Protein 9IAC (pdb70)

Structure (mmCIF, N/CA/C/O backbone):
data_9IAC
#
_entry.id   9IAC
#
_cell.length_a   77.858
_cell.length_b   77.872
_cell.length_c   110.453
_cell.angle_alpha   90.000
_cell.angle_beta   90.000
_cell.angle_gamma   90.000
#
_symmetry.space_group_name_H-M   'P 21 21 21'
#
loop_
_entity.id
_entity.type
_entity.pdbx_description
1 polymer 'Similar to tr|Q3MCC8|Q3MCC8_ANAVT Hypothetical protein'
2 non-polymer 'IRON/SULFUR CLUSTER'
3 non-polymer 'MAGNESIUM ION'
4 non-polymer 1,2-ETHANEDIOL
5 water water
#
loop_
_atom_site.group_PDB
_atom_site.id
_atom_site.type_symbol
_atom_site.label_atom_id
_atom_site.label_alt_id
_atom_site.label_comp_id
_atom_site.label_asym_id
_atom_site.label_entity_id
_atom_site.label_seq_id
_atom_site.pdbx_PDB_ins_code
_atom_site.Cartn_x
_atom_site.Cartn_y
_atom_site.Cartn_z
_atom_site.occupancy
_atom_site.B_iso_or_equiv
_atom_site.auth_seq_id
_atom_site.auth_comp_id
_atom_site.auth_asym_id
_atom_site.auth_atom_id
_atom_site.pdbx_PDB_model_num
ATOM 1 N N . LYS A 1 9 ? 2.10605 16.07049 -7.92518 1.000 87.32901 8 LYS A N 1
ATOM 2 C CA . LYS A 1 9 ? 2.29861 14.84401 -7.15925 1.000 98.22914 8 LYS A CA 1
ATOM 3 C C . LYS A 1 9 ? 2.96633 13.74419 -7.99398 1.000 101.39855 8 LYS A C 1
ATOM 4 O O . LYS A 1 9 ? 2.32649 12.74509 -8.32932 1.000 94.76148 8 LYS A O 1
ATOM 6 N N . PRO A 1 10 ? 4.24378 13.92893 -8.34017 1.000 104.79580 9 PRO A N 1
ATOM 7 C CA . PRO A 1 10 ? 4.96964 12.88642 -9.08766 1.000 91.35943 9 PRO A CA 1
ATOM 8 C C . PRO A 1 10 ? 5.35604 11.72797 -8.17614 1.000 82.79935 9 PRO A C 1
ATOM 9 O O . PRO A 1 10 ? 6.04551 11.91559 -7.17356 1.000 79.24862 9 PRO A O 1
ATOM 13 N N . TRP A 1 11 ? 4.90745 10.52773 -8.53294 1.000 79.44052 10 TRP A N 1
ATOM 14 C CA . TRP A 1 11 ? 5.12993 9.35075 -7.70293 1.000 76.11902 10 TRP A CA 1
ATOM 15 C C . TRP A 1 11 ? 6.48504 8.73007 -8.01384 1.000 70.25895 10 TRP A C 1
ATOM 16 O O . TRP A 1 11 ? 6.83293 8.52976 -9.18140 1.000 65.00655 10 TRP A O 1
ATOM 27 N N . TYR A 1 12 ? 7.24762 8.42929 -6.96696 1.000 60.00908 11 TYR A N 1
ATOM 28 C CA . TYR A 1 12 ? 8.53105 7.75662 -7.07730 1.000 68.10809 11 TYR A CA 1
ATOM 29 C C . TYR A 1 12 ? 8.60372 6.63233 -6.05334 1.000 64.03378 11 TYR A C 1
ATOM 30 O O . TYR A 1 12 ? 7.95090 6.70368 -5.00787 1.000 57.17965 11 TYR A O 1
ATOM 39 N N . PRO A 1 13 ? 9.36455 5.57524 -6.33798 1.000 66.82270 12 PRO A N 1
ATOM 40 C CA . PRO A 1 13 ? 9.43944 4.42775 -5.41436 1.000 58.78034 12 PRO A CA 1
ATOM 41 C C . PRO A 1 13 ? 9.95211 4.84471 -4.04888 1.000 51.52248 12 PRO A C 1
ATOM 42 O O . PRO A 1 13 ? 10.89945 5.63671 -3.94922 1.000 57.35543 12 PRO A O 1
ATOM 46 N N . PRO A 1 14 ? 9.37568 4.31311 -2.97454 1.000 54.60356 13 PRO A N 1
ATOM 47 C CA . PRO A 1 14 ? 9.74825 4.75373 -1.62634 1.000 55.01818 13 PRO A CA 1
ATOM 48 C C . PRO A 1 14 ? 10.99515 4.05210 -1.10955 1.000 48.93002 13 PRO A C 1
ATOM 49 O O . PRO A 1 14 ? 11.34314 2.94951 -1.52846 1.000 49.20170 13 PRO A O 1
ATOM 53 N N . MET A 1 15 ? 11.66361 4.71999 -0.17053 1.000 49.44112 14 MET A N 1
ATOM 54 C CA . MET A 1 15 ? 12.75832 4.10445 0.56743 1.000 47.08684 14 MET A CA 1
ATOM 55 C C . MET A 1 15 ? 12.88294 4.77928 1.92540 1.000 54.10901 14 MET A C 1
ATOM 56 O O . MET A 1 15 ? 12.60731 5.97298 2.07066 1.000 49.09946 14 MET A O 1
ATOM 61 N N . SER A 1 16 ? 13.29670 3.99430 2.91712 1.000 53.26234 15 SER A N 1
ATOM 62 C CA . SER A 1 16 ? 13.46579 4.46106 4.28601 1.000 51.25604 15 SER A CA 1
ATOM 63 C C . SER A 1 16 ? 14.41344 3.50434 4.98879 1.000 49.27398 15 SER A C 1
ATOM 64 O O . SER A 1 16 ? 14.68349 2.40736 4.49231 1.000 47.16560 15 SER A O 1
ATOM 67 N N . TYR A 1 17 ? 14.93348 3.93345 6.14441 1.000 46.20868 16 TYR A N 1
ATOM 68 C CA . TYR A 1 17 ? 15.70092 2.99987 6.96282 1.000 53.58958 16 TYR A CA 1
ATOM 69 C C . TYR A 1 17 ? 14.83245 1.82424 7.38660 1.000 45.39499 16 TYR A C 1
ATOM 70 O O . TYR A 1 17 ? 15.30733 0.68714 7.47500 1.000 50.00483 16 TYR A O 1
ATOM 79 N N . SER A 1 18 ? 13.55341 2.08756 7.66264 1.000 46.39460 17 SER A N 1
ATOM 80 C CA . SER A 1 18 ? 12.62407 1.01571 7.99380 1.000 53.44187 17 SER A CA 1
ATOM 81 C C . SER A 1 18 ? 12.49037 0.03317 6.83959 1.000 52.33801 17 SER A C 1
ATOM 82 O O . SER A 1 18 ? 12.50144 -1.18397 7.04868 1.000 46.80992 17 SER A O 1
ATOM 85 N N . LEU A 1 19 ? 12.39412 0.54135 5.60836 1.000 49.34725 18 LEU A N 1
ATOM 86 C CA . LEU A 1 19 ? 12.27718 -0.34465 4.45300 1.000 51.11419 18 LE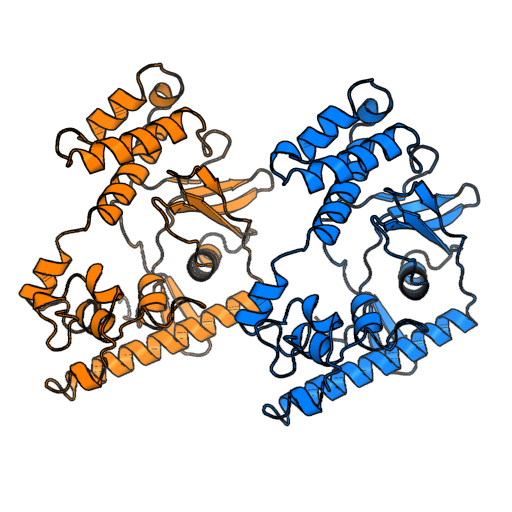U A CA 1
ATOM 87 C C . LEU A 1 19 ? 13.57388 -1.11146 4.21815 1.000 49.50818 18 LEU A C 1
ATOM 88 O O . LEU A 1 19 ? 13.55822 -2.32434 3.97335 1.000 50.13974 18 LEU A O 1
ATOM 93 N N . TRP A 1 20 ? 14.70768 -0.40929 4.28110 1.000 45.17340 19 TRP A N 1
ATOM 94 C CA . TRP A 1 20 ? 16.01539 -1.04676 4.15132 1.000 47.00180 19 TRP A CA 1
ATOM 95 C C . TRP A 1 20 ? 16.16720 -2.18538 5.15533 1.000 50.43054 19 TRP A C 1
ATOM 96 O O . TRP A 1 20 ? 16.58041 -3.29593 4.80143 1.000 45.92503 19 TRP A O 1
ATOM 107 N N . ARG A 1 21 ? 15.81738 -1.92216 6.41792 1.000 50.45014 20 ARG A N 1
ATOM 108 C CA . ARG A 1 21 ? 15.85220 -2.95669 7.44789 1.000 54.75633 20 ARG A CA 1
ATOM 109 C C . ARG A 1 21 ? 14.88673 -4.09458 7.12374 1.000 45.90728 20 ARG A C 1
ATOM 110 O O . ARG A 1 21 ? 15.20995 -5.26983 7.32231 1.000 48.12353 20 ARG A O 1
ATOM 118 N N . SER A 1 22 ? 13.69150 -3.76543 6.63103 1.000 45.71703 21 SER A N 1
ATOM 119 C CA . SER A 1 22 ? 12.72297 -4.78771 6.25305 1.000 50.92458 21 SER A CA 1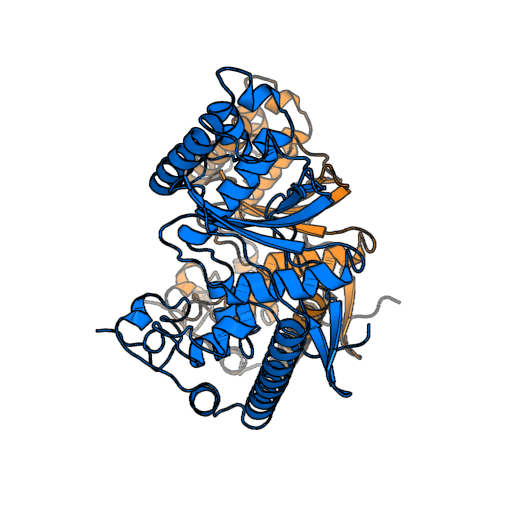
ATOM 120 C C . SER A 1 22 ? 13.21516 -5.65428 5.09707 1.000 50.10097 21 SER A C 1
ATOM 121 O O . SER A 1 22 ? 12.79780 -6.81112 4.98469 1.000 54.40357 21 SER A O 1
ATOM 124 N N . LEU A 1 23 ? 14.12753 -5.14614 4.26936 1.000 52.92106 22 LEU A N 1
ATOM 125 C CA . LEU A 1 23 ? 14.57868 -5.84695 3.07063 1.000 56.61245 22 LEU A CA 1
ATOM 126 C C . LEU A 1 23 ? 15.88778 -6.59543 3.25173 1.000 49.96011 22 LEU A C 1
ATOM 127 O O . LEU A 1 23 ? 16.03793 -7.69736 2.71753 1.000 51.98203 22 LEU A O 1
ATOM 132 N N . LYS A 1 24 ? 16.84929 -6.02191 3.96868 1.000 41.29489 23 LYS A N 1
ATOM 133 C CA . LYS A 1 24 ? 18.09916 -6.69702 4.24955 1.000 46.84622 23 LYS A CA 1
ATOM 134 C C . LYS A 1 24 ? 18.28435 -6.81068 5.75492 1.000 53.16831 23 LYS A C 1
ATOM 135 O O . LYS A 1 24 ? 18.19553 -5.79747 6.46417 1.000 51.76734 23 LYS A O 1
ATOM 141 N N . PRO A 1 25 ? 18.51618 -8.00795 6.28537 1.000 59.03291 24 PRO A N 1
ATOM 142 C CA . PRO A 1 25 ? 18.89215 -8.11201 7.69529 1.000 51.14770 24 PRO A CA 1
ATOM 143 C C . PRO A 1 25 ? 20.25714 -7.48663 7.91060 1.000 56.92774 24 PRO A C 1
ATOM 144 O O . PRO A 1 25 ? 21.13893 -7.56296 7.04942 1.000 58.98925 24 PRO A O 1
ATOM 148 N N . ALA A 1 26 ? 20.42230 -6.85077 9.06332 1.000 58.94895 25 ALA A N 1
ATOM 149 C CA . ALA A 1 26 ? 21.73977 -6.37093 9.44200 1.000 59.10157 25 ALA A CA 1
ATOM 150 C C . ALA A 1 26 ? 22.65830 -7.56448 9.66495 1.000 65.89697 25 ALA A C 1
ATOM 151 O O . ALA A 1 26 ? 22.22361 -8.61109 10.15277 1.000 71.42058 25 ALA A O 1
ATOM 153 N N . ILE A 1 27 ? 23.92431 -7.42377 9.26980 1.000 65.32964 26 ILE A N 1
ATOM 154 C CA . ILE A 1 27 ? 24.89811 -8.49521 9.46091 1.000 72.48132 26 ILE A CA 1
ATOM 155 C C . ILE A 1 27 ? 24.93272 -8.86529 10.93877 1.000 74.96010 26 ILE A C 1
ATOM 156 O O . ILE A 1 27 ? 25.13167 -8.00222 11.80076 1.000 71.24826 26 ILE A O 1
ATOM 161 N N . GLY A 1 28 ? 24.72311 -10.14476 11.24366 1.000 76.24034 27 GLY A N 1
ATOM 162 C CA . GLY A 1 28 ? 24.67375 -10.61635 12.61067 1.000 68.95167 27 GLY A CA 1
ATOM 163 C C . GLY A 1 28 ? 23.27889 -10.84541 13.15426 1.000 67.55617 27 GLY A C 1
ATOM 164 O O . GLY A 1 28 ? 23.14336 -11.36965 14.26658 1.000 70.79382 27 GLY A O 1
ATOM 165 N N . TYR A 1 29 ? 22.24185 -10.44777 12.41711 1.000 65.12169 28 TYR A N 1
ATOM 166 C CA . TYR A 1 29 ? 20.85669 -10.64817 12.82793 1.000 60.93509 28 TYR A CA 1
ATOM 167 C C . TYR A 1 29 ? 20.06359 -11.39418 11.75878 1.000 60.81701 28 TYR A C 1
ATOM 168 O O . TYR A 1 29 ? 18.83335 -11.28496 11.71104 1.000 65.04918 28 TYR A O 1
ATOM 177 N N . GLU A 1 30 ? 20.75195 -12.15894 10.90391 1.000 59.56549 29 GLU A N 1
ATOM 178 C CA . GLU A 1 30 ? 20.10855 -12.76710 9.74284 1.000 64.92223 29 GLU A CA 1
ATOM 179 C C . GLU A 1 30 ? 19.00494 -13.74040 10.13706 1.000 66.92476 29 GLU A C 1
ATOM 180 O O . GLU A 1 30 ? 18.00865 -13.87094 9.41522 1.000 63.42504 29 GLU A O 1
ATOM 186 N N . ASN A 1 31 ? 19.15558 -14.42651 11.26906 1.000 62.75068 30 ASN A N 1
ATOM 187 C CA . ASN A 1 31 ? 18.17925 -15.43210 11.66149 1.000 63.02337 30 ASN A CA 1
ATOM 188 C C . ASN A 1 31 ? 16.93999 -14.82258 12.30373 1.000 62.05759 30 ASN A C 1
ATOM 189 O O . ASN A 1 31 ? 15.96559 -15.54382 12.54641 1.000 65.52789 30 ASN A O 1
ATOM 194 N N . TRP A 1 32 ? 16.94409 -13.51245 12.54724 1.000 67.30144 31 TRP A N 1
ATOM 195 C CA . TRP A 1 32 ? 15.79767 -12.81324 13.11226 1.000 66.42530 31 TRP A CA 1
ATOM 196 C C . TRP A 1 32 ? 15.19706 -11.86876 12.08190 1.000 67.55539 31 TRP A C 1
ATOM 197 O O . TRP A 1 32 ? 14.85327 -10.72823 12.40833 1.000 66.59741 31 TRP A O 1
ATOM 208 N N . HIS A 1 33 ? 15.07603 -12.32853 10.83736 1.000 62.59021 32 HIS A N 1
ATOM 209 C CA . HIS A 1 33 ? 14.59280 -11.49950 9.73527 1.000 58.48257 32 HIS A CA 1
ATOM 210 C C . HIS A 1 33 ? 13.61599 -12.33175 8.91818 1.000 55.77870 32 HIS A C 1
ATOM 211 O O . HIS A 1 33 ? 14.01143 -13.32909 8.30784 1.000 56.78510 32 HIS A O 1
ATOM 218 N N . CYS A 1 34 ? 12.34509 -11.93415 8.90921 1.000 49.14652 33 CYS A N 1
ATOM 219 C CA . CYS A 1 34 ? 11.30036 -12.66995 8.20082 1.000 55.47466 33 CYS A CA 1
ATOM 220 C C . CYS A 1 34 ? 10.70245 -11.78035 7.11603 1.000 55.78993 33 CYS A C 1
ATOM 221 O O . CYS A 1 34 ? 10.06212 -10.76712 7.41920 1.000 49.53294 33 CYS A O 1
ATOM 224 N N . GLN A 1 35 ? 10.90239 -12.17350 5.85297 1.000 52.22068 34 GLN A N 1
ATOM 225 C CA . GLN A 1 35 ? 10.38557 -11.39853 4.72817 1.000 48.87022 34 GLN A CA 1
ATOM 226 C C . GLN A 1 35 ? 8.86492 -11.28777 4.75769 1.000 45.52080 34 GLN A C 1
ATOM 227 O O . GLN A 1 35 ? 8.30428 -10.29503 4.27421 1.000 45.79226 34 GLN A O 1
ATOM 233 N N . THR A 1 36 ? 8.18229 -12.29198 5.31329 1.000 46.84578 35 THR A N 1
ATOM 234 C CA . THR A 1 36 ? 6.72890 -12.23170 5.41833 1.000 49.83326 35 THR A CA 1
ATOM 235 C C . THR A 1 36 ? 6.28752 -11.08870 6.32046 1.000 55.18821 35 THR A C 1
ATOM 236 O O . THR A 1 36 ? 5.19534 -10.53482 6.14394 1.000 52.66671 35 THR A O 1
ATOM 240 N N . LYS A 1 37 ? 7.11579 -10.72169 7.29695 1.000 52.12266 36 LYS A N 1
ATOM 241 C CA . LYS A 1 37 ? 6.79483 -9.55577 8.10807 1.000 57.72013 36 LYS A CA 1
ATOM 242 C C . LYS A 1 37 ? 6.76550 -8.29424 7.25359 1.000 52.96483 36 LYS A C 1
ATOM 243 O O . LYS A 1 37 ? 5.87666 -7.44779 7.41075 1.000 55.56977 36 LYS A O 1
ATOM 249 N N . ARG A 1 38 ? 7.72878 -8.15503 6.33792 1.000 52.52747 37 ARG A N 1
ATOM 250 C CA . ARG A 1 38 ? 7.68701 -7.05343 5.38165 1.000 53.64742 37 ARG A CA 1
ATOM 251 C C . ARG A 1 38 ? 6.48074 -7.17058 4.45545 1.000 51.51299 37 ARG A C 1
ATOM 252 O O . ARG A 1 38 ? 5.89530 -6.16199 4.05384 1.000 48.11611 37 ARG A O 1
ATOM 260 N N . GLY A 1 39 ? 6.09303 -8.39439 4.10357 1.000 45.04779 38 GLY A N 1
ATOM 261 C CA . GLY A 1 39 ? 4.91281 -8.59133 3.27639 1.000 51.37869 38 GLY A CA 1
ATOM 262 C C . GLY A 1 39 ? 3.61141 -8.27942 3.98735 1.000 54.21971 38 GLY A C 1
ATOM 263 O O . GLY A 1 39 ? 2.56522 -8.15965 3.33965 1.000 61.78516 38 GLY A O 1
ATOM 264 N N . PHE A 1 40 ? 3.64250 -8.21868 5.31385 1.000 54.85796 39 PHE A N 1
ATOM 265 C CA . PHE A 1 40 ? 2.49468 -7.71322 6.06219 1.000 56.19099 39 PHE A CA 1
ATOM 266 C C . PHE A 1 40 ? 2.56410 -6.20343 6.25922 1.000 54.03786 39 PHE A C 1
ATOM 267 O O . PHE A 1 40 ? 1.53547 -5.51945 6.18051 1.000 60.10409 39 PHE A O 1
ATOM 275 N N . GLU A 1 41 ? 3.75924 -5.67354 6.54071 1.000 53.23161 40 GLU A N 1
ATOM 276 C CA . GLU A 1 41 ? 3.89317 -4.24235 6.80265 1.000 55.57149 40 GLU A CA 1
ATOM 277 C C . GLU A 1 41 ? 3.65016 -3.42948 5.53769 1.000 61.38888 40 GLU A C 1
ATOM 278 O O . GLU A 1 41 ? 2.94388 -2.41529 5.56032 1.000 58.69754 40 GLU A O 1
ATOM 284 N N . LYS A 1 42 ? 4.24681 -3.84580 4.43165 1.000 52.97518 41 LYS A N 1
ATOM 285 C CA . LYS A 1 42 ? 3.83346 -3.42204 3.10548 1.000 56.57621 41 LYS A CA 1
ATOM 286 C C . LYS A 1 42 ? 2.97942 -4.52824 2.49199 1.000 65.02251 41 LYS A C 1
ATOM 287 O O . LYS A 1 42 ? 2.92060 -5.64622 3.00611 1.000 76.69953 41 LYS A O 1
ATOM 293 N N . ALA A 1 43 ? 2.26116 -4.17750 1.42310 1.000 54.76339 42 ALA A N 1
ATOM 294 C CA . ALA A 1 43 ? 1.61009 -5.12159 0.50979 1.000 60.21503 42 ALA A CA 1
ATOM 295 C C . ALA A 1 43 ? 0.37937 -5.83446 1.05641 1.000 56.94351 42 ALA A C 1
ATOM 296 O O . ALA A 1 43 ? -0.36863 -6.44547 0.29118 1.000 77.23231 42 ALA A O 1
ATOM 298 N N . ARG A 1 44 ? 0.14681 -5.76017 2.35941 1.000 65.61129 43 ARG A N 1
ATOM 299 C CA . ARG A 1 44 ? -1.06519 -6.29417 2.96839 1.000 62.35703 43 ARG A CA 1
ATOM 300 C C . ARG A 1 44 ? -1.53023 -5.40743 4.10905 1.000 58.94368 43 ARG A C 1
ATOM 301 O O . ARG A 1 44 ? -2.53505 -5.72263 4.75824 1.000 61.66562 43 ARG A O 1
ATOM 309 N N . ASN A 1 45 ? -0.83613 -4.29152 4.33822 1.000 58.52105 44 ASN A N 1
ATOM 310 C CA . ASN A 1 45 ? -1.16121 -3.36479 5.41438 1.000 64.15309 44 ASN A CA 1
ATOM 311 C C . ASN A 1 45 ? -2.58796 -2.83841 5.32410 1.000 65.75488 44 ASN A C 1
ATOM 312 O O . ASN A 1 45 ? -3.20715 -2.55309 6.35614 1.000 66.10359 44 ASN A O 1
ATOM 317 N N . LYS A 1 46 ? -3.12731 -2.70294 4.11576 1.000 67.58272 45 LYS A N 1
ATOM 318 C CA . LYS A 1 46 ? -4.45135 -2.12382 3.94066 1.000 68.71872 45 LYS A CA 1
ATOM 319 C C . LYS A 1 46 ? -5.57411 -3.13718 4.13433 1.000 68.70147 45 LYS A C 1
ATOM 320 O O . LYS A 1 46 ? -6.73909 -2.80321 3.89405 1.000 69.43935 45 LYS A O 1
ATOM 326 N N . GLU A 1 47 ? -5.25239 -4.36407 4.54718 1.000 69.63322 46 GLU A N 1
ATOM 327 C CA . GLU A 1 47 ? -6.28409 -5.26341 5.04158 1.000 65.37489 46 GLU A CA 1
ATOM 328 C C . GLU A 1 47 ? -6.59158 -4.92219 6.49990 1.000 69.06371 46 GLU A C 1
ATOM 329 O O . GLU A 1 47 ? -5.68108 -4.57172 7.25706 1.000 74.27277 46 GLU A O 1
ATOM 335 N N . PRO A 1 48 ? -7.86208 -4.99499 6.91229 1.000 68.71506 47 PRO A N 1
ATOM 336 C CA . PRO A 1 48 ? -8.22909 -4.48571 8.24941 1.000 73.87332 47 PRO A CA 1
ATOM 337 C C . PRO A 1 48 ? -7.47611 -5.13207 9.39803 1.000 79.97846 47 PRO A C 1
ATOM 338 O O . PRO A 1 48 ? -7.08990 -4.42872 10.34445 1.000 81.96796 47 PRO A O 1
ATOM 342 N N . GLU A 1 49 ? -7.24931 -6.44799 9.34203 1.000 76.11585 48 GLU A N 1
ATOM 343 C CA . GLU A 1 49 ? -6.52593 -7.11695 10.42028 1.000 76.72684 48 GLU A CA 1
ATOM 344 C C . GLU A 1 49 ? -5.10350 -6.57837 10.54645 1.000 77.20184 48 GLU A C 1
ATOM 345 O O . GLU A 1 49 ? -4.64050 -6.25519 11.65122 1.000 76.67021 48 GLU A O 1
ATOM 351 N N . VAL A 1 50 ? -4.39710 -6.46654 9.41738 1.000 63.55642 49 VAL A N 1
ATOM 352 C CA . VAL A 1 50 ? -3.01190 -6.00964 9.44961 1.000 64.26300 49 VAL A CA 1
ATOM 353 C C . VAL A 1 50 ? -2.93916 -4.56754 9.93595 1.000 80.52154 49 VAL A C 1
ATOM 354 O O . VAL A 1 50 ? -2.05578 -4.20938 10.72568 1.000 81.25074 49 VAL A O 1
ATOM 358 N N . GLN A 1 51 ? -3.87543 -3.72250 9.49045 1.000 75.22036 50 GLN A N 1
ATOM 359 C CA . GLN A 1 51 ? -3.87413 -2.32847 9.92256 1.000 78.57758 50 GLN A CA 1
ATOM 360 C C . GLN A 1 51 ? -4.14790 -2.20899 11.41640 1.000 80.61322 50 GLN A C 1
ATOM 361 O O . GLN A 1 51 ? -3.57311 -1.34715 12.09372 1.000 84.81907 50 GLN A O 1
ATOM 367 N N . ARG A 1 52 ? -5.03062 -3.05642 11.94919 1.000 74.45917 51 ARG A N 1
ATOM 368 C CA . ARG A 1 52 ? -5.28562 -3.02969 13.38570 1.000 83.80231 51 ARG A CA 1
ATOM 369 C C . ARG A 1 52 ? -4.04976 -3.45888 14.17186 1.000 81.90545 51 ARG A C 1
ATOM 370 O O . ARG A 1 52 ? -3.63806 -2.78379 15.12380 1.000 87.89170 51 ARG A O 1
ATOM 378 N N . LEU A 1 53 ? -3.43747 -4.58047 13.78100 1.000 81.27873 52 LEU A N 1
ATOM 379 C CA . LEU A 1 53 ? -2.23635 -5.04438 14.47009 1.000 81.86533 52 LEU A CA 1
ATOM 380 C C . LEU A 1 53 ? -1.07160 -4.06818 14.32933 1.000 79.51914 52 LEU A C 1
ATOM 381 O O . LEU A 1 53 ? -0.16458 -4.07917 15.16944 1.000 79.51329 52 LEU A O 1
ATOM 386 N N . LEU A 1 54 ? -1.08182 -3.22217 13.29904 1.000 82.62080 53 LEU A N 1
ATOM 387 C CA . LEU A 1 54 ? -0.04237 -2.22329 13.08224 1.000 82.61533 53 LEU A CA 1
ATOM 388 C C . LEU A 1 54 ? -0.35715 -0.88520 13.73761 1.000 87.77235 53 LEU A C 1
ATOM 389 O O . LEU A 1 54 ? 0.48795 0.01592 13.70983 1.000 90.97451 53 LEU A O 1
ATOM 394 N N . SER A 1 55 ? -1.54665 -0.73266 14.32233 1.000 90.35882 54 SER A N 1
ATOM 395 C CA . SER A 1 55 ? -1.89042 0.50794 15.00869 1.000 94.11898 54 SER A CA 1
ATOM 396 C C . SER A 1 55 ? -1.34023 0.53108 16.42822 1.000 99.71413 54 SER A C 1
ATOM 397 O O . SER A 1 55 ? -0.98883 1.59762 16.94646 1.000 97.43615 54 SER A O 1
ATOM 400 N N . GLU A 1 56 ? -1.26482 -0.63267 17.06591 1.000 95.18569 55 GLU A N 1
ATOM 401 C CA . GLU A 1 56 ? -0.85521 -0.72894 18.45922 1.000 95.37501 55 GLU A CA 1
ATOM 402 C C . GLU A 1 56 ? 0.66598 -0.69226 18.55472 1.000 94.64986 55 GLU A C 1
ATOM 403 O O . GLU A 1 56 ? 1.34769 -1.59170 18.05312 1.000 93.84803 55 GLU A O 1
ATOM 409 N N . ASP A 1 57 ? 1.19856 0.34285 19.19546 1.000 93.35097 56 ASP A N 1
ATOM 410 C CA . ASP A 1 57 ? 2.62895 0.41032 19.45578 1.000 89.61696 56 ASP A CA 1
ATOM 411 C C . ASP A 1 57 ? 2.96502 -0.41048 20.69485 1.000 91.04353 56 ASP A C 1
ATOM 412 O O . ASP A 1 57 ? 2.21302 -0.42139 21.67333 1.000 85.23019 56 ASP A O 1
ATOM 417 N N . ASN A 1 58 ? 4.08930 -1.11848 20.64201 1.000 90.87347 57 ASN A N 1
ATOM 418 C CA . ASN A 1 58 ? 4.54412 -1.85639 21.80784 1.000 86.96177 57 ASN A CA 1
ATOM 419 C C . ASN A 1 58 ? 5.09519 -0.88953 22.85482 1.000 83.71317 57 ASN A C 1
ATOM 420 O O . ASN A 1 58 ? 5.26651 0.30769 22.60768 1.000 88.38836 57 ASN A O 1
ATOM 425 N N . GLN A 1 59 ? 5.35554 -1.42610 24.04770 1.000 90.04566 58 GLN A N 1
ATOM 426 C CA . GLN A 1 59 ? 5.98520 -0.63331 25.10338 1.000 83.46253 58 GLN A CA 1
ATOM 427 C C . GLN A 1 59 ? 7.33204 -0.06006 24.67853 1.000 83.39676 58 GLN A C 1
ATOM 428 O O . GLN A 1 59 ? 7.59361 1.12064 24.97229 1.000 81.97831 58 GLN A O 1
ATOM 434 N N . PRO A 1 60 ? 8.22545 -0.80607 24.01531 1.000 86.40025 59 PRO A N 1
ATOM 435 C CA . PRO A 1 60 ? 9.47721 -0.18795 23.54594 1.000 84.51053 59 PRO A CA 1
ATOM 436 C C . PRO A 1 60 ? 9.27733 1.01764 22.64452 1.000 81.96644 59 PRO A C 1
ATOM 437 O O . PRO A 1 60 ? 10.14078 1.90235 22.61984 1.000 73.23130 59 PRO A O 1
ATOM 441 N N . GLN A 1 61 ? 8.17372 1.08233 21.89774 1.000 84.86351 60 GLN A N 1
ATOM 442 C CA . GLN A 1 61 ? 7.91789 2.24361 21.05109 1.000 82.39758 60 GLN A CA 1
ATOM 443 C C . GLN A 1 61 ? 7.42574 3.43354 21.86367 1.000 83.14809 60 GLN A C 1
ATOM 444 O O . GLN A 1 61 ? 7.91859 4.55884 21.69268 1.000 79.61703 60 GLN A O 1
ATOM 450 N N . LYS A 1 62 ? 6.44241 3.20304 22.73720 1.000 81.39481 61 LYS A N 1
ATOM 451 C CA . LYS A 1 62 ? 5.87566 4.30010 23.50701 1.000 78.04319 61 LYS A CA 1
ATOM 452 C C . LYS A 1 62 ? 6.90455 4.88239 24.46458 1.000 72.69875 61 LYS A C 1
ATOM 453 O O . LYS A 1 62 ? 6.90251 6.09252 24.70793 1.000 72.88667 61 LYS A O 1
ATOM 459 N N . ILE A 1 63 ? 7.81082 4.04704 24.98147 1.000 73.78911 62 ILE A N 1
ATOM 460 C CA . ILE A 1 63 ? 8.89313 4.54236 25.82872 1.000 68.99278 62 ILE A CA 1
ATOM 461 C C . ILE A 1 63 ? 9.72868 5.56612 25.06849 1.000 72.17916 62 ILE A C 1
ATOM 462 O O . ILE A 1 63 ? 9.97011 6.68130 25.54913 1.000 69.37525 62 ILE A O 1
ATOM 467 N N . GLY A 1 64 ? 10.15806 5.20776 23.85439 1.000 74.39983 63 GLY A N 1
ATOM 468 C CA . GLY A 1 64 ? 10.99595 6.10514 23.07387 1.000 69.46255 63 GLY A CA 1
ATOM 469 C C . GLY A 1 64 ? 10.27643 7.37318 22.65873 1.000 67.27892 63 GLY A C 1
ATOM 470 O O . GLY A 1 64 ? 10.85700 8.46328 22.67567 1.000 82.63345 63 GLY A O 1
ATOM 471 N N . LYS A 1 65 ? 9.00400 7.25028 22.27085 1.000 68.46290 64 LYS A N 1
ATOM 472 C CA . LYS A 1 65 ? 8.25988 8.43406 21.84524 1.000 71.34820 64 LYS A CA 1
ATOM 473 C C . LYS A 1 65 ? 8.02943 9.38775 23.01531 1.000 68.04782 64 LYS A C 1
ATOM 474 O O . LYS A 1 65 ? 8.16315 10.61637 22.87129 1.000 74.43045 64 LYS A O 1
ATOM 480 N N . LEU A 1 66 ? 7.71677 8.83551 24.19161 1.000 69.41947 65 LEU A N 1
ATOM 481 C CA . LEU A 1 66 ? 7.59226 9.65617 25.38862 1.000 68.33786 65 LEU A CA 1
ATOM 482 C C . LEU A 1 66 ? 8.90961 10.33622 25.72592 1.000 64.27066 65 LEU A C 1
ATOM 483 O O . LEU A 1 66 ? 8.92465 11.49394 26.15018 1.000 65.55188 65 LEU A O 1
ATOM 488 N N . ALA A 1 67 ? 10.03085 9.63365 25.54220 1.000 61.73778 66 ALA A N 1
ATOM 489 C CA . ALA A 1 67 ? 11.32759 10.24553 25.82268 1.000 61.25989 66 ALA A CA 1
ATOM 490 C C . ALA A 1 67 ? 11.65407 11.37539 24.84976 1.000 65.04517 66 ALA A C 1
ATOM 491 O O . ALA A 1 67 ? 12.26506 12.38121 25.24563 1.000 66.08783 66 ALA A O 1
ATOM 493 N N . GLN A 1 68 ? 11.28817 11.21828 23.57446 1.000 68.85765 67 GLN A N 1
ATOM 494 C CA . GLN A 1 68 ? 11.50066 12.29960 22.61656 1.000 66.54618 67 GLN A CA 1
ATOM 495 C C . GLN A 1 68 ? 10.69711 13.52978 23.01122 1.000 60.82242 67 GLN A C 1
ATOM 496 O O . GLN A 1 68 ? 11.22808 14.65355 23.04959 1.000 66.15862 67 GLN A O 1
ATOM 502 N N . ARG A 1 69 ? 9.41743 13.32916 23.34737 1.000 59.47575 68 ARG A N 1
ATOM 503 C CA . ARG A 1 69 ? 8.63645 14.45072 23.85329 1.000 68.37470 68 ARG A CA 1
ATOM 504 C C . ARG A 1 69 ? 9.23845 14.99817 25.14353 1.000 65.62299 68 ARG A C 1
ATOM 505 O O . ARG A 1 69 ? 9.13584 16.19604 25.41485 1.000 66.23705 68 ARG A O 1
ATOM 513 N N . GLY A 1 70 ? 9.87306 14.14486 25.94079 1.000 66.96818 69 GLY A N 1
ATOM 514 C CA . GLY A 1 70 ? 10.52361 14.56724 27.16313 1.000 62.91585 69 GLY A CA 1
ATOM 515 C C . GLY A 1 70 ? 11.64144 15.56258 26.94955 1.000 67.05209 69 GLY A C 1
ATOM 516 O O . GLY A 1 70 ? 11.67541 16.61215 27.59848 1.000 70.19878 69 GLY A O 1
ATOM 517 N N . VAL A 1 71 ? 12.57406 15.23778 26.05102 1.000 61.15520 70 VAL A N 1
ATOM 518 C CA . VAL A 1 71 ? 13.65167 16.18736 25.76233 1.000 69.02811 70 VAL A CA 1
ATOM 519 C C . VAL A 1 71 ? 13.07621 17.45069 25.12844 1.000 67.97035 70 VAL A C 1
ATOM 520 O O . VAL A 1 71 ? 13.49475 18.57790 25.44821 1.000 67.09377 70 VAL A O 1
ATOM 524 N N . PHE A 1 72 ? 12.06533 17.28714 24.26575 1.000 67.94256 71 PHE A N 1
ATOM 525 C CA . PHE A 1 72 ? 11.43631 18.44290 23.63419 1.000 68.03932 71 PHE A CA 1
ATOM 526 C C . PHE A 1 72 ? 10.85816 19.38955 24.68102 1.000 66.15379 71 PHE A C 1
ATOM 527 O O . PHE A 1 72 ? 11.06674 20.60693 24.61888 1.000 71.31532 71 PHE A O 1
ATOM 535 N N . GLU A 1 73 ? 10.15555 18.83701 25.67323 1.000 66.49139 72 GLU A N 1
ATOM 536 C CA . GLU A 1 73 ? 9.56096 19.65105 26.72901 1.000 72.59619 72 GLU A CA 1
ATOM 537 C C . GLU A 1 73 ? 10.62897 20.28643 27.60516 1.000 69.22617 72 GLU A C 1
ATOM 538 O O . GLU A 1 73 ? 10.54794 21.47519 27.93333 1.000 71.13838 72 GLU A O 1
ATOM 544 N N . PHE A 1 74 ? 11.63753 19.50277 28.00008 1.000 67.66268 73 PHE A N 1
ATOM 545 C CA . PHE A 1 74 ? 12.73250 20.03710 28.80148 1.000 62.00681 73 PHE A CA 1
ATOM 546 C C . PHE A 1 74 ? 13.36104 21.24418 28.13099 1.000 64.37153 73 PHE A C 1
ATOM 547 O O . PHE A 1 74 ? 13.88529 22.13543 28.81062 1.000 77.23644 73 PHE A O 1
ATOM 555 N N . HIS A 1 75 ? 13.32014 21.29158 26.80020 1.000 66.97184 74 HIS A N 1
ATOM 556 C CA . HIS A 1 75 ? 13.88625 22.42970 26.09174 1.000 66.31966 74 HIS A CA 1
ATOM 557 C C . HIS A 1 75 ? 12.86135 23.48062 25.66866 1.000 64.46112 74 HIS A C 1
ATOM 558 O O . HIS A 1 75 ? 13.26516 24.55063 25.20022 1.000 61.30044 74 HIS A O 1
ATOM 565 N N . GLN A 1 76 ? 11.55817 23.22192 25.82225 1.000 65.03865 75 GLN A N 1
ATOM 566 C CA . GLN A 1 76 ? 10.58240 24.27675 25.54768 1.000 68.51174 75 GLN A CA 1
ATOM 567 C C . GLN A 1 76 ? 10.56133 25.32279 26.65809 1.000 71.50021 75 GLN A C 1
ATOM 568 O O . GLN A 1 76 ? 10.54935 26.52819 26.38218 1.000 81.62724 75 GLN A O 1
ATOM 574 N N . GLU A 1 77 ? 10.56515 24.88426 27.91443 1.000 80.95141 76 GLU A N 1
ATOM 575 C CA . GLU A 1 77 ? 10.67304 25.77173 29.07121 1.000 77.30077 76 GLU A CA 1
ATOM 576 C C . GLU A 1 77 ? 11.95056 25.37656 29.80341 1.000 66.56473 76 GLU A C 1
ATOM 577 O O . GLU A 1 77 ? 11.95277 24.44466 30.61030 1.000 65.17200 76 GLU A O 1
ATOM 583 N N . LEU A 1 78 ? 13.03900 26.09718 29.52108 1.000 61.52317 77 LEU A N 1
ATOM 584 C CA . LEU A 1 78 ? 14.34912 25.70229 30.02495 1.000 59.83954 77 LEU A CA 1
ATOM 585 C C . LEU A 1 78 ? 14.39942 25.69245 31.54429 1.000 69.67621 77 LEU A C 1
ATOM 586 O O . LEU A 1 78 ? 15.27743 25.04110 32.12097 1.000 67.91544 77 LEU A O 1
ATOM 591 N N . VAL A 1 79 ? 13.45447 26.36762 32.20399 1.000 68.86516 78 VAL A N 1
ATOM 592 C CA . VAL A 1 79 ? 13.39782 26.33852 33.66170 1.000 67.66246 78 VAL A CA 1
ATOM 593 C C . VAL A 1 79 ? 13.33597 24.90382 34.16324 1.000 67.46972 78 VAL A C 1
ATOM 594 O O . VAL A 1 79 ? 13.82802 24.59445 35.25739 1.000 70.03158 78 VAL A O 1
ATOM 598 N N . ARG A 1 80 ? 12.77906 23.99618 33.35706 1.000 60.80575 79 ARG A N 1
ATOM 599 C CA . ARG A 1 80 ? 12.59182 22.61484 33.77164 1.000 61.94802 79 ARG A CA 1
ATOM 600 C C . ARG A 1 80 ? 13.90476 21.85213 33.87284 1.000 58.58870 79 ARG A C 1
ATOM 601 O O . ARG A 1 80 ? 13.89881 20.70217 34.32312 1.000 62.72465 79 ARG A O 1
ATOM 609 N N . LEU A 1 81 ? 15.02194 22.45716 33.46381 1.000 63.22373 80 LEU A N 1
ATOM 610 C CA . LEU A 1 81 ? 16.33985 21.93571 33.78791 1.000 66.30703 80 LEU A CA 1
ATOM 611 C C . LEU A 1 81 ? 17.05526 22.75841 34.85014 1.000 71.65721 80 LEU A C 1
ATOM 612 O O . LEU A 1 81 ? 17.90341 22.21099 35.56288 1.000 71.31779 80 LEU A O 1
ATOM 617 N N . SER A 1 82 ? 16.71750 24.04669 34.98982 1.000 67.24308 81 SER A N 1
ATOM 618 C CA . SER A 1 82 ? 17.35517 24.90571 35.98161 1.000 71.14325 81 SER A CA 1
ATOM 619 C C . SER A 1 82 ? 16.64980 24.86693 37.32714 1.000 66.99641 81 SER A C 1
ATOM 620 O O . SER A 1 82 ? 17.29353 25.07637 38.35912 1.000 63.62172 81 SER A O 1
ATOM 623 N N . GLY A 1 83 ? 15.34057 24.60833 37.34076 1.000 71.04946 82 GLY A N 1
ATOM 624 C CA . GLY A 1 83 ? 14.60161 24.47164 38.57634 1.000 66.14743 82 GLY A CA 1
ATOM 625 C C . GLY A 1 83 ? 14.72380 23.07627 39.15795 1.000 71.39777 82 GLY A C 1
ATOM 626 O O . GLY A 1 83 ? 15.34672 22.18152 38.58770 1.000 75.61248 82 GLY A O 1
ATOM 627 N N . SER A 1 84 ? 14.09290 22.89491 40.31644 1.000 72.48753 83 SER A N 1
ATOM 628 C CA . SER A 1 84 ? 14.20928 21.66400 41.08628 1.000 72.86467 83 SER A CA 1
ATOM 629 C C . SER A 1 84 ? 13.04872 20.70058 40.87382 1.000 70.69033 83 SER A C 1
ATOM 630 O O . SER A 1 84 ? 13.05607 19.61039 41.45455 1.000 73.98886 83 SER A O 1
ATOM 633 N N . HIS A 1 85 ? 12.05586 21.06471 40.06259 1.000 67.85726 84 HIS A N 1
ATOM 634 C CA . HIS A 1 85 ? 10.86758 20.24089 39.88346 1.000 77.21073 84 HIS A CA 1
ATOM 635 C C . HIS A 1 85 ? 10.63116 19.83269 38.43670 1.000 79.22162 84 HIS A C 1
ATOM 636 O O . HIS A 1 85 ? 9.60966 19.19747 38.14759 1.000 79.25910 84 HIS A O 1
ATOM 643 N N . GLY A 1 86 ? 11.54388 20.18069 37.52950 1.000 83.00579 85 GLY A N 1
ATOM 644 C CA . GLY A 1 86 ? 11.44465 19.92022 36.10455 1.000 76.59113 85 GLY A CA 1
ATOM 645 C C . GLY A 1 86 ? 11.00762 18.53281 35.68622 1.000 76.30278 85 GLY A C 1
ATOM 646 O O . GLY A 1 86 ? 10.07770 18.39565 34.88879 1.000 79.50513 85 GLY A O 1
ATOM 647 N N . VAL A 1 87 ? 11.70393 17.50133 36.17397 1.000 74.20139 86 VAL A N 1
ATOM 648 C CA . VAL A 1 87 ? 11.35894 16.12417 35.82069 1.000 75.29295 86 VAL A CA 1
ATOM 649 C C . VAL A 1 87 ? 9.89913 15.84339 36.13759 1.000 80.99181 86 VAL A C 1
ATOM 650 O O . VAL A 1 87 ? 9.17732 15.23509 35.33627 1.000 86.98719 86 VAL A O 1
ATOM 654 N N . GLU A 1 88 ? 9.43413 16.31001 37.29840 1.000 82.43475 87 GLU A N 1
ATOM 655 C CA . GLU A 1 88 ? 8.06193 16.03876 37.71144 1.000 84.32722 87 GLU A CA 1
ATOM 656 C C . GLU A 1 88 ? 7.05048 16.70846 36.78034 1.000 86.27287 87 GLU A C 1
ATOM 657 O O . GLU A 1 88 ? 6.10238 16.06288 36.30630 1.000 94.33924 87 GLU A O 1
ATOM 663 N N . GLN A 1 89 ? 7.24562 17.99409 36.47822 1.000 82.44209 88 GLN A N 1
ATOM 664 C CA . GLN A 1 89 ? 6.27749 18.68688 35.63311 1.000 83.20552 88 GLN A CA 1
ATOM 665 C C . GLN A 1 89 ? 6.33377 18.18783 34.19377 1.000 85.76049 88 GLN A C 1
ATOM 666 O O . GLN A 1 89 ? 5.30590 18.15396 33.51065 1.000 88.28530 88 GLN A O 1
ATOM 672 N N . VAL A 1 90 ? 7.51977 17.80002 33.71273 1.000 83.92935 89 VAL A N 1
ATOM 673 C CA . VAL A 1 90 ? 7.61868 17.18724 32.38883 1.000 86.26991 89 VAL A CA 1
ATOM 674 C C . VAL A 1 90 ? 6.86344 15.86850 32.36387 1.000 86.55405 89 VAL A C 1
ATOM 675 O O . VAL A 1 90 ? 6.14204 15.56721 31.40659 1.000 86.28693 89 VAL A O 1
ATOM 679 N N . ALA A 1 91 ? 7.01512 15.06116 33.41563 1.000 87.00991 90 ALA A N 1
ATOM 680 C CA . ALA A 1 91 ? 6.20548 13.85670 33.54196 1.000 88.27386 90 ALA A CA 1
ATOM 681 C C . ALA A 1 91 ? 4.72015 14.18442 33.49976 1.000 90.58390 90 ALA A C 1
ATOM 682 O O . ALA A 1 91 ? 3.91935 13.37756 33.01182 1.000 89.10305 90 ALA A O 1
ATOM 684 N N . GLU A 1 92 ? 4.33558 15.35765 34.01182 1.000 93.13352 91 GLU A N 1
ATOM 685 C CA . GLU A 1 92 ? 2.93563 15.76995 33.91820 1.000 93.12549 91 GLU A CA 1
ATOM 686 C C . GLU A 1 92 ? 2.55419 16.14655 32.48810 1.000 87.68151 91 GLU A C 1
ATOM 687 O O . GLU A 1 92 ? 1.45608 15.80923 32.02466 1.000 87.96948 91 GLU A O 1
ATOM 693 N N . ILE A 1 93 ? 3.44051 16.84960 31.77409 1.000 84.94501 92 ILE A N 1
ATOM 694 C CA . ILE A 1 93 ? 3.16636 17.15996 30.37231 1.000 85.64639 92 ILE A CA 1
ATOM 695 C C . ILE A 1 93 ? 3.08577 15.87637 29.55961 1.000 87.47431 92 ILE A C 1
ATOM 696 O O . ILE A 1 93 ? 2.25598 15.75505 28.64945 1.000 88.63195 92 ILE A O 1
ATOM 701 N N . LEU A 1 94 ? 3.92449 14.89252 29.88524 1.000 85.93541 93 LEU A N 1
ATOM 702 C CA . LEU A 1 94 ? 3.88590 13.59117 29.23259 1.000 91.01451 93 LEU A CA 1
ATOM 703 C C . LEU A 1 94 ? 2.67826 12.77049 29.64983 1.000 91.88856 93 LEU A C 1
ATOM 704 O O . LEU A 1 94 ? 2.50203 11.65664 29.14170 1.000 93.49732 93 LEU A O 1
ATOM 709 N N . GLN A 1 95 ? 1.85163 13.29843 30.55619 1.000 92.12531 94 GLN A N 1
ATOM 710 C CA . GLN A 1 95 ? 0.70651 12.58452 31.10535 1.000 92.37788 94 GLN A CA 1
ATOM 711 C C . GLN A 1 95 ? 1.11582 11.18161 31.52977 1.000 93.49749 94 GLN A C 1
ATOM 712 O O . GLN A 1 95 ? 0.33694 10.23458 31.39167 1.000 96.27089 94 GLN A O 1
ATOM 718 N N . LEU A 1 96 ? 2.33955 11.04580 32.05105 1.000 91.19070 95 LEU A N 1
ATOM 719 C CA . LEU A 1 96 ? 2.87167 9.73590 32.40612 1.000 88.72034 95 LEU A CA 1
ATOM 720 C C . LEU A 1 96 ? 2.03231 9.04707 33.47253 1.000 91.52307 95 LEU A C 1
ATOM 721 O O . LEU A 1 96 ? 2.10928 7.82122 33.61229 1.000 90.22081 95 LEU A O 1
ATOM 726 N N . ASN A 1 97 ? 1.20947 9.80151 34.20517 1.000 96.09481 96 ASN A N 1
ATOM 727 C CA . ASN A 1 97 ? 0.29175 9.18890 35.15555 1.000 100.11673 96 ASN A CA 1
ATOM 728 C C . ASN A 1 97 ? -0.76851 8.34013 34.46562 1.000 102.41066 96 ASN A C 1
ATOM 729 O O . ASN A 1 97 ? -1.45406 7.56368 35.13758 1.000 102.67387 96 ASN A O 1
ATOM 734 N N . GLN A 1 98 ? -0.93024 8.47352 33.14974 1.000 102.21025 97 GLN A N 1
ATOM 735 C CA . GLN A 1 98 ? -1.90979 7.67536 32.42513 1.000 101.48742 97 GLN A CA 1
ATOM 736 C C . GLN A 1 98 ? -1.33144 6.40026 31.82850 1.000 98.22412 97 GLN A C 1
ATOM 737 O O . GLN A 1 98 ? -2.09846 5.57471 31.32103 1.000 100.33061 97 GLN A O 1
ATOM 743 N N . GLU A 1 99 ? -0.01310 6.21933 31.86885 1.000 94.41840 98 GLU A N 1
ATOM 744 C CA . GLU A 1 99 ? 0.61493 5.03716 31.30152 1.000 89.19855 98 GLU A CA 1
ATOM 745 C C . GLU A 1 99 ? 0.66768 3.91946 32.34285 1.000 93.47692 98 GLU A C 1
ATOM 746 O O . GLU A 1 99 ? 0.29146 4.09638 33.50332 1.000 97.55958 98 GLU A O 1
ATOM 752 N N . SER A 1 100 ? 1.14365 2.74761 31.91860 1.000 96.21400 99 SER A N 1
ATOM 753 C CA . SER A 1 100 ? 1.27535 1.59646 32.79887 1.000 92.84450 99 SER A CA 1
ATOM 754 C C . SER A 1 100 ? 2.45924 1.80426 33.74542 1.000 96.71219 99 SER A C 1
ATOM 755 O O . SER A 1 100 ? 3.29290 2.68575 33.52527 1.000 98.66576 99 SER A O 1
ATOM 758 N N . PRO A 1 101 ? 2.54197 1.02786 34.83540 1.000 102.07587 100 PRO A N 1
ATOM 759 C CA . PRO A 1 101 ? 3.63740 1.25657 35.80125 1.000 100.47150 100 PRO A CA 1
ATOM 760 C C . PRO A 1 101 ? 5.03214 1.11300 35.21224 1.000 98.35788 100 PRO A C 1
ATOM 761 O O . PRO A 1 101 ? 5.88887 1.97533 35.45294 1.000 98.70492 100 PRO A O 1
ATOM 765 N N . GLU A 1 102 ? 5.29556 0.03870 34.46155 1.000 97.22766 101 GLU A N 1
ATOM 766 C CA . GLU A 1 102 ? 6.64335 -0.17383 33.93866 1.000 96.44454 101 GLU A CA 1
ATOM 767 C C . GLU A 1 102 ? 7.04885 0.94346 32.98526 1.000 91.26559 101 GLU A C 1
ATOM 768 O O . GLU A 1 102 ? 8.20651 1.39005 32.99248 1.000 89.38998 101 GLU A O 1
ATOM 774 N N . ILE A 1 103 ? 6.10617 1.41296 32.16355 1.000 92.71396 102 ILE A N 1
ATOM 775 C CA . ILE A 1 103 ? 6.36447 2.58152 31.32842 1.000 89.96915 102 ILE A CA 1
ATOM 776 C C . ILE A 1 103 ? 6.78929 3.75488 32.19645 1.000 88.55585 102 ILE A C 1
ATOM 777 O O . ILE A 1 103 ? 7.77697 4.43821 31.90643 1.000 85.05898 102 ILE A O 1
ATOM 782 N N . GLN A 1 104 ? 6.04759 3.99995 33.27930 1.000 92.48857 103 GLN A N 1
ATOM 783 C CA . GLN A 1 104 ? 6.36850 5.11324 34.16476 1.000 88.31479 103 GLN A CA 1
ATOM 784 C C . GLN A 1 104 ? 7.77730 4.98375 34.72601 1.000 83.80213 103 GLN A C 1
ATOM 785 O O . GLN A 1 104 ? 8.53915 5.95487 34.74234 1.000 87.28263 103 GLN A O 1
ATOM 791 N N . ALA A 1 105 ? 8.14318 3.78718 35.19003 1.000 80.72726 104 ALA A N 1
ATOM 792 C CA . ALA A 1 105 ? 9.45612 3.61119 35.80466 1.000 82.57432 104 ALA A CA 1
ATOM 793 C C . ALA A 1 105 ? 10.57181 3.85665 34.79464 1.000 83.47896 104 ALA A C 1
ATOM 794 O O . ALA A 1 105 ? 11.51849 4.61369 35.06146 1.000 82.35194 104 ALA A O 1
ATOM 796 N N . ARG A 1 106 ? 10.47175 3.22564 33.61939 1.000 90.23754 105 ARG A N 1
ATOM 797 C CA . ARG A 1 106 ? 11.49198 3.41708 32.59131 1.000 81.54576 105 ARG A CA 1
ATOM 798 C C . ARG A 1 106 ? 11.58987 4.88222 32.18371 1.000 74.48284 105 ARG A C 1
ATOM 799 O O . ARG A 1 106 ? 12.69338 5.44628 32.07845 1.000 73.36155 105 ARG A O 1
ATOM 807 N N . VAL A 1 107 ? 10.43913 5.52359 31.97401 1.000 71.54766 106 VAL A N 1
ATOM 808 C CA . VAL A 1 107 ? 10.43599 6.91643 31.55283 1.000 73.86031 106 VAL A CA 1
ATOM 809 C C . VAL A 1 107 ? 11.08227 7.78769 32.61364 1.000 74.31655 106 VAL A C 1
ATOM 810 O O . VAL A 1 107 ? 11.91605 8.63427 32.29864 1.000 70.22513 106 VAL A O 1
ATOM 814 N N . LEU A 1 108 ? 10.69634 7.60582 33.87981 1.000 77.33567 107 LEU A N 1
ATOM 815 C CA . LEU A 1 108 ? 11.25781 8.42284 34.94995 1.000 73.33293 107 LEU A CA 1
ATOM 816 C C . LEU A 1 108 ? 12.76828 8.25258 35.03051 1.000 71.52448 107 LEU A C 1
ATOM 817 O O . LEU A 1 108 ? 13.49689 9.23011 35.24177 1.000 68.50570 107 LEU A O 1
ATOM 822 N N . VAL A 1 109 ? 13.25994 7.02243 34.83711 1.000 68.76034 108 VAL A N 1
ATOM 823 C CA . VAL A 1 109 ? 14.70616 6.81088 34.75799 1.000 67.58391 108 VAL A CA 1
ATOM 824 C C . VAL A 1 109 ? 15.30416 7.70288 33.67809 1.000 70.18012 108 VAL A C 1
ATOM 825 O O . VAL A 1 109 ? 16.29770 8.40182 33.90020 1.000 68.21034 108 VAL A O 1
ATOM 829 N N . ILE A 1 110 ? 14.67980 7.71531 32.49959 1.000 69.85540 109 ILE A N 1
ATOM 830 C CA . ILE A 1 110 ? 15.23058 8.46696 31.36918 1.000 69.57084 109 ILE A CA 1
ATOM 831 C C . ILE A 1 110 ? 15.12235 9.97782 31.59342 1.000 65.89105 109 ILE A C 1
ATOM 832 O O . ILE A 1 110 ? 16.04056 10.74189 31.25944 1.000 67.98948 109 ILE A O 1
ATOM 837 N N . LEU A 1 111 ? 13.98913 10.43325 32.12787 1.000 65.81496 110 LEU A N 1
ATOM 838 C CA . LEU A 1 111 ? 13.78699 11.85569 32.37768 1.000 62.68726 110 LEU A CA 1
ATOM 839 C C . LEU A 1 111 ? 14.78611 12.37097 33.40035 1.000 64.90641 110 LEU A C 1
ATOM 840 O O . LEU A 1 111 ? 15.38334 13.43996 33.21767 1.000 67.19989 110 LEU A O 1
ATOM 845 N N . ASN A 1 112 ? 14.99591 11.61054 34.47754 1.000 66.80024 111 ASN A N 1
ATOM 846 C CA . ASN A 1 112 ? 16.02628 11.96607 35.44299 1.000 70.33462 111 ASN A CA 1
ATOM 847 C C . ASN A 1 112 ? 17.40513 11.91216 34.81006 1.000 67.65363 111 ASN A C 1
ATOM 848 O O . ASN A 1 112 ? 18.27679 12.71870 35.14154 1.000 67.84178 111 ASN A O 1
ATOM 853 N N . ASN A 1 113 ? 17.62834 10.95882 33.90528 1.000 68.55349 112 ASN A N 1
ATOM 854 C CA . ASN A 1 113 ? 18.91581 10.89019 33.23176 1.000 65.03796 112 ASN A CA 1
ATOM 855 C C . ASN A 1 113 ? 19.18491 12.14733 32.41686 1.000 66.50771 112 ASN A C 1
ATOM 856 O O . ASN A 1 113 ? 20.32474 12.62349 32.37393 1.000 64.17337 112 ASN A O 1
ATOM 861 N N . TYR A 1 114 ? 18.15830 12.70343 31.77024 1.000 60.73560 113 TYR A N 1
ATOM 862 C CA . TYR A 1 114 ? 18.39148 13.92517 31.00681 1.000 66.08874 113 TYR A CA 1
ATOM 863 C C . TYR A 1 114 ? 18.48032 15.14920 31.91103 1.000 66.27712 113 TYR A C 1
ATOM 864 O O . TYR A 1 114 ? 19.20633 16.09732 31.59245 1.000 63.18248 113 TYR A O 1
ATOM 873 N N . TYR A 1 115 ? 17.76424 15.14571 33.03810 1.000 66.07257 114 TYR A N 1
ATOM 874 C CA . TYR A 1 115 ? 17.89423 16.24154 33.99312 1.000 61.23105 114 TYR A CA 1
ATOM 875 C C . TYR A 1 115 ? 19.28212 16.27098 34.61735 1.000 60.87178 114 TYR A C 1
ATOM 876 O O . TYR A 1 115 ? 19.83273 17.35261 34.86119 1.000 68.96901 114 TYR A O 1
ATOM 885 N N . GLN A 1 116 ? 19.85689 15.09435 34.87984 1.000 62.73315 115 GLN A N 1
ATOM 886 C CA . GLN A 1 116 ? 21.20567 15.02328 35.42318 1.000 67.56623 115 GLN A CA 1
ATOM 887 C C . GLN A 1 116 ? 22.23557 15.49050 34.40796 1.000 66.92721 115 GLN A C 1
ATOM 888 O O . GLN A 1 116 ? 23.24712 16.08836 34.78587 1.000 69.87661 115 GLN A O 1
ATOM 894 N N . GLN A 1 117 ? 21.99842 15.23390 33.12786 1.000 68.81904 116 GLN A N 1
ATOM 895 C CA . GLN A 1 117 ? 22.92073 15.64266 32.06767 1.000 72.01198 116 GLN A CA 1
ATOM 896 C C . GLN A 1 117 ? 22.10689 15.92776 30.81465 1.000 58.21819 116 GLN A C 1
ATOM 897 O O . GLN A 1 117 ? 21.84701 15.02036 30.00502 1.000 61.99675 116 GLN A O 1
ATOM 903 N N . PRO A 1 118 ? 21.67321 17.17786 30.61035 1.000 63.98707 117 PRO A N 1
ATOM 904 C CA . PRO A 1 118 ? 21.01687 17.52647 29.34351 1.000 58.77436 117 PRO A CA 1
ATOM 905 C C . PRO A 1 118 ? 22.03861 17.69117 28.23054 1.000 56.54767 117 PRO A C 1
ATOM 906 O O . PRO A 1 118 ? 22.75273 18.70013 28.18001 1.000 59.46735 117 PRO A O 1
ATOM 910 N N . ILE A 1 119 ? 22.09679 16.71487 27.32054 1.000 58.27738 118 ILE A N 1
ATOM 911 C CA . ILE A 1 119 ? 23.19496 16.65276 26.35877 1.000 58.13022 118 ILE A CA 1
ATOM 912 C C . ILE A 1 119 ? 23.10927 17.77153 25.32630 1.000 56.08765 118 ILE A C 1
ATOM 913 O O . ILE A 1 119 ? 24.13519 18.19876 24.78194 1.000 56.08142 118 ILE A O 1
ATOM 918 N N . LEU A 1 120 ? 21.90398 18.24663 25.01868 1.000 55.24570 119 LEU A N 1
ATOM 919 C CA . LEU A 1 120 ? 21.70135 19.26574 23.99525 1.000 63.72210 119 LEU A CA 1
ATOM 920 C C . LEU A 1 120 ? 21.69785 20.68886 24.54642 1.000 57.39292 119 LEU A C 1
ATOM 921 O O . LEU A 1 120 ? 21.62545 21.63710 23.75721 1.000 64.75083 119 LEU A O 1
ATOM 926 N N . LEU A 1 121 ? 21.77480 20.86447 25.87029 1.000 57.52196 120 LEU A N 1
ATOM 927 C CA . LEU A 1 121 ? 21.79486 22.21127 26.43745 1.000 65.11852 120 LEU A CA 1
ATOM 928 C C . LEU A 1 121 ? 23.04442 22.96923 26.00630 1.000 61.61117 120 LEU A C 1
ATOM 929 O O . LEU A 1 121 ? 22.97725 24.16151 25.68446 1.000 63.76162 120 LEU A O 1
ATOM 934 N N . ASN A 1 122 ? 24.18944 22.28945 25.98541 1.000 66.33866 121 ASN A N 1
ATOM 935 C CA . ASN A 1 122 ? 25.44665 22.89211 25.56458 1.000 66.36412 121 ASN A CA 1
ATOM 936 C C . ASN A 1 122 ? 25.50593 23.14920 24.06172 1.000 70.48277 121 ASN A C 1
ATOM 937 O O . ASN A 1 122 ? 26.40934 23.86058 23.60838 1.000 67.25993 121 ASN A O 1
ATOM 942 N N . LYS A 1 123 ? 24.56101 22.62021 23.28630 1.000 69.16133 122 LYS A N 1
ATOM 943 C CA . LYS A 1 123 ? 24.63507 22.63545 21.83227 1.000 62.10921 122 LYS A CA 1
ATOM 944 C C . LYS A 1 123 ? 23.68846 23.67368 21.23718 1.000 67.42308 122 LYS A C 1
ATOM 945 O O . LYS A 1 123 ? 22.65964 24.01599 21.82715 1.000 69.80009 122 LYS A O 1
ATOM 951 N N . GLU A 1 124 ? 24.05595 24.17762 20.05787 1.000 63.10099 123 GLU A N 1
ATOM 952 C CA . GLU A 1 124 ? 23.21846 25.10334 19.29280 1.000 63.41151 123 GLU A CA 1
ATOM 953 C C . GLU A 1 124 ? 22.21813 24.27752 18.49379 1.000 63.17484 123 GLU A C 1
ATOM 954 O O . GLU A 1 124 ? 22.54900 23.72747 17.44193 1.000 60.80347 123 GLU A O 1
ATOM 960 N N . ILE A 1 125 ? 20.98808 24.18968 18.99125 1.000 64.87079 124 ILE A N 1
ATOM 961 C CA . ILE A 1 125 ? 19.99008 23.28779 18.42492 1.000 59.25120 124 ILE A CA 1
ATOM 962 C C . ILE A 1 125 ? 19.37752 23.92485 17.18154 1.000 60.24973 124 ILE A C 1
ATOM 963 O O . ILE A 1 125 ? 18.81293 25.02221 17.24516 1.000 75.08501 124 ILE A O 1
ATOM 968 N N . ILE A 1 126 ? 19.49070 23.23548 16.04416 1.000 63.25835 125 ILE A N 1
ATOM 969 C CA . ILE A 1 126 ? 18.82647 23.69062 14.82674 1.000 62.01732 125 ILE A CA 1
ATOM 970 C C . ILE A 1 126 ? 17.36660 23.25417 14.82287 1.000 60.86608 125 ILE A C 1
ATOM 971 O O . ILE A 1 126 ? 16.47275 24.03973 14.48717 1.000 60.36695 125 ILE A O 1
ATOM 976 N N . ASN A 1 127 ? 17.09966 22.00590 15.20682 1.000 59.39488 126 ASN A N 1
ATOM 977 C CA . ASN A 1 127 ? 15.72659 21.53772 15.34730 1.000 58.04699 126 ASN A CA 1
ATOM 978 C C . ASN A 1 127 ? 15.67380 20.38297 16.33797 1.000 62.19301 126 ASN A C 1
ATOM 979 O O . ASN A 1 127 ? 16.53169 19.49833 16.31415 1.000 62.71313 126 ASN A O 1
ATOM 984 N N . LEU A 1 128 ? 14.65739 20.39733 17.20019 1.000 57.31616 127 LEU A N 1
ATOM 985 C CA . LEU A 1 128 ? 14.38466 19.29810 18.12192 1.000 57.87798 127 LEU A CA 1
ATOM 986 C C . LEU A 1 128 ? 12.93390 18.88513 17.92901 1.000 59.02672 127 LEU A C 1
ATOM 987 O O . LEU A 1 128 ? 12.02004 19.66611 18.21417 1.000 62.20979 127 LEU A O 1
ATOM 992 N N . SER A 1 129 ? 12.72321 17.66654 17.44577 1.000 62.23629 128 SER A N 1
ATOM 993 C CA . SER A 1 129 ? 11.37929 17.21728 17.13046 1.000 64.82822 128 SER A CA 1
ATOM 994 C C . SER A 1 129 ? 10.68254 16.65677 18.36448 1.000 67.77762 128 SER A C 1
ATOM 995 O O . SER A 1 129 ? 11.30990 16.18545 19.31613 1.000 61.79222 128 SER A O 1
ATOM 998 N N . ARG A 1 130 ? 9.35652 16.72510 18.32267 1.000 73.55870 129 ARG A N 1
ATOM 999 C CA . ARG A 1 130 ? 8.45812 16.28440 19.37755 1.000 71.86349 129 ARG A CA 1
ATOM 1000 C C . ARG A 1 130 ? 8.18724 14.78458 19.33489 1.000 78.48383 129 ARG A C 1
ATOM 1001 O O . ARG A 1 130 ? 7.60039 14.24233 20.28032 1.000 77.10072 129 ARG A O 1
ATOM 1009 N N . GLY A 1 131 ? 8.61958 14.10573 18.27382 1.000 75.83068 130 GLY A N 1
ATOM 1010 C CA . GLY A 1 131 ? 8.39410 12.68983 18.10162 1.000 76.09203 130 GLY A CA 1
ATOM 1011 C C . GLY A 1 131 ? 7.04933 12.32404 17.51990 1.000 83.60409 130 GLY A C 1
ATOM 1012 O O . GLY A 1 131 ? 6.81292 11.13984 17.24438 1.000 80.73049 130 GLY A O 1
ATOM 1013 N N . ASP A 1 132 ? 6.16442 13.29796 17.30882 1.000 86.73001 131 ASP A N 1
ATOM 1014 C CA . ASP A 1 132 ? 4.82534 13.03359 16.79812 1.000 92.55700 131 ASP A CA 1
ATOM 1015 C C . ASP A 1 132 ? 4.57053 13.72879 15.46443 1.000 91.16228 131 ASP A C 1
ATOM 1016 O O . ASP A 1 132 ? 3.41336 13.96336 15.10484 1.000 97.09498 131 ASP A O 1
ATOM 1021 N N . GLU A 1 133 ? 5.62458 14.06578 14.72072 1.000 88.60524 132 GLU A N 1
ATOM 1022 C CA . GLU A 1 133 ? 5.47617 14.81888 13.48197 1.000 91.39506 132 GLU A CA 1
ATOM 1023 C C . GLU A 1 133 ? 5.41655 13.94309 12.23852 1.000 87.42837 132 GLU A C 1
ATOM 1024 O O . GLU A 1 133 ? 5.10283 14.45287 11.15682 1.000 88.63480 132 GLU A O 1
ATOM 1030 N N . GLY A 1 134 ? 5.70013 12.65401 12.36263 1.000 84.77795 133 GLY A N 1
ATOM 1031 C CA . GLY A 1 134 ? 5.70943 11.77006 11.21571 1.000 82.71392 133 GLY A CA 1
ATOM 1032 C C . GLY A 1 134 ? 6.86792 12.05730 10.27101 1.000 79.88675 133 GLY A C 1
ATOM 1033 O O . GLY A 1 134 ? 7.74975 12.87512 10.53374 1.000 80.60873 133 GLY A O 1
ATOM 1034 N N . TYR A 1 135 ? 6.83660 11.36267 9.13484 1.000 77.62097 134 TYR A N 1
ATOM 1035 C CA . TYR A 1 135 ? 7.88731 11.50319 8.13536 1.000 75.08460 134 TYR A CA 1
ATOM 1036 C C . TYR A 1 135 ? 7.79644 12.86803 7.45625 1.000 74.37393 134 TYR A C 1
ATOM 1037 O O . TYR A 1 135 ? 6.69945 13.31971 7.11603 1.000 69.61768 134 TYR A O 1
ATOM 1046 N N . PRO A 1 136 ? 8.93224 13.54109 7.23938 1.000 73.11208 135 PRO A N 1
ATOM 1047 C CA . PRO A 1 136 ? 8.91357 14.78720 6.46039 1.000 76.06368 135 PRO A CA 1
ATOM 1048 C C . PRO A 1 136 ? 8.62615 14.51770 4.99431 1.000 71.95009 135 PRO A C 1
ATOM 1049 O O . PRO A 1 136 ? 8.36517 13.37217 4.61566 1.000 77.14037 135 PRO A O 1
ATOM 1053 N N . GLU A 1 137 ? 8.65491 15.55205 4.16505 1.000 70.57807 136 GLU A N 1
ATOM 1054 C CA . GLU A 1 137 ? 8.44482 15.33771 2.74407 1.000 77.09021 136 GLU A CA 1
ATOM 1055 C C . GLU A 1 137 ? 9.63483 14.58380 2.15700 1.000 67.19863 136 GLU A C 1
ATOM 1056 O O . GLU A 1 137 ? 10.78255 14.85702 2.51841 1.000 74.03579 136 GLU A O 1
ATOM 1062 N N . PRO A 1 138 ? 9.39642 13.61819 1.27293 1.000 64.52176 137 PRO A N 1
ATOM 1063 C CA . PRO A 1 138 ? 10.51081 12.81456 0.76053 1.000 64.47339 137 PRO A CA 1
ATOM 1064 C C . PRO A 1 138 ? 11.40936 13.62781 -0.15450 1.000 60.13978 137 PRO A C 1
ATOM 1065 O O . PRO A 1 138 ? 10.95498 14.52372 -0.87143 1.000 60.08226 137 PRO A O 1
ATOM 1069 N N . ILE A 1 139 ? 12.69514 13.30892 -0.12293 1.000 56.09767 138 ILE A N 1
ATOM 1070 C CA . ILE A 1 139 ? 13.63920 13.91117 -1.05464 1.000 55.91832 138 ILE A CA 1
ATOM 1071 C C . ILE A 1 139 ? 13.81835 12.96614 -2.23601 1.000 61.07677 138 ILE A C 1
ATOM 1072 O O . ILE A 1 139 ? 13.92729 11.74488 -2.06433 1.000 53.28317 138 ILE A O 1
ATOM 1077 N N . VAL A 1 140 ? 13.79371 13.51859 -3.44554 1.000 57.57888 139 VAL A N 1
ATOM 1078 C CA . VAL A 1 140 ? 13.97593 12.70715 -4.64326 1.000 53.73055 139 VAL A CA 1
ATOM 1079 C C . VAL A 1 140 ? 15.46972 12.48657 -4.85099 1.000 53.66986 139 VAL A C 1
ATOM 1080 O O . VAL A 1 140 ? 16.24318 13.44422 -4.94609 1.000 55.90084 139 VAL A O 1
ATOM 1084 N N . ILE A 1 141 ? 15.88034 11.22450 -4.91351 1.000 54.79459 140 ILE A N 1
ATOM 1085 C CA . ILE A 1 141 ? 17.27332 10.84041 -5.10014 1.000 59.06020 140 ILE A CA 1
ATOM 1086 C C . ILE A 1 141 ? 17.42723 10.29862 -6.51168 1.000 70.99202 140 ILE A C 1
ATOM 1087 O O . ILE A 1 141 ? 16.60712 9.48991 -6.96827 1.000 64.44026 140 ILE A O 1
ATOM 1092 N N . GLU A 1 142 ? 18.48434 10.73527 -7.19603 1.000 64.25884 141 GLU A N 1
ATOM 1093 C CA . GLU A 1 142 ? 18.73626 10.36745 -8.58454 1.000 67.06606 141 GLU A CA 1
ATOM 1094 C C . GLU A 1 142 ? 20.01119 9.53864 -8.64831 1.000 66.83532 141 GLU A C 1
ATOM 1095 O O . GLU A 1 142 ? 21.10568 10.05619 -8.40418 1.000 67.37137 141 GLU A O 1
ATOM 1101 N N . GLN A 1 143 ? 19.86992 8.25435 -8.96167 1.000 68.24080 142 GLN A N 1
ATOM 1102 C CA . GLN A 1 143 ? 20.99984 7.38849 -9.26331 1.000 74.65387 142 GLN A CA 1
ATOM 1103 C C . GLN A 1 143 ? 20.80600 6.84035 -10.66817 1.000 72.98052 142 GLN A C 1
ATOM 1104 O O . GLN A 1 143 ? 19.78059 6.21308 -10.95626 1.000 68.91106 142 GLN A O 1
ATOM 1110 N N . GLY A 1 144 ? 21.79257 7.06528 -11.53226 1.000 79.25167 143 GLY A N 1
ATOM 1111 C CA . GLY A 1 144 ? 21.58579 6.78245 -12.94348 1.000 81.43555 143 GLY A CA 1
ATOM 1112 C C . GLY A 1 144 ? 20.42639 7.61707 -13.44871 1.000 80.86711 143 GLY A C 1
ATOM 1113 O O . GLY A 1 144 ? 20.39598 8.84180 -13.28366 1.000 83.72315 143 GLY A O 1
ATOM 1114 N N . ASN A 1 145 ? 19.45056 6.95751 -14.06665 1.000 87.44570 144 ASN A N 1
ATOM 1115 C CA . ASN A 1 145 ? 18.19216 7.59962 -14.41829 1.000 89.69251 144 ASN A CA 1
ATOM 1116 C C . ASN A 1 145 ? 17.06131 7.19796 -13.48353 1.000 90.56450 144 ASN A C 1
ATOM 1117 O O . ASN A 1 145 ? 15.92812 7.65205 -13.66557 1.000 86.35586 144 ASN A O 1
ATOM 1122 N N . TYR A 1 146 ? 17.34654 6.36147 -12.49063 1.000 84.91186 145 TYR A N 1
ATOM 1123 C CA . TYR A 1 146 ? 16.36004 5.95785 -11.50217 1.000 76.49260 145 TYR A CA 1
ATOM 1124 C C . TYR A 1 146 ? 16.24502 7.03784 -10.43401 1.000 71.35775 145 TYR A C 1
ATOM 1125 O O . TYR A 1 146 ? 17.25276 7.60515 -10.00377 1.000 71.11963 145 TYR A O 1
ATOM 1134 N N . LYS A 1 147 ? 15.01710 7.34907 -10.03197 1.000 69.51419 146 LYS A N 1
ATOM 1135 C CA . LYS A 1 147 ? 14.76792 8.33151 -8.98628 1.000 70.41985 146 LYS A CA 1
ATOM 1136 C C . LYS A 1 147 ? 13.83322 7.71509 -7.95996 1.000 70.77153 146 LYS A C 1
ATOM 1137 O O . LYS A 1 147 ? 12.84814 7.06473 -8.32542 1.000 66.02607 146 LYS A O 1
ATOM 1143 N N . PHE A 1 148 ? 14.14965 7.90382 -6.68125 1.000 65.83140 147 PHE A N 1
ATOM 1144 C CA . PHE A 1 148 ? 13.31970 7.34165 -5.62344 1.000 60.53109 147 PHE A CA 1
ATOM 1145 C C . PHE A 1 148 ? 13.17387 8.33294 -4.47647 1.000 55.56514 147 PHE A C 1
ATOM 1146 O O . PHE A 1 148 ? 14.04591 9.16568 -4.23577 1.000 58.91174 147 PHE A O 1
ATOM 1154 N N . ASN A 1 149 ? 12.05242 8.23223 -3.77060 1.000 53.35341 148 ASN A N 1
ATOM 1155 C CA . ASN A 1 149 ? 11.72142 9.14323 -2.68039 1.000 56.41852 148 ASN A CA 1
ATOM 1156 C C . ASN A 1 149 ? 12.26406 8.57891 -1.37051 1.000 51.77193 148 ASN A C 1
ATOM 1157 O O . ASN A 1 149 ? 11.77165 7.56270 -0.86814 1.000 57.55531 148 ASN A O 1
ATOM 1162 N N . LEU A 1 150 ? 13.29457 9.22764 -0.83252 1.000 50.56033 149 LEU A N 1
ATOM 1163 C CA . LEU A 1 150 ? 13.83444 8.87744 0.47284 1.000 49.86945 149 LEU A CA 1
ATOM 1164 C C . LEU A 1 150 ? 13.05881 9.60949 1.55860 1.000 57.20271 149 LEU A C 1
ATOM 1165 O O . LEU A 1 150 ? 12.84030 10.82380 1.46965 1.000 63.22328 149 LEU A O 1
ATOM 1170 N N . SER A 1 151 ? 12.62553 8.86169 2.56759 1.000 56.08908 150 SER A N 1
ATOM 1171 C CA . SER A 1 151 ? 11.95276 9.40495 3.73771 1.000 50.91908 150 SER A CA 1
ATOM 1172 C C . SER A 1 151 ? 12.83487 9.18695 4.95779 1.000 59.08935 150 SER A C 1
ATOM 1173 O O . SER A 1 151 ? 13.28261 8.06263 5.21174 1.000 67.06855 150 SER A O 1
ATOM 1176 N N . ALA A 1 152 ? 13.08754 10.26269 5.70147 1.000 50.78459 151 ALA A N 1
ATOM 1177 C CA . ALA A 1 152 ? 13.92327 10.20332 6.89111 1.000 53.99713 151 ALA A CA 1
ATOM 1178 C C . ALA A 1 152 ? 13.50286 11.29816 7.85943 1.000 62.21697 151 ALA A C 1
ATOM 1179 O O . ALA A 1 152 ? 13.32170 12.45016 7.45972 1.000 59.62117 151 ALA A O 1
ATOM 1181 N N . ALA A 1 153 ? 13.37440 10.93467 9.13438 1.000 62.56171 152 ALA A N 1
ATOM 1182 C CA . ALA A 1 153 ? 13.01719 11.86492 10.20124 1.000 62.17533 152 ALA A CA 1
ATOM 1183 C C . ALA A 1 153 ? 14.20335 12.01094 11.14302 1.000 52.71191 152 ALA A C 1
ATOM 1184 O O . ALA A 1 153 ? 14.71834 11.01146 11.65777 1.000 47.96553 152 ALA A O 1
ATOM 1186 N N . PHE A 1 154 ? 14.63983 13.25008 11.35584 1.000 58.18387 153 PHE A N 1
ATOM 1187 C CA . PHE A 1 154 ? 15.75497 13.53840 12.24656 1.000 54.23836 153 PHE A CA 1
ATOM 1188 C C . PHE A 1 154 ? 15.20777 13.82402 13.63895 1.000 53.98201 153 PHE A C 1
ATOM 1189 O O . PHE A 1 154 ? 14.41006 14.74949 13.81913 1.000 60.83892 153 PHE A O 1
ATOM 1197 N N . ASP A 1 155 ? 15.61965 13.01877 14.61880 1.000 61.26351 154 ASP A N 1
ATOM 1198 C CA . ASP A 1 155 ? 15.19701 13.27432 15.99217 1.000 55.78413 154 ASP A CA 1
ATOM 1199 C C . ASP A 1 155 ? 15.77757 14.58144 16.51281 1.000 60.53293 154 ASP A C 1
ATOM 1200 O O . ASP A 1 155 ? 15.10531 15.31419 17.24813 1.000 63.79150 154 ASP A O 1
ATOM 1205 N N . CYS A 1 156 ? 17.01687 14.89854 16.14116 1.000 57.18155 155 CYS A N 1
ATOM 1206 C CA . CYS A 1 156 ? 17.55737 16.20097 16.50000 1.000 56.76260 155 CYS A CA 1
ATOM 1207 C C . CYS A 1 156 ? 18.63882 16.60375 15.51207 1.000 56.78768 155 CYS A C 1
ATOM 1208 O O . CYS A 1 156 ? 19.40648 15.76644 15.03280 1.000 60.96671 155 CYS A O 1
ATOM 1211 N N . ILE A 1 157 ? 18.68947 17.90308 15.22665 1.000 49.41301 156 ILE A N 1
ATOM 1212 C CA . ILE A 1 157 ? 19.73407 18.51482 14.41666 1.000 58.36314 156 ILE A CA 1
ATOM 1213 C C . ILE A 1 157 ? 20.33095 19.65597 15.22499 1.000 66.79499 156 ILE A C 1
ATOM 1214 O O . ILE A 1 157 ? 19.59420 20.53845 15.68468 1.000 64.83305 156 ILE A O 1
ATOM 1219 N N . PHE A 1 158 ? 21.65478 19.64694 15.39501 1.000 66.37521 157 PHE A N 1
ATOM 1220 C CA . PHE A 1 158 ? 22.33766 20.79175 15.98757 1.000 59.61986 157 PHE A CA 1
ATOM 1221 C C . PHE A 1 158 ? 23.58062 21.12305 15.17132 1.000 66.82164 157 PHE A C 1
ATOM 1222 O O . PHE A 1 158 ? 23.95628 20.39848 14.24685 1.000 71.65431 157 PHE A O 1
ATOM 1230 N N . ARG A 1 159 ? 24.18541 22.26812 15.48099 1.000 67.35224 158 ARG A N 1
ATOM 1231 C CA . ARG A 1 159 ? 25.38373 22.73687 14.79679 1.000 71.16277 158 ARG A CA 1
ATOM 1232 C C . ARG A 1 159 ? 26.52615 22.80524 15.79788 1.000 71.55971 158 ARG A C 1
ATOM 1233 O O . ARG A 1 159 ? 26.42226 23.49556 16.81677 1.000 73.53608 158 ARG A O 1
ATOM 1241 N N . GLU A 1 160 ? 27.60974 22.09441 15.50461 1.000 77.31806 159 GLU A N 1
ATOM 1242 C CA . GLU A 1 160 ? 28.78999 22.15470 16.34664 1.000 77.36932 159 GLU A CA 1
ATOM 1243 C C . GLU A 1 160 ? 29.48674 23.50350 16.17425 1.000 79.51107 159 GLU A C 1
ATOM 1244 O O . GLU A 1 160 ? 29.17088 24.28952 15.27595 1.000 74.97551 159 GLU A O 1
ATOM 1250 N N . ALA A 1 161 ? 30.44868 23.76927 17.06163 1.000 88.40017 160 ALA A N 1
ATOM 1251 C CA . ALA A 1 161 ? 31.17192 25.03680 17.01749 1.000 85.33147 160 ALA A CA 1
ATOM 1252 C C . ALA A 1 161 ? 31.89904 25.21880 15.69202 1.000 83.91069 160 ALA A C 1
ATOM 1253 O O . ALA A 1 161 ? 31.97747 26.33624 15.16726 1.000 83.38863 160 ALA A O 1
ATOM 1255 N N . ASP A 1 162 ? 32.43742 24.13372 15.13741 1.000 83.03971 161 ASP A N 1
ATOM 1256 C CA . ASP A 1 162 ? 33.14987 24.13673 13.85977 1.000 84.92502 161 ASP A CA 1
ATOM 1257 C C . ASP A 1 162 ? 32.23142 24.32722 12.65237 1.000 88.42343 161 ASP A C 1
ATOM 1258 O O . ASP A 1 162 ? 32.73315 24.21294 11.52137 1.000 90.93634 161 ASP A O 1
ATOM 1263 N N . ASP A 1 163 ? 30.94587 24.60377 12.88609 1.000 80.49534 162 ASP A N 1
ATOM 1264 C CA . ASP A 1 163 ? 29.94017 24.73921 11.82937 1.000 83.79097 162 ASP A CA 1
ATOM 1265 C C . ASP A 1 163 ? 29.70317 23.42318 11.09264 1.000 84.27410 162 ASP A C 1
ATOM 1266 O O . ASP A 1 163 ? 29.40921 23.41409 9.89513 1.000 88.10734 162 ASP A O 1
ATOM 1271 N N . THR A 1 164 ? 29.82996 22.30495 11.80143 1.000 83.39016 163 THR A N 1
ATOM 1272 C CA . THR A 1 164 ? 29.46373 21.00225 11.26663 1.000 79.39993 163 THR A CA 1
ATOM 1273 C C . THR A 1 164 ? 28.03118 20.67699 11.66742 1.000 74.17389 163 THR A C 1
ATOM 1274 O O . THR A 1 164 ? 27.63346 20.89151 12.81552 1.000 73.47238 163 THR A O 1
ATOM 1278 N N . ILE A 1 165 ? 27.25454 20.16914 10.71582 1.000 73.60162 164 ILE A N 1
ATOM 1279 C CA . ILE A 1 165 ? 25.87694 19.77742 10.99357 1.000 69.54479 164 ILE A CA 1
ATOM 1280 C C . ILE A 1 165 ? 25.89576 18.39749 11.64072 1.000 64.69550 164 ILE A C 1
ATOM 1281 O O . ILE A 1 165 ? 26.42849 17.44027 11.06813 1.000 67.30271 164 ILE A O 1
ATOM 1286 N N . HIS A 1 166 ? 25.32503 18.29113 12.83935 1.000 61.97119 165 HIS A N 1
ATOM 1287 C CA . HIS A 1 166 ? 25.30363 17.04863 13.59543 1.000 62.37432 165 HIS A CA 1
ATOM 1288 C C . HIS A 1 166 ? 23.86782 16.55104 13.68513 1.000 62.03056 165 HIS A C 1
ATOM 1289 O O . HIS A 1 166 ? 23.00110 17.22970 14.25616 1.000 64.84640 165 HIS A O 1
ATOM 1296 N N . ILE A 1 167 ? 23.62211 15.38239 13.10254 1.000 58.37959 166 ILE A N 1
ATOM 1297 C CA . ILE A 1 167 ? 22.34100 14.69843 13.21351 1.000 57.84589 166 ILE A CA 1
ATOM 1298 C C . ILE A 1 167 ? 22.44730 13.72314 14.37801 1.000 57.96690 166 ILE A C 1
ATOM 1299 O O . ILE A 1 167 ? 23.35071 12.88081 14.41137 1.000 53.24414 166 ILE A O 1
ATOM 1304 N N . LEU A 1 168 ? 21.54289 13.84603 15.34386 1.000 59.83107 167 LEU A N 1
ATOM 1305 C CA . LEU A 1 168 ? 21.51815 12.98287 16.51547 1.000 58.32074 167 LEU A CA 1
ATOM 1306 C C . LEU A 1 168 ? 20.19683 12.23307 16.53268 1.000 57.97408 167 LEU A C 1
ATOM 1307 O O . LEU A 1 168 ? 19.12614 12.85366 16.50205 1.000 53.65177 167 LEU A O 1
ATOM 1312 N N . ASP A 1 169 ? 20.27545 10.90708 16.57233 1.000 50.87670 168 ASP A N 1
ATOM 1313 C CA . ASP A 1 169 ? 19.11049 10.05574 16.74849 1.000 58.70175 168 ASP A CA 1
ATOM 1314 C C . ASP A 1 169 ? 19.04826 9.62960 18.20676 1.000 61.28794 168 ASP A C 1
ATOM 1315 O O . ASP A 1 169 ? 20.05627 9.20045 18.77606 1.000 53.76371 168 ASP A O 1
ATOM 1320 N N . LEU A 1 170 ? 17.87593 9.76648 18.81038 1.000 65.01567 169 LEU A N 1
ATOM 1321 C CA . LEU A 1 170 ? 17.69641 9.50815 20.23096 1.000 68.05102 169 LEU A CA 1
ATOM 1322 C C . LEU A 1 170 ? 17.02978 8.15311 20.40589 1.000 67.72763 169 LEU A C 1
ATOM 1323 O O . LEU A 1 170 ? 15.94014 7.91691 19.87340 1.000 67.17570 169 LEU A O 1
ATOM 1328 N N . LYS A 1 171 ? 17.68566 7.27023 21.14936 1.000 69.40932 170 LYS A N 1
ATOM 1329 C CA . LYS A 1 171 ? 17.23998 5.89745 21.30354 1.000 69.46188 170 LYS A CA 1
ATOM 1330 C C . LYS A 1 171 ? 17.02072 5.57548 22.77290 1.000 70.35840 170 LYS A C 1
ATOM 1331 O O . LYS A 1 171 ? 17.45166 6.31063 23.66464 1.000 68.99817 170 LYS A O 1
ATOM 1337 N N . THR A 1 172 ? 16.32814 4.46319 23.00852 1.000 68.80486 171 THR A N 1
ATOM 1338 C CA . THR A 1 172 ? 16.07055 3.96415 24.34994 1.000 73.07038 171 THR A CA 1
ATOM 1339 C C . THR A 1 172 ? 16.17748 2.44465 24.32511 1.000 74.53010 171 THR A C 1
ATOM 1340 O O . THR A 1 172 ? 16.34103 1.82998 23.26607 1.000 71.04903 171 THR A O 1
ATOM 1344 N N . GLY A 1 173 ? 16.09443 1.83886 25.50837 1.000 75.65248 172 GLY A N 1
ATOM 1345 C CA . GLY A 1 173 ? 16.10999 0.39713 25.62676 1.000 73.02198 172 GLY A CA 1
ATOM 1346 C C . GLY A 1 173 ? 17.45829 -0.20662 25.26041 1.000 77.83173 172 GLY A C 1
ATOM 1347 O O . GLY A 1 173 ? 18.49711 0.46133 25.22747 1.000 70.33371 172 GLY A O 1
ATOM 1348 N N . GLN A 1 174 ? 17.41886 -1.50726 24.97108 1.000 81.37232 173 GLN A N 1
ATOM 1349 C CA . GLN A 1 174 ? 18.60133 -2.26278 24.58062 1.000 82.91445 173 GLN A CA 1
ATOM 1350 C C . GLN A 1 174 ? 18.97067 -2.05158 23.11892 1.000 85.61144 173 GLN A C 1
ATOM 1351 O O . GLN A 1 174 ? 20.01028 -2.55751 22.68019 1.000 89.54037 173 GLN A O 1
ATOM 1357 N N . SER A 1 175 ? 18.14817 -1.32108 22.36693 1.000 86.53364 174 SER A N 1
ATOM 1358 C CA . SER A 1 175 ? 18.33764 -1.10919 20.93741 1.000 91.23019 174 SER A CA 1
ATOM 1359 C C . SER A 1 175 ? 19.78381 -0.76930 20.60785 1.000 89.99103 174 SER A C 1
ATOM 1360 O O . SER A 1 175 ? 20.35052 0.18206 21.15546 1.000 94.06175 174 SER A O 1
ATOM 1363 N N . ASN A 1 176 ? 20.38712 -1.55326 19.71756 1.000 92.30491 175 ASN A N 1
ATOM 1364 C CA . ASN A 1 176 ? 21.74264 -1.27870 19.25990 1.000 89.72204 175 ASN A CA 1
ATOM 1365 C C . ASN A 1 176 ? 21.67850 -0.17613 18.20291 1.000 84.75537 175 ASN A C 1
ATOM 1366 O O . ASN A 1 176 ? 20.61569 0.38292 17.92004 1.000 84.82746 175 ASN A O 1
ATOM 1371 N N . PHE A 1 177 ? 22.81592 0.15902 17.60327 1.000 79.04698 176 PHE A N 1
ATOM 1372 C CA . PHE A 1 177 ? 22.89930 1.24084 16.62828 1.000 74.09374 176 PHE A CA 1
ATOM 1373 C 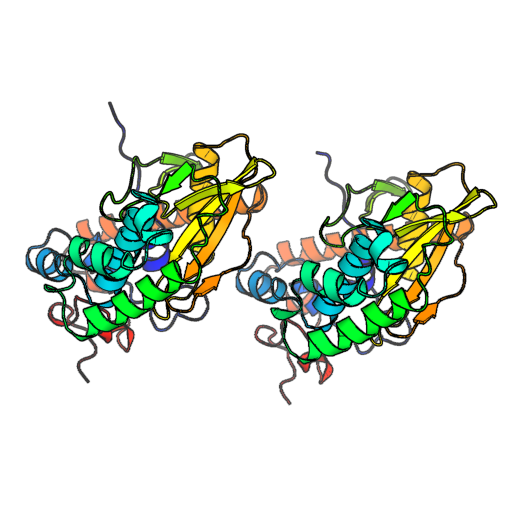C . PHE A 1 177 ? 23.18176 0.63761 15.25869 1.000 75.09081 176 PHE A C 1
ATOM 1374 O O . PHE A 1 177 ? 24.25993 0.07992 15.02777 1.000 68.01347 176 PHE A O 1
ATOM 1382 N N . ASP A 1 178 ? 22.21421 0.74965 14.35517 1.000 70.73846 177 ASP A N 1
ATOM 1383 C CA . ASP A 1 178 ? 22.38503 0.32200 12.97176 1.000 57.98780 177 ASP A CA 1
ATOM 1384 C C . ASP A 1 178 ? 22.92338 1.50887 12.17900 1.000 53.98039 177 ASP A C 1
ATOM 1385 O O . ASP A 1 178 ? 22.19331 2.46908 11.90873 1.000 57.73684 177 ASP A O 1
ATOM 1390 N N . ARG A 1 179 ? 24.20090 1.43728 11.79744 1.000 56.05667 178 ARG A N 1
ATOM 1391 C CA . ARG A 1 179 ? 24.84685 2.53736 11.09212 1.000 59.49853 178 ARG A CA 1
ATOM 1392 C C . ARG A 1 179 ? 24.20225 2.81898 9.74207 1.000 59.30389 178 ARG A C 1
ATOM 1393 O O . ARG A 1 179 ? 24.44229 3.88592 9.16557 1.000 49.94007 178 ARG A O 1
ATOM 1401 N N . ARG A 1 180 ? 23.38765 1.89544 9.23042 1.000 55.03075 179 ARG A N 1
ATOM 1402 C CA . ARG A 1 180 ? 22.64291 2.16636 8.00881 1.000 60.13907 179 ARG A CA 1
ATOM 1403 C C . ARG A 1 180 ? 21.62015 3.28189 8.21559 1.000 56.73581 179 ARG A C 1
ATOM 1404 O O . ARG A 1 180 ? 21.34416 4.04905 7.28199 1.000 50.61269 179 ARG A O 1
ATOM 1412 N N . GLN A 1 181 ? 21.05911 3.39933 9.42781 1.000 52.30663 180 GLN A N 1
ATOM 1413 C CA . GLN A 1 181 ? 20.18619 4.53317 9.72652 1.000 53.92941 180 GLN A CA 1
ATOM 1414 C C . GLN A 1 181 ? 20.96319 5.84301 9.64045 1.000 52.20780 180 GLN A C 1
ATOM 1415 O O . GLN A 1 181 ? 20.47603 6.83597 9.08371 1.000 51.66260 180 GLN A O 1
ATOM 1421 N N . ALA A 1 182 ? 22.19262 5.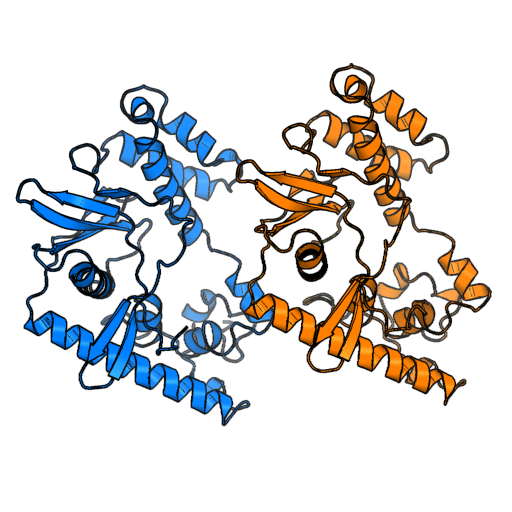85179 10.16053 1.000 53.02301 181 ALA A N 1
ATOM 1422 C CA . ALA A 1 182 ? 23.03817 7.03491 10.05392 1.000 49.72539 181 ALA A CA 1
ATOM 1423 C C . ALA A 1 182 ? 23.39783 7.32479 8.60463 1.000 48.75951 181 ALA A C 1
ATOM 1424 O O . ALA A 1 182 ? 23.52648 8.48831 8.21649 1.000 54.81420 181 ALA A O 1
ATOM 1426 N N . HIS A 1 183 ? 23.57456 6.27853 7.79480 1.000 52.35304 182 HIS A N 1
ATOM 1427 C CA . HIS A 1 183 ? 23.84625 6.47046 6.37297 1.000 49.72653 182 HIS A CA 1
ATOM 1428 C C . HIS A 1 183 ? 22.65860 7.12650 5.67292 1.000 46.59392 182 HIS A C 1
ATOM 1429 O O . HIS A 1 183 ? 22.82937 8.06686 4.88275 1.000 48.28507 182 HIS A O 1
ATOM 1436 N N . VAL A 1 184 ? 21.44411 6.65462 5.97293 1.000 43.64208 183 VAL A N 1
ATOM 1437 C CA . VAL A 1 184 ? 20.23407 7.27891 5.43676 1.000 42.63509 183 VAL A CA 1
ATOM 1438 C C . VAL A 1 184 ? 20.18070 8.74517 5.84080 1.000 48.75502 183 VAL A C 1
ATOM 1439 O O . VAL A 1 184 ? 19.86742 9.62740 5.03241 1.000 49.41524 183 VAL A O 1
ATOM 1443 N N . TYR A 1 185 ? 20.47715 9.02057 7.11038 1.000 47.05101 184 TYR A N 1
ATOM 1444 C CA . TYR A 1 185 ? 20.37915 10.38240 7.62300 1.000 48.18816 184 TYR A CA 1
ATOM 1445 C C . TYR A 1 185 ? 21.42466 11.29868 6.99976 1.000 52.83209 184 TYR A C 1
ATOM 1446 O O . TYR A 1 185 ? 21.12877 12.45486 6.69205 1.000 52.25082 184 TYR A O 1
ATOM 1455 N N . LEU A 1 186 ? 22.65124 10.80784 6.80950 1.000 52.73058 185 LEU A N 1
ATOM 1456 C CA . LEU A 1 186 ? 23.68482 11.62766 6.18160 1.000 46.98778 185 LEU A CA 1
ATOM 1457 C C . LEU A 1 186 ? 23.34921 11.91291 4.72177 1.000 54.80314 185 LEU A C 1
ATOM 1458 O O . LEU A 1 186 ? 23.52815 13.04368 4.23674 1.000 58.30338 185 LEU A O 1
ATOM 1463 N N . LEU A 1 187 ? 22.83894 10.90348 4.00928 1.000 47.96357 186 LEU A N 1
ATOM 1464 C CA . LEU A 1 187 ? 22.42950 11.12037 2.62736 1.000 58.46347 186 LEU A CA 1
ATOM 1465 C C . LEU A 1 187 ? 21.31509 12.15586 2.54914 1.000 49.45353 186 LEU A C 1
ATOM 1466 O O . LEU A 1 187 ? 21.37558 13.09648 1.74971 1.000 52.08541 186 LEU A O 1
ATOM 1471 N N . ALA A 1 188 ? 20.29190 12.00827 3.39426 1.000 53.71123 187 ALA A N 1
ATOM 1472 C CA . ALA A 1 188 ? 19.18169 12.95253 3.38068 1.000 52.95148 187 ALA A CA 1
ATOM 1473 C C . ALA A 1 188 ? 19.62019 14.33852 3.82514 1.000 58.89949 187 ALA A C 1
ATOM 1474 O O . ALA A 1 188 ? 19.08673 15.34133 3.33944 1.000 56.03515 187 ALA A O 1
ATOM 1476 N N . ALA A 1 189 ? 20.58552 14.41140 4.74276 1.000 53.45492 188 ALA A N 1
ATOM 1477 C CA . ALA A 1 189 ? 21.05474 15.69591 5.23990 1.000 56.26786 188 ALA A CA 1
ATOM 1478 C C . ALA A 1 189 ? 21.81402 16.45279 4.16496 1.000 56.25582 188 ALA A C 1
ATOM 1479 O O . ALA A 1 189 ? 21.74519 17.68610 4.09870 1.000 59.90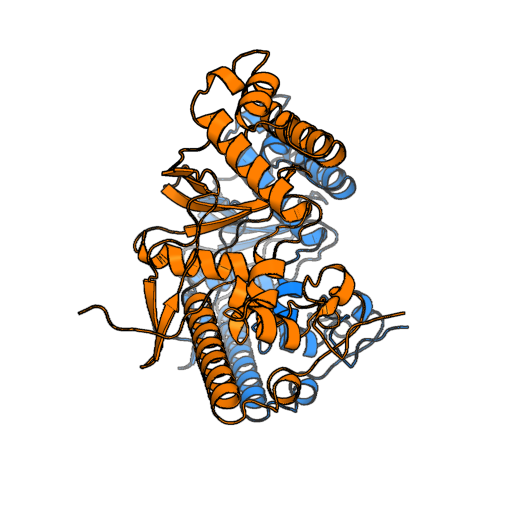322 188 ALA A O 1
ATOM 1481 N N . SER A 1 190 ? 22.55356 15.72801 3.31719 1.000 54.82413 189 SER A N 1
ATOM 1482 C CA . SER A 1 190 ? 23.31432 16.38821 2.25920 1.000 61.27252 189 SER A CA 1
ATOM 1483 C C . SER A 1 190 ? 22.42505 17.22042 1.34085 1.000 61.67275 189 SER A C 1
ATOM 1484 O O . SER A 1 190 ? 22.89902 18.18729 0.73388 1.000 58.50438 189 SER A O 1
ATOM 1487 N N . TYR A 1 191 ? 21.14451 16.86423 1.21761 1.000 64.23423 190 TYR A N 1
ATOM 1488 C CA . TYR A 1 191 ? 20.23816 17.60134 0.34489 1.000 59.13358 190 TYR A CA 1
ATOM 1489 C C . TYR A 1 191 ? 19.58390 18.78929 1.03319 1.000 64.31764 190 TYR A C 1
ATOM 1490 O O . TYR A 1 191 ? 18.88145 19.55598 0.36568 1.000 68.39290 190 TYR A O 1
ATOM 1499 N N . ARG A 1 192 ? 19.78376 18.95545 2.33908 1.000 62.40742 191 ARG A N 1
ATOM 1500 C CA . ARG A 1 192 ? 19.26168 20.10620 3.06217 1.000 68.05339 191 ARG A CA 1
ATOM 1501 C C . ARG A 1 192 ? 20.34003 21.08582 3.48614 1.000 63.90198 191 ARG A C 1
ATOM 1502 O O . ARG A 1 192 ? 20.04162 22.26682 3.67749 1.000 64.32814 191 ARG A O 1
ATOM 1510 N N . TYR A 1 193 ? 21.58030 20.62436 3.63708 1.000 58.26134 192 TYR A N 1
ATOM 1511 C CA . TYR A 1 193 ? 22.73647 21.49023 3.87143 1.000 61.36769 192 TYR A CA 1
ATOM 1512 C C . TYR A 1 193 ? 23.83479 21.09533 2.89509 1.000 57.76652 192 TYR A C 1
ATOM 1513 O O . TYR A 1 193 ? 24.85272 20.50901 3.28195 1.000 58.67982 192 TYR A O 1
ATOM 1522 N N . PRO A 1 194 ? 23.65434 21.40419 1.60984 1.000 59.99078 193 PRO A N 1
ATOM 1523 C CA . PRO A 1 194 ? 24.57656 20.88659 0.58452 1.000 58.60520 193 PRO A CA 1
ATOM 1524 C C . PRO A 1 194 ? 26.01453 21.34927 0.73778 1.000 62.05358 193 PRO A C 1
ATOM 1525 O O . PRO A 1 194 ? 26.93171 20.63703 0.30853 1.000 60.14484 193 PRO A O 1
ATOM 1529 N N . GLN A 1 195 ? 26.24250 22.52428 1.31799 1.000 67.06562 194 GLN A N 1
ATOM 1530 C CA . GLN A 1 195 ? 27.57236 23.11026 1.38626 1.000 65.80044 194 GLN A CA 1
ATOM 1531 C C . GLN A 1 195 ? 28.29947 22.80520 2.68893 1.000 70.73834 194 GLN A C 1
ATOM 1532 O O . GLN A 1 195 ? 29.45249 23.21782 2.84636 1.000 71.69789 194 GLN A O 1
ATOM 1538 N N . GLU A 1 196 ? 27.67345 22.09061 3.61800 1.000 69.56486 195 GLU A N 1
ATOM 1539 C CA . GLU A 1 196 ? 28.21294 21.94902 4.96041 1.000 68.16674 195 GLU A CA 1
ATOM 1540 C C . GLU A 1 196 ? 28.70530 20.52997 5.21157 1.000 71.70225 195 GLU A C 1
ATOM 1541 O O . GLU A 1 196 ? 28.27122 19.57090 4.57032 1.000 70.13026 195 GLU A O 1
ATOM 1547 N N . LYS A 1 197 ? 29.63195 20.41675 6.16013 1.000 73.53373 196 LYS A N 1
ATOM 1548 C CA . LYS A 1 197 ? 30.11383 19.12106 6.61675 1.000 69.76562 196 LYS A CA 1
ATOM 1549 C C . LYS A 1 197 ? 29.11298 18.53914 7.60566 1.000 71.30451 196 LYS A C 1
ATOM 1550 O O . LYS A 1 197 ? 28.63650 19.24104 8.50156 1.000 72.79336 196 LYS A O 1
ATOM 1556 N N . ILE A 1 198 ? 28.78006 17.26241 7.43617 1.000 68.62573 197 ILE A N 1
ATOM 1557 C CA . ILE A 1 198 ? 27.67259 16.64192 8.15437 1.000 61.07624 197 ILE A CA 1
ATOM 1558 C C . ILE A 1 198 ? 28.16114 15.36819 8.83477 1.000 62.73992 197 ILE A C 1
ATOM 1559 O O . ILE A 1 198 ? 28.87239 14.56340 8.22341 1.000 64.63134 197 ILE A O 1
ATOM 1564 N N . VAL A 1 199 ? 27.78416 15.18946 10.10213 1.000 63.19094 198 VAL A N 1
ATOM 1565 C CA . VAL A 1 199 ? 28.10343 13.98574 10.85582 1.000 58.18866 198 VAL A CA 1
ATOM 1566 C C . VAL A 1 199 ? 26.83646 13.50312 11.54901 1.000 57.78127 198 VAL A C 1
ATOM 1567 O O . VAL A 1 199 ? 25.86666 14.24640 11.71418 1.000 53.55574 198 VAL A O 1
ATOM 1571 N N . ALA A 1 200 ? 26.85285 12.23565 11.95323 1.000 47.15351 199 ALA A N 1
ATOM 1572 C CA . ALA A 1 200 ? 25.72114 11.64202 12.64639 1.000 54.69840 199 ALA A CA 1
ATOM 1573 C C . ALA A 1 200 ? 26.22206 10.83455 13.83186 1.000 54.98941 199 ALA A C 1
ATOM 1574 O O . ALA A 1 200 ? 27.34661 10.32914 13.83117 1.000 54.51263 199 ALA A O 1
ATOM 1576 N N . SER A 1 201 ? 25.37341 10.72735 14.84881 1.000 52.55262 200 SER A N 1
ATOM 1577 C CA . SER A 1 201 ? 25.69786 9.95232 16.03378 1.000 57.93232 200 SER A CA 1
ATOM 1578 C C . SER A 1 201 ? 24.40647 9.45653 16.66191 1.000 58.72008 200 SER A C 1
ATOM 1579 O O . SER A 1 201 ? 23.32065 9.98430 16.40419 1.000 60.38465 200 SER A O 1
ATOM 1582 N N . PHE A 1 202 ? 24.53990 8.42392 17.48349 1.000 54.35563 201 PHE A N 1
ATOM 1583 C CA . PHE A 1 202 ? 23.44260 7.90074 18.27692 1.000 57.93767 201 PHE A CA 1
ATOM 1584 C C . PHE A 1 202 ? 23.64033 8.27555 19.73825 1.000 59.52343 201 PHE A C 1
ATOM 1585 O O . PHE A 1 202 ? 24.76341 8.49754 20.19873 1.000 61.89740 201 PHE A O 1
ATOM 1593 N N . TYR A 1 203 ? 22.52902 8.35321 20.46511 1.000 60.99347 202 TYR A N 1
ATOM 1594 C CA . TYR A 1 203 ? 22.58152 8.52829 21.91138 1.000 60.67298 202 TYR A CA 1
ATOM 1595 C C . TYR A 1 203 ? 21.38476 7.81736 22.51675 1.000 62.73472 202 TYR A C 1
ATOM 1596 O O . TYR A 1 203 ? 20.24235 8.12313 22.16655 1.000 58.81842 202 TYR A O 1
ATOM 1605 N N . ASN A 1 204 ? 21.64493 6.86292 23.40310 1.000 65.07107 203 ASN A N 1
ATOM 1606 C CA . ASN A 1 204 ? 20.57802 6.21255 24.14925 1.000 67.26741 203 ASN A CA 1
ATOM 1607 C C . ASN A 1 204 ? 20.29784 7.02763 25.40657 1.000 68.66140 203 ASN A C 1
ATOM 1608 O O . ASN A 1 204 ? 21.20166 7.25968 26.21756 1.000 68.54447 203 ASN A O 1
ATOM 1613 N N . LEU A 1 205 ? 19.05105 7.47622 25.56265 1.000 67.48760 204 LEU A N 1
ATOM 1614 C CA . LEU A 1 205 ? 18.70242 8.29208 26.71904 1.000 66.30540 204 LEU A CA 1
ATOM 1615 C C . LEU A 1 205 ? 18.53815 7.46321 27.98834 1.000 71.16312 204 LEU A C 1
ATOM 1616 O O . LEU A 1 205 ? 18.59460 8.02200 29.09087 1.000 72.20858 204 LEU A O 1
ATOM 1621 N N . GLU A 1 206 ? 18.35462 6.14570 27.85861 1.000 76.70416 205 GLU A N 1
ATOM 1622 C CA . GLU A 1 206 ? 18.16871 5.26640 29.00407 1.000 68.37545 205 GLU A CA 1
ATOM 1623 C C . GLU A 1 206 ? 19.46939 4.64692 29.49278 1.000 68.37890 205 GLU A C 1
ATOM 1624 O O . GLU A 1 206 ? 19.57848 4.33166 30.68235 1.000 75.28712 205 GLU A O 1
ATOM 1630 N N . THR A 1 207 ? 20.45202 4.46483 28.61167 1.000 67.76417 206 THR A N 1
ATOM 1631 C CA . THR A 1 207 ? 21.77340 4.01436 29.01771 1.000 64.35130 206 THR A CA 1
ATOM 1632 C C . THR A 1 207 ? 22.76190 5.16196 29.15718 1.000 64.66008 206 THR A C 1
ATOM 1633 O O . THR A 1 207 ? 23.86760 4.94758 29.66337 1.000 62.92118 206 THR A O 1
ATOM 1637 N N . GLN A 1 208 ? 22.38043 6.37029 28.74006 1.000 71.22082 207 GLN A N 1
ATOM 1638 C CA . GLN A 1 208 ? 23.27919 7.52373 28.72299 1.000 68.46393 207 GLN A CA 1
ATOM 1639 C C . GLN A 1 208 ? 24.57694 7.18587 27.98844 1.000 66.66678 207 GLN A C 1
ATOM 1640 O O . GLN A 1 208 ? 25.66759 7.62357 28.36132 1.000 71.31631 207 GLN A O 1
ATOM 1646 N N . THR A 1 209 ? 24.44369 6.40924 26.91571 1.000 64.81469 208 THR A N 1
ATOM 1647 C CA . THR A 1 209 ? 25.55653 5.97997 26.08251 1.000 69.39774 208 THR A CA 1
ATOM 1648 C C . THR A 1 209 ? 25.42344 6.60954 24.70077 1.000 63.62579 208 THR A C 1
ATOM 1649 O O . THR A 1 209 ? 24.31614 6.72352 24.16403 1.000 70.31668 208 THR A O 1
ATOM 1653 N N . SER A 1 210 ? 26.55206 7.02487 24.13038 1.000 69.56607 209 SER A N 1
ATOM 1654 C CA . SER A 1 210 ? 26.58278 7.66044 22.82216 1.000 63.01509 209 SER A CA 1
ATOM 1655 C C . SER A 1 210 ? 27.42755 6.83367 21.86127 1.000 66.51274 209 SER A C 1
ATOM 1656 O O . SER A 1 210 ? 28.34126 6.11209 22.27418 1.000 66.95976 209 SER A O 1
ATOM 1659 N N . SER A 1 211 ? 27.10844 6.93979 20.57346 1.000 67.61538 210 SER A N 1
ATOM 1660 C CA . SER A 1 211 ? 27.92607 6.34147 19.53188 1.000 61.08021 210 SER A CA 1
ATOM 1661 C C . SER A 1 211 ? 29.07139 7.28033 19.16188 1.000 64.54396 210 SER A C 1
ATOM 1662 O O . SER A 1 211 ? 29.11555 8.44511 19.56593 1.000 70.89473 210 SER A O 1
ATOM 1665 N N . GLU A 1 212 ? 30.01505 6.75752 18.38580 1.000 65.17385 211 GLU A N 1
ATOM 1666 C CA . GLU A 1 212 ? 31.03818 7.60409 17.79606 1.000 68.07184 211 GLU A CA 1
ATOM 1667 C C . GLU A 1 212 ? 30.42424 8.43646 16.67495 1.000 69.94369 211 GLU A C 1
ATOM 1668 O O . GLU A 1 212 ? 29.23468 8.33711 16.36471 1.000 66.48315 211 GLU A O 1
ATOM 1674 N N . LYS A 1 213 ? 31.24940 9.26451 16.04954 1.000 67.74774 212 LYS A N 1
ATOM 1675 C CA . LYS A 1 213 ? 30.77391 10.16365 15.01064 1.000 66.55499 212 LYS A CA 1
ATOM 1676 C C . LYS A 1 213 ? 30.93194 9.50856 13.64769 1.000 66.34716 212 LYS A C 1
ATOM 1677 O O . LYS A 1 213 ? 32.01146 9.01630 13.30870 1.000 66.53238 212 LYS A O 1
ATOM 1683 N N . ILE A 1 214 ? 29.85246 9.51087 12.87191 1.000 63.15980 213 ILE A N 1
ATOM 1684 C CA . ILE A 1 214 ? 29.79503 8.83212 11.58483 1.000 60.91972 213 ILE A CA 1
ATOM 1685 C C . ILE A 1 214 ? 29.72382 9.87769 10.48272 1.000 62.41573 213 ILE A C 1
ATOM 1686 O O . ILE A 1 214 ? 28.84517 10.74712 10.49955 1.000 70.35196 213 ILE A O 1
ATOM 1691 N N . SER A 1 215 ? 30.64232 9.78956 9.52511 1.000 64.81917 214 SER A N 1
ATOM 1692 C CA . SER A 1 215 ? 30.63433 10.62402 8.33301 1.000 61.54622 214 SER A CA 1
ATOM 1693 C C . SER A 1 215 ? 30.74311 9.72741 7.10799 1.000 63.96798 214 SER A C 1
ATOM 1694 O O . SER A 1 215 ? 31.06235 8.54109 7.20988 1.000 64.93727 214 SER A O 1
ATOM 1697 N N . LEU A 1 216 ? 30.47251 10.30238 5.93781 1.000 62.32231 215 LEU A N 1
ATOM 1698 C CA . LEU A 1 216 ? 30.50998 9.55621 4.68461 1.000 62.07461 215 LEU A CA 1
ATOM 1699 C C . LEU A 1 216 ? 31.26206 10.36896 3.64573 1.000 63.08342 215 LEU A C 1
ATOM 1700 O O . LEU A 1 216 ? 30.90938 11.52361 3.38737 1.000 70.21988 215 LEU A O 1
ATOM 1705 N N . SER A 1 217 ? 32.29173 9.76913 3.05410 1.000 65.88060 216 SER A N 1
ATOM 1706 C CA . SER A 1 217 ? 32.90494 10.35077 1.87383 1.000 68.90094 216 SER A CA 1
ATOM 1707 C C . SER A 1 217 ? 31.93036 10.28010 0.70045 1.000 67.16793 216 SER A C 1
ATOM 1708 O O . SER A 1 217 ? 30.90255 9.60008 0.75056 1.000 62.37384 216 SER A O 1
ATOM 1711 N N . SER A 1 218 ? 32.26015 11.00499 -0.36978 1.000 71.50858 217 SER A N 1
ATOM 1712 C CA . SER A 1 218 ? 31.38154 11.03218 -1.53611 1.000 71.74177 217 SER A CA 1
ATOM 1713 C C . SER A 1 218 ? 31.23749 9.64295 -2.14761 1.000 73.10076 217 SER A C 1
ATOM 1714 O O . SER A 1 218 ? 30.15024 9.26502 -2.61249 1.000 73.08735 217 SER A O 1
ATOM 1717 N N . GLU A 1 219 ? 32.32310 8.86343 -2.14398 1.000 76.21234 218 GLU A N 1
ATOM 1718 C CA . GLU A 1 219 ? 32.26266 7.49912 -2.66060 1.000 73.80857 218 GLU A CA 1
ATOM 1719 C C . GLU A 1 219 ? 31.24609 6.66484 -1.88915 1.000 75.26933 218 GLU A C 1
ATOM 1720 O O . GLU A 1 219 ? 30.40984 5.96931 -2.48366 1.000 75.70965 218 GLU A O 1
ATOM 1726 N N . ALA A 1 220 ? 31.30068 6.72658 -0.55510 1.000 70.09554 219 ALA A N 1
ATOM 1727 C CA . ALA A 1 220 ? 30.34457 5.97716 0.24988 1.000 67.62069 219 ALA A CA 1
ATOM 1728 C C . ALA A 1 220 ? 28.92586 6.48539 0.04302 1.000 65.32289 219 ALA A C 1
ATOM 1729 O O . ALA A 1 220 ? 27.97194 5.70511 0.12296 1.000 63.16798 219 ALA A O 1
ATOM 1731 N N . ILE A 1 221 ? 28.76609 7.78369 -0.22628 1.000 63.54131 220 ILE A N 1
ATOM 1732 C CA . ILE A 1 221 ? 27.43726 8.33579 -0.48101 1.000 65.32366 220 ILE A CA 1
ATOM 1733 C C . ILE A 1 221 ? 26.84455 7.71559 -1.73796 1.000 64.38638 220 ILE A C 1
ATOM 1734 O O . ILE A 1 221 ? 25.69110 7.26419 -1.74862 1.000 64.85901 220 ILE A O 1
ATOM 1739 N N . GLU A 1 222 ? 27.63203 7.68063 -2.81785 1.000 71.02305 221 GLU A N 1
ATOM 1740 C CA . GLU A 1 222 ? 27.15789 7.05821 -4.05031 1.000 67.04196 221 GLU A CA 1
ATOM 1741 C C . GLU A 1 222 ? 26.90342 5.56915 -3.85044 1.000 63.60944 221 GLU A C 1
ATOM 1742 O O . GLU A 1 222 ? 25.96718 5.00788 -4.43313 1.000 66.93711 221 GLU A O 1
ATOM 1748 N N . ALA A 1 223 ? 27.72500 4.91314 -3.02435 1.000 60.86514 222 ALA A N 1
ATOM 1749 C CA . ALA A 1 223 ? 27.50501 3.49954 -2.72739 1.000 61.99668 222 ALA A CA 1
ATOM 1750 C C . ALA A 1 223 ? 26.15922 3.28274 -2.03991 1.000 60.98274 222 ALA A C 1
ATOM 1751 O O . ALA A 1 223 ? 25.39313 2.37603 -2.40658 1.000 69.31277 222 ALA A O 1
ATOM 1753 N N . VAL A 1 224 ? 25.85898 4.10313 -1.02867 1.000 52.31447 223 VAL A N 1
ATOM 1754 C CA . VAL A 1 224 ? 24.57581 3.98468 -0.34155 1.000 52.99051 223 VAL A CA 1
ATOM 1755 C C . VAL A 1 224 ? 23.43856 4.26007 -1.31369 1.000 49.78678 223 VAL A C 1
ATOM 1756 O O . VAL A 1 224 ? 22.39888 3.58436 -1.28655 1.000 48.68647 223 VAL A O 1
ATOM 1760 N N . LYS A 1 225 ? 23.62752 5.23950 -2.20453 1.000 53.91434 224 LYS A N 1
ATOM 1761 C CA . LYS A 1 225 ? 22.60707 5.52837 -3.20713 1.000 55.43452 224 LYS A CA 1
ATOM 1762 C C . LYS A 1 225 ? 22.34337 4.31240 -4.09170 1.000 55.09532 224 LYS A C 1
ATOM 1763 O O . LYS A 1 225 ? 21.18702 3.95811 -4.35548 1.000 53.19064 224 LYS A O 1
ATOM 1769 N N . ILE A 1 226 ? 23.40863 3.64976 -4.54389 1.000 48.87952 225 ILE A N 1
ATOM 1770 C CA . ILE A 1 226 ? 23.25289 2.49636 -5.42832 1.000 60.53456 225 ILE A CA 1
ATOM 1771 C C . ILE A 1 226 ? 22.49674 1.37610 -4.71998 1.000 60.24626 225 ILE A C 1
ATOM 1772 O O . ILE A 1 226 ? 21.55883 0.78250 -5.27740 1.000 52.52550 225 ILE A O 1
ATOM 1777 N N . GLU A 1 227 ? 22.88952 1.07098 -3.47657 1.000 46.93528 226 GLU A N 1
ATOM 1778 C CA . GLU A 1 227 ? 22.22002 -0.01293 -2.75766 1.000 55.31043 226 GLU A CA 1
ATOM 1779 C C . GLU A 1 227 ? 20.75015 0.31423 -2.50781 1.000 55.78417 226 GLU A C 1
ATOM 1780 O O . GLU A 1 227 ? 19.87334 -0.55011 -2.65686 1.000 55.72485 226 GLU A O 1
ATOM 1786 N N . LEU A 1 228 ? 20.46063 1.55875 -2.11070 1.000 58.22839 227 LEU A N 1
ATOM 1787 C CA . LEU A 1 228 ? 19.07803 1.93535 -1.83223 1.000 56.10524 227 LEU A CA 1
ATOM 1788 C C . LEU A 1 228 ? 18.22469 1.88772 -3.09497 1.000 54.99555 227 LEU A C 1
ATOM 1789 O O . LEU A 1 228 ? 17.05820 1.47434 -3.04901 1.000 54.71360 227 LEU A O 1
ATOM 1794 N N . ALA A 1 229 ? 18.79223 2.28866 -4.23805 1.000 55.49257 228 ALA A N 1
ATOM 1795 C CA . ALA A 1 229 ? 18.05388 2.18344 -5.49358 1.000 62.23896 228 ALA A CA 1
ATOM 1796 C C . ALA A 1 229 ? 17.75889 0.72869 -5.83537 1.000 58.19976 228 ALA A C 1
ATOM 1797 O O . ALA A 1 229 ? 16.64128 0.39421 -6.25926 1.000 59.45615 228 ALA A O 1
ATOM 1799 N N . SER A 1 230 ? 18.74856 -0.15044 -5.64863 1.000 60.30436 229 SER A N 1
ATOM 1800 C CA . SER A 1 230 ? 18.53639 -1.56862 -5.92069 1.000 50.94641 229 SER A CA 1
ATOM 1801 C C . SER A 1 230 ? 17.40729 -2.12118 -5.05841 1.000 62.87642 229 SER A C 1
ATOM 1802 O O . SER A 1 230 ? 16.51994 -2.83557 -5.54711 1.000 74.01401 229 SER A O 1
ATOM 1805 N N . LEU A 1 231 ? 17.42087 -1.78496 -3.76479 1.000 49.83509 230 LEU A N 1
ATOM 1806 C CA . LEU A 1 231 ? 16.40449 -2.30228 -2.85468 1.000 50.85024 230 LEU A CA 1
ATOM 1807 C C . LEU A 1 231 ? 15.02399 -1.72897 -3.16063 1.000 49.76609 230 LEU A C 1
ATOM 1808 O O . LEU A 1 231 ? 14.01766 -2.43597 -3.02426 1.000 55.45060 230 LEU A O 1
ATOM 1813 N N . ALA A 1 232 ? 14.95108 -0.46003 -3.57404 1.000 49.03470 231 ALA A N 1
ATOM 1814 C CA . ALA A 1 232 ? 13.66563 0.10923 -3.96652 1.000 52.94177 231 ALA A CA 1
ATOM 1815 C C . ALA A 1 232 ? 13.09906 -0.61018 -5.18355 1.000 53.15987 231 ALA A C 1
ATOM 1816 O O . ALA A 1 232 ? 11.89868 -0.92215 -5.23374 1.000 51.61870 231 ALA A O 1
ATOM 1818 N N . LYS A 1 233 ? 13.95218 -0.89120 -6.17296 1.000 60.71004 232 LYS A N 1
ATOM 1819 C CA . LYS A 1 233 ? 13.49838 -1.64187 -7.33944 1.000 59.49730 232 LYS A CA 1
ATOM 1820 C C . LYS A 1 233 ? 12.98062 -3.01339 -6.93184 1.000 55.63815 232 LYS A C 1
ATOM 1821 O O . LYS A 1 233 ? 11.92568 -3.45620 -7.39948 1.000 54.09319 232 LYS A O 1
ATOM 1827 N N . LYS A 1 234 ? 13.72689 -3.70778 -6.06710 1.000 60.60152 233 LYS A N 1
ATOM 1828 C CA . LYS A 1 234 ? 13.31676 -5.04424 -5.64169 1.000 53.49988 233 LYS A CA 1
ATOM 1829 C C . LYS A 1 234 ? 11.98801 -5.00726 -4.89522 1.000 50.88268 233 LYS A C 1
ATOM 1830 O O . LYS A 1 234 ? 11.13304 -5.88370 -5.08209 1.000 51.09295 233 LYS A O 1
ATOM 1836 N N . HIS A 1 235 ? 11.80854 -4.00995 -4.02820 1.000 46.98711 234 HIS A N 1
ATOM 1837 C CA . HIS A 1 235 ? 10.54863 -3.85387 -3.31250 1.000 53.64711 234 HIS A CA 1
ATOM 1838 C C . HIS A 1 235 ? 9.39172 -3.67596 -4.28290 1.000 50.27909 234 HIS A C 1
ATOM 1839 O O . HIS A 1 235 ? 8.34245 -4.32211 -4.14341 1.000 44.46892 234 HIS A O 1
ATOM 1846 N N . GLN A 1 236 ? 9.57863 -2.82456 -5.29554 1.000 55.38990 235 GLN A N 1
ATOM 1847 C CA . GLN A 1 236 ? 8.51178 -2.61938 -6.26815 1.000 55.70204 235 GLN A CA 1
ATOM 1848 C C . GLN A 1 236 ? 8.24081 -3.87976 -7.08073 1.000 47.91828 235 GLN A C 1
ATOM 1849 O O . GLN A 1 236 ? 7.07682 -4.19695 -7.35376 1.000 47.23008 235 GLN A O 1
ATOM 1855 N N . GLN A 1 237 ? 9.28921 -4.62387 -7.44638 1.000 49.55322 236 GLN A N 1
ATOM 1856 C CA . GLN A 1 237 ? 9.08724 -5.86479 -8.19069 1.000 59.72611 236 GLN A CA 1
ATOM 1857 C C . GLN A 1 237 ? 8.28053 -6.86498 -7.37722 1.000 57.63153 236 GLN A C 1
ATOM 1858 O O . GLN A 1 237 ? 7.37604 -7.51935 -7.90730 1.000 56.13826 236 GLN A O 1
ATOM 1864 N N . GLN A 1 238 ? 8.61308 -7.01589 -6.09180 1.000 49.14258 237 GLN A N 1
ATOM 1865 C CA . GLN A 1 238 ? 7.89438 -7.97310 -5.25586 1.000 49.93402 237 GLN A CA 1
ATOM 1866 C C . GLN A 1 238 ? 6.44268 -7.55493 -5.05442 1.000 47.74866 237 GLN A C 1
ATOM 1867 O O . GLN A 1 238 ? 5.53558 -8.40204 -5.07205 1.000 51.87731 237 GLN A O 1
ATOM 1873 N N . LEU A 1 239 ? 6.20073 -6.25515 -4.85527 1.000 50.55922 238 LEU A N 1
ATOM 1874 C CA . LEU A 1 239 ? 4.82124 -5.78777 -4.74578 1.000 51.72834 238 LEU A CA 1
ATOM 1875 C C . LEU A 1 239 ? 4.04271 -6.07226 -6.02657 1.000 53.22078 238 LEU A C 1
ATOM 1876 O O . LEU A 1 239 ? 2.88070 -6.51090 -5.98380 1.000 59.48969 238 LEU A O 1
ATOM 1881 N N . GLN A 1 240 ? 4.68171 -5.85398 -7.18038 1.000 54.71488 239 GLN A N 1
ATOM 1882 C CA . GLN A 1 240 ? 4.02829 -6.13880 -8.45300 1.000 57.92589 239 GLN A CA 1
ATOM 1883 C C . GLN A 1 240 ? 3.75268 -7.62645 -8.61077 1.000 55.15045 239 GLN A C 1
ATOM 1884 O O . GLN A 1 240 ? 2.71095 -8.01651 -9.14832 1.000 53.17466 239 GLN A O 1
ATOM 1890 N N . LYS A 1 241 ? 4.68481 -8.46812 -8.16338 1.000 50.78815 240 LYS A N 1
ATOM 1891 C CA . LYS A 1 241 ? 4.48630 -9.90920 -8.25395 1.000 57.88163 240 LYS A CA 1
ATOM 1892 C C . LYS A 1 241 ? 3.30530 -10.35296 -7.39749 1.000 57.59580 240 LYS A C 1
ATOM 1893 O O . LYS A 1 241 ? 2.49074 -11.17982 -7.82871 1.000 55.19251 240 LYS A O 1
ATOM 1899 N N . TYR A 1 242 ? 3.19334 -9.80791 -6.17915 1.000 52.53582 241 TYR A N 1
ATOM 1900 C CA . TYR A 1 242 ? 2.04050 -10.11913 -5.33483 1.000 51.55761 241 TYR A CA 1
ATOM 1901 C C . TYR A 1 242 ? 0.74517 -9.60742 -5.94611 1.000 54.85219 241 TYR A C 1
ATOM 1902 O O . TYR A 1 242 ? -0.31873 -10.20315 -5.73337 1.000 55.55300 241 TYR A O 1
ATOM 1911 N N . LYS A 1 243 ? 0.80550 -8.49715 -6.68406 1.000 55.63348 242 LYS A N 1
ATOM 1912 C CA . LYS A 1 243 ? -0.38023 -8.05756 -7.41328 1.000 66.35676 242 LYS A CA 1
ATOM 1913 C C . LYS A 1 243 ? -0.70750 -9.01187 -8.56052 1.000 58.34171 242 LYS A C 1
ATOM 1914 O O . LYS A 1 243 ? -1.88243 -9.28467 -8.83778 1.000 55.86150 242 LYS A O 1
ATOM 1920 N N . ASP A 1 244 ? 0.32132 -9.53253 -9.23311 1.000 55.76477 243 ASP A N 1
ATOM 1921 C CA . ASP A 1 244 ? 0.13056 -10.45803 -10.34420 1.000 62.51118 243 ASP A CA 1
ATOM 1922 C C . ASP A 1 244 ? -0.24630 -11.85115 -9.86693 1.000 63.65877 243 ASP A C 1
ATOM 1923 O O . ASP A 1 244 ? -0.94704 -12.57992 -10.57922 1.000 66.70293 243 ASP A O 1
ATOM 1928 N N . HIS A 1 245 ? 0.20399 -12.23384 -8.67607 1.000 57.90846 244 HIS A N 1
ATOM 1929 C CA . HIS A 1 245 ? -0.02854 -13.56554 -8.12366 1.000 57.90473 244 HIS A CA 1
ATOM 1930 C C . HIS A 1 245 ? -0.63029 -13.39774 -6.73260 1.000 61.35928 244 HIS A C 1
ATOM 1931 O O . HIS A 1 245 ? 0.03287 -13.64043 -5.71600 1.000 54.24812 244 HIS A O 1
ATOM 1938 N N . PRO A 1 246 ? -1.89584 -12.97128 -6.65485 1.000 61.68251 245 PRO A N 1
ATOM 1939 C CA . PRO A 1 246 ? -2.47076 -12.57826 -5.35542 1.000 57.75592 245 PRO A CA 1
ATOM 1940 C C . PRO A 1 246 ? -2.58393 -13.70765 -4.34067 1.000 53.72290 245 PRO A C 1
ATOM 1941 O O . PRO A 1 246 ? -2.75789 -13.41975 -3.14763 1.000 57.08853 245 PRO A O 1
ATOM 1945 N N . LYS A 1 247 ? -2.50763 -14.96736 -4.76946 1.000 62.50282 246 LYS A N 1
ATOM 1946 C CA . LYS A 1 247 ? -2.66661 -16.12208 -3.89391 1.000 55.57579 246 LYS A CA 1
ATOM 1947 C C . LYS A 1 247 ? -1.33783 -16.69368 -3.40989 1.000 55.25625 246 LYS A C 1
ATOM 1948 O O . LYS A 1 247 ? -1.33646 -17.64931 -2.62404 1.000 55.17325 246 LYS A O 1
ATOM 1954 N N . ASP A 1 248 ? -0.21284 -16.12412 -3.84503 1.000 54.46972 247 ASP A N 1
ATOM 1955 C CA . ASP A 1 248 ? 1.10375 -16.68540 -3.56682 1.000 54.44699 247 ASP A CA 1
ATOM 1956 C C . ASP A 1 248 ? 1.87976 -15.79382 -2.60629 1.000 47.25491 247 ASP A C 1
ATOM 1957 O O . ASP A 1 248 ? 3.08881 -15.59822 -2.77023 1.000 44.68808 247 ASP A O 1
ATOM 1962 N N . PHE A 1 249 ? 1.18502 -15.25704 -1.59938 1.000 50.52087 248 PHE A N 1
ATOM 1963 C CA . PHE A 1 249 ? 1.79565 -14.29235 -0.69043 1.000 47.76967 248 PHE A CA 1
ATOM 1964 C C . PHE A 1 249 ? 3.01196 -14.87403 0.02227 1.000 42.88933 248 PHE A C 1
ATOM 1965 O O . PHE A 1 249 ? 4.04746 -14.20848 0.13921 1.000 44.17993 248 PHE A O 1
ATOM 1973 N N . TYR A 1 250 ? 2.91822 -16.11543 0.49595 1.000 50.07289 249 TYR A N 1
ATOM 1974 C CA . TYR A 1 250 ? 4.02409 -16.68508 1.25479 1.000 49.59747 249 TYR A CA 1
ATOM 1975 C C . TYR A 1 250 ? 5.16115 -17.18085 0.36990 1.000 47.77400 249 TYR A C 1
ATOM 1976 O O . TYR A 1 250 ? 6.23608 -17.49184 0.89080 1.000 44.46200 249 TYR A O 1
ATOM 1985 N N . HIS A 1 251 ? 4.95700 -17.25423 -0.94571 1.000 49.35481 250 HIS A N 1
ATOM 1986 C CA . HIS A 1 251 ? 6.05957 -17.50177 -1.87047 1.000 50.78544 250 HIS A CA 1
ATOM 1987 C C . HIS A 1 251 ? 6.86830 -16.23343 -2.11450 1.000 51.85819 250 HIS A C 1
ATOM 1988 O O . HIS A 1 251 ? 8.10182 -16.24176 -2.02165 1.000 47.76163 250 HIS A O 1
ATOM 1995 N N . ILE A 1 252 ? 6.17647 -15.13481 -2.42341 1.000 45.76102 251 ILE A N 1
ATOM 1996 C CA . ILE A 1 252 ? 6.83798 -13.87635 -2.74885 1.000 49.70339 251 ILE A CA 1
ATOM 1997 C C . ILE A 1 252 ? 7.51872 -13.28447 -1.52011 1.000 48.61797 251 ILE A C 1
ATOM 1998 O O . ILE A 1 252 ? 8.62763 -12.74087 -1.60856 1.000 50.26349 251 ILE A O 1
ATOM 2003 N N . PHE A 1 253 ? 6.88327 -13.39124 -0.35299 1.000 49.01178 252 PHE A N 1
ATOM 2004 C CA . PHE A 1 253 ? 7.47722 -12.94869 0.90383 1.000 49.70856 252 PHE A CA 1
ATOM 2005 C C . PHE A 1 253 ? 7.69243 -14.18732 1.76895 1.000 50.76791 252 PHE A C 1
ATOM 2006 O O . PHE A 1 253 ? 6.88373 -14.48953 2.65736 1.000 53.93700 252 PHE A O 1
ATOM 2014 N N . PRO A 1 254 ? 8.78998 -14.90532 1.54795 1.000 57.12752 253 PRO A N 1
ATOM 2015 C CA . PRO A 1 254 ? 8.95343 -16.24348 2.14097 1.000 50.75692 253 PRO A CA 1
ATOM 2016 C C . PRO A 1 254 ? 9.17992 -16.18175 3.63802 1.000 48.78109 253 PRO A C 1
ATOM 2017 O O . PRO A 1 254 ? 9.97519 -15.36320 4.12817 1.000 48.54014 253 PRO A O 1
ATOM 2021 N N . PRO A 1 255 ? 8.53400 -17.06495 4.39789 1.000 57.13709 254 PRO A N 1
ATOM 2022 C CA . PRO A 1 255 ? 8.64353 -17.03218 5.86058 1.000 54.16883 254 PRO A CA 1
ATOM 2023 C C . PRO A 1 255 ? 9.90367 -17.69538 6.39071 1.000 54.42410 254 PRO A C 1
ATOM 2024 O O . PRO A 1 255 ? 10.43507 -18.64248 5.81056 1.000 54.86919 254 PRO A O 1
ATOM 2028 N N . GLN A 1 256 ? 10.38102 -17.16906 7.51458 1.000 49.83423 255 GLN A N 1
ATOM 2029 C CA . GLN A 1 256 ? 11.38845 -17.82923 8.33882 1.000 61.76405 255 GLN A CA 1
ATOM 2030 C C . GLN A 1 256 ? 10.79334 -17.93840 9.73649 1.000 62.24137 255 GLN A C 1
ATOM 2031 O O . GLN A 1 256 ? 10.69093 -16.93549 10.45221 1.000 64.61884 255 GLN A O 1
ATOM 2037 N N . SER A 1 257 ? 10.39101 -19.14800 10.11237 1.000 64.33651 256 SER A N 1
ATOM 2038 C CA . SER A 1 257 ? 9.59861 -19.38823 11.30802 1.000 61.42977 256 SER A CA 1
ATOM 2039 C C . SER A 1 257 ? 10.48479 -19.75812 12.49474 1.000 71.51023 256 SER A C 1
ATOM 2040 O O . SER A 1 257 ? 11.68959 -19.98304 12.36487 1.000 76.30112 256 SER A O 1
ATOM 2043 N N . GLY A 1 258 ? 9.86331 -19.81134 13.67185 1.000 76.75511 257 GLY A N 1
ATOM 2044 C CA . GLY A 1 258 ? 10.56658 -20.18316 14.88581 1.000 79.63640 257 GLY A CA 1
ATOM 2045 C C . GLY A 1 258 ? 10.13159 -19.40877 16.11505 1.000 82.99444 257 GLY A C 1
ATOM 2046 O O . GLY A 1 258 ? 9.03472 -18.84615 16.15068 1.000 81.70779 257 GLY A O 1
ATOM 2047 N N . TYR A 1 259 ? 10.99556 -19.36990 17.13089 1.000 84.58889 258 TYR A N 1
ATOM 2048 C CA . TYR A 1 259 ? 10.66165 -18.70929 18.39015 1.000 86.13521 258 TYR A CA 1
ATOM 2049 C C . TYR A 1 259 ? 10.51540 -17.20036 18.21702 1.000 85.40293 258 TYR A C 1
ATOM 2050 O O . TYR A 1 259 ? 9.71481 -16.56745 18.92115 1.000 85.50988 258 TYR A O 1
ATOM 2059 N N . VAL A 1 260 ? 11.26523 -16.61323 17.28011 1.000 76.27594 259 VAL A N 1
ATOM 2060 C CA . VAL A 1 260 ? 11.15521 -15.19436 16.97723 1.000 80.43751 259 VAL A CA 1
ATOM 2061 C C . VAL A 1 260 ? 9.77966 -14.83726 16.43835 1.000 78.46757 259 VAL A C 1
ATOM 2062 O O . VAL A 1 260 ? 9.43782 -13.65381 16.34305 1.000 72.38670 259 VAL A O 1
ATOM 2066 N N . CYS A 1 261 ? 8.96674 -15.83717 16.11394 1.000 74.69875 260 CYS A N 1
ATOM 2067 C CA . CYS A 1 261 ? 7.60178 -15.58537 15.68771 1.000 73.25459 260 CYS A CA 1
ATOM 2068 C C . CYS A 1 261 ? 6.65341 -15.38423 16.85911 1.000 83.16691 260 CYS A C 1
ATOM 2069 O O . CYS A 1 261 ? 5.46085 -15.15838 16.63199 1.000 88.25707 260 CYS A O 1
ATOM 2072 N N . ARG A 1 262 ? 7.14202 -15.47357 18.09647 1.000 83.56629 261 ARG A N 1
ATOM 2073 C CA . ARG A 1 262 ? 6.36819 -15.05949 19.25706 1.000 83.50237 261 ARG A CA 1
ATOM 2074 C C . ARG A 1 262 ? 6.45857 -13.56179 19.48872 1.000 85.22546 261 ARG A C 1
ATOM 2075 O O . ARG A 1 262 ? 5.79425 -13.04552 20.39229 1.000 86.86267 261 ARG A O 1
ATOM 2083 N N . TYR A 1 263 ? 7.27242 -12.86002 18.70029 1.000 80.99442 262 TYR A N 1
ATOM 2084 C CA . TYR A 1 263 ? 7.44075 -11.42342 18.82898 1.000 80.04380 262 TYR A CA 1
ATOM 2085 C C . TYR A 1 263 ? 6.91985 -10.66961 17.62142 1.000 74.23218 262 TYR A C 1
ATOM 2086 O O . TYR A 1 263 ? 6.90292 -9.43338 17.64070 1.000 75.07051 262 TYR A O 1
ATOM 2095 N N . CYS A 1 264 ? 6.49991 -11.37392 16.57956 1.000 72.07937 263 CYS A N 1
ATOM 2096 C CA . CYS A 1 264 ? 5.95253 -10.71070 15.41441 1.000 69.76694 263 CYS A CA 1
ATOM 2097 C C . CYS A 1 264 ? 4.62947 -10.03939 15.77161 1.000 65.58917 263 CYS A C 1
ATOM 2098 O O . CYS A 1 264 ? 3.81578 -10.61368 16.50728 1.000 57.88612 263 CYS A O 1
ATOM 2101 N N . PRO A 1 265 ? 4.38328 -8.82741 15.26925 1.000 60.78050 264 PRO A N 1
ATOM 2102 C CA . PRO A 1 265 ? 3.05399 -8.22384 15.42964 1.000 56.57640 264 PRO A CA 1
ATOM 2103 C C . PRO A 1 265 ? 1.95870 -9.01168 14.73413 1.000 60.96762 264 PRO A C 1
ATOM 2104 O O . PRO A 1 265 ? 0.77495 -8.73693 14.97849 1.000 59.21249 264 PRO A O 1
ATOM 2108 N N . PHE A 1 266 ? 2.31521 -9.98699 13.89222 1.000 60.12992 265 PHE A N 1
ATOM 2109 C CA . PHE A 1 266 ? 1.35847 -10.69293 13.05127 1.000 58.53840 265 PHE A CA 1
ATOM 2110 C C . PHE A 1 266 ? 1.19866 -12.16382 13.41522 1.000 60.89961 265 PHE A C 1
ATOM 2111 O O . PHE A 1 266 ? 0.59584 -12.91072 12.63747 1.000 60.05729 265 PHE A O 1
ATOM 2119 N N . THR A 1 267 ? 1.69247 -12.59627 14.57995 1.000 60.57555 266 THR A N 1
ATOM 2120 C CA . THR A 1 267 ? 1.62153 -14.01148 14.94002 1.000 61.33808 266 THR A CA 1
ATOM 2121 C C . THR A 1 267 ? 0.19847 -14.54955 14.84939 1.000 58.24118 266 THR A C 1
ATOM 2122 O O . THR A 1 267 ? -0.00747 -15.71843 14.50065 1.000 61.61903 266 THR A O 1
ATOM 2126 N N . SER A 1 268 ? -0.79481 -13.70761 15.13951 1.000 65.80702 267 SER A N 1
ATOM 2127 C CA . SER A 1 268 ? -2.18767 -14.13748 15.12683 1.000 64.79273 267 SER A CA 1
ATOM 2128 C C . SER A 1 268 ? -2.71092 -14.41876 13.72147 1.000 64.25720 267 SER A C 1
ATOM 2129 O O . SER A 1 268 ? -3.71121 -15.13186 13.58136 1.000 61.71361 267 SER A O 1
ATOM 2132 N N . ILE A 1 269 ? -2.05954 -13.89386 12.68143 1.000 70.47361 268 ILE A N 1
ATOM 2133 C CA . ILE A 1 269 ? -2.57767 -13.98201 11.32062 1.000 62.93234 268 ILE A CA 1
ATOM 2134 C C . ILE A 1 269 ? -1.57893 -14.61480 10.35815 1.000 54.61844 268 ILE A C 1
ATOM 2135 O O . ILE A 1 269 ? -1.87070 -14.72307 9.16746 1.000 55.99349 268 ILE A O 1
ATOM 2140 N N . CYS A 1 270 ? -0.41679 -15.05082 10.83663 1.000 55.25698 269 CYS A N 1
ATOM 2141 C CA . CYS A 1 270 ? 0.58909 -15.65406 9.96745 1.000 56.04995 269 CYS A CA 1
ATOM 2142 C C . CYS A 1 270 ? 0.44512 -17.16982 9.99398 1.000 60.82730 269 CYS A C 1
ATOM 2143 O O . CYS A 1 270 ? 0.56360 -17.79340 11.05371 1.000 59.51738 269 CYS A O 1
ATOM 2146 N N . ASP A 1 271 ? 0.20999 -17.75332 8.81736 1.000 53.24810 270 ASP A N 1
ATOM 2147 C CA . ASP A 1 271 ? -0.00944 -19.18800 8.69684 1.000 52.01259 270 ASP A CA 1
ATOM 2148 C C . ASP A 1 271 ? 1.23202 -20.01083 9.01740 1.000 55.64456 270 ASP A C 1
ATOM 2149 O O . ASP A 1 271 ? 1.10575 -21.21001 9.28976 1.000 59.60977 270 ASP A O 1
ATOM 2154 N N . TYR A 1 272 ? 2.42033 -19.40778 8.99768 1.000 55.54222 271 TYR A N 1
ATOM 2155 C CA . TYR A 1 272 ? 3.65155 -20.11951 9.31632 1.000 57.36620 271 TYR A CA 1
ATOM 2156 C C . TYR A 1 272 ? 4.17729 -19.76688 10.69815 1.000 54.00117 271 TYR A C 1
ATOM 2157 O O . TYR A 1 272 ? 5.33047 -20.07986 11.01090 1.000 55.59667 271 TYR A O 1
ATOM 2166 N N . ALA A 1 273 ? 3.36981 -19.10605 11.52287 1.000 56.93350 272 ALA A N 1
ATOM 2167 C CA . ALA A 1 273 ? 3.80017 -18.75600 12.86846 1.000 68.93192 272 ALA A CA 1
ATOM 2168 C C . ALA A 1 273 ? 4.12330 -20.01261 13.66300 1.000 63.47537 272 ALA A C 1
ATOM 2169 O O . ALA A 1 273 ? 3.34854 -20.97279 13.67063 1.000 65.64310 272 ALA A O 1
ATOM 2171 N N . ASN A 1 274 ? 5.27948 -20.01179 14.31879 1.000 66.91262 273 ASN A N 1
ATOM 2172 C CA . ASN A 1 274 ? 5.62238 -21.08775 15.23836 1.000 87.09590 273 ASN A CA 1
ATOM 2173 C C . ASN A 1 274 ? 4.89385 -20.83975 16.55299 1.000 89.17717 273 ASN A C 1
ATOM 2174 O O . ASN A 1 274 ? 5.08052 -19.79529 17.18880 1.000 78.19126 273 ASN A O 1
ATOM 2179 N N . LYS A 1 275 ? 4.04982 -21.78719 16.94764 1.000 91.63986 274 LYS A N 1
ATOM 2180 C CA . LYS A 1 275 ? 3.22699 -21.65361 18.13915 1.000 94.68548 274 LYS A CA 1
ATOM 2181 C C . LYS A 1 275 ? 3.78764 -22.42153 19.32635 1.000 101.21549 274 LYS A C 1
ATOM 2182 O O . LYS A 1 275 ? 3.16853 -22.41992 20.39554 1.000 110.47272 274 LYS A O 1
ATOM 2188 N N . GLU A 1 276 ? 4.93396 -23.07715 19.15598 1.000 100.38206 275 GLU A N 1
ATOM 2189 C CA . GLU A 1 276 ? 5.55205 -23.90573 20.18769 1.000 103.60485 275 GLU A CA 1
ATOM 2190 C C . GLU A 1 276 ? 5.61755 -23.21586 21.54591 1.000 104.68030 275 GLU A C 1
ATOM 2191 O O . GLU A 1 276 ? 6.41603 -23.58710 22.40651 1.000 107.72927 275 GLU A O 1
ATOM 2197 N N . LYS B 1 8 ? -37.31545 19.19156 -6.88191 1.000 74.40490 7 LYS B N 1
ATOM 2198 C CA . LYS B 1 8 ? -37.31905 17.75193 -7.06556 1.000 91.86464 7 LYS B CA 1
ATOM 2199 C C . LYS B 1 8 ? -36.12270 17.14575 -6.35095 1.000 95.18164 7 LYS B C 1
ATOM 2200 O O . LYS B 1 8 ? -34.97696 17.29385 -6.78616 1.000 83.55589 7 LYS B O 1
ATOM 2202 N N . LYS B 1 9 ? -36.39849 16.47322 -5.23340 1.000 89.84255 8 LYS B N 1
ATOM 2203 C CA . LYS B 1 9 ? -35.34902 15.87815 -4.41633 1.000 86.50543 8 LYS B CA 1
ATOM 2204 C C . LYS B 1 9 ? -35.19286 14.41678 -4.80267 1.000 82.75804 8 LYS B C 1
ATOM 2205 O O . LYS B 1 9 ? -36.10263 13.61352 -4.54038 1.000 79.08812 8 LYS B O 1
ATOM 2207 N N . PRO B 1 10 ? -34.08800 14.02619 -5.43932 1.000 73.43290 9 PRO B N 1
ATOM 2208 C CA . PRO B 1 10 ? -33.94806 12.64868 -5.91945 1.000 79.89520 9 PRO B CA 1
ATOM 2209 C C . PRO B 1 10 ? -33.76279 11.67377 -4.76805 1.000 80.91849 9 PRO B C 1
ATOM 2210 O O . PRO B 1 10 ? -33.30933 12.04055 -3.68076 1.000 75.24056 9 PRO B O 1
ATOM 2214 N N . TRP B 1 11 ? -34.11794 10.41583 -5.01929 1.000 83.60791 10 TRP B N 1
ATOM 2215 C CA . TRP B 1 11 ? -33.86922 9.34592 -4.06514 1.000 73.79949 10 TRP B CA 1
ATOM 2216 C C . TRP B 1 11 ? -32.53286 8.68688 -4.37624 1.000 70.35793 10 TRP B C 1
ATOM 2217 O O . TRP B 1 11 ? -32.17165 8.51218 -5.54279 1.000 67.89681 10 TRP B O 1
ATOM 2228 N N . TYR B 1 12 ? -31.79997 8.32831 -3.32711 1.000 66.04503 11 TYR B N 1
ATOM 2229 C CA . TYR B 1 12 ? -30.52122 7.64004 -3.44403 1.000 68.28474 11 TYR B CA 1
ATOM 2230 C C . TYR B 1 12 ? -30.45724 6.52319 -2.42248 1.000 67.34926 11 TYR B C 1
ATOM 2231 O O . TYR B 1 12 ? -31.07310 6.61884 -1.34941 1.000 61.73328 11 TYR B O 1
ATOM 2240 N N . PRO B 1 13 ? -29.75572 5.42960 -2.72176 1.000 64.37942 12 PRO B N 1
ATOM 2241 C CA . PRO B 1 13 ? -29.68362 4.28927 -1.79342 1.000 56.62765 12 PRO B CA 1
ATOM 2242 C C . PRO B 1 13 ? -29.11436 4.70139 -0.44511 1.000 59.67007 12 PRO B C 1
ATOM 2243 O O . PRO B 1 13 ? -28.06239 5.35680 -0.37270 1.000 56.85894 12 PRO B O 1
ATOM 2247 N N . PRO B 1 14 ? -29.78208 4.33755 0.64877 1.000 61.04374 13 PRO B N 1
ATOM 2248 C CA . PRO B 1 14 ? -29.34176 4.77383 1.97987 1.000 61.13611 13 PRO B CA 1
ATOM 2249 C C . PRO B 1 14 ? -28.10421 4.03523 2.46451 1.000 56.11386 13 PRO B C 1
ATOM 2250 O O . PRO B 1 14 ? -27.84750 2.88679 2.09643 1.000 55.26124 13 PRO B O 1
ATOM 2254 N N . MET B 1 15 ? -27.33789 4.71693 3.31587 1.000 51.03167 14 MET B N 1
ATOM 2255 C CA . MET B 1 15 ? -26.19981 4.09896 3.98172 1.000 46.79758 14 MET B CA 1
ATOM 2256 C C . MET B 1 15 ? -25.94911 4.79930 5.30896 1.000 54.10472 14 MET B C 1
ATOM 2257 O O . MET B 1 15 ? -26.01939 6.02887 5.39492 1.000 49.72453 14 MET B O 1
ATOM 2262 N N . SER B 1 16 ? -25.65965 4.00346 6.33736 1.000 51.43621 15 SER B N 1
ATOM 2263 C CA . SER B 1 16 ? -25.36361 4.49864 7.67402 1.000 49.09974 15 SER B CA 1
ATOM 2264 C C . SER B 1 16 ? -24.38970 3.53605 8.34148 1.000 51.92800 15 SER B C 1
ATOM 2265 O O . SER B 1 16 ? -24.14865 2.42969 7.84714 1.000 50.49088 15 SER B O 1
ATOM 2268 N N . TYR B 1 17 ? -23.80758 3.96651 9.46923 1.000 45.82110 16 TYR B N 1
ATOM 2269 C CA . TYR B 1 17 ? -22.97143 3.05176 10.24214 1.000 53.21069 16 TYR B CA 1
ATOM 2270 C C . TYR B 1 17 ? -23.78585 1.86844 10.74634 1.000 47.66528 16 TYR B C 1
ATOM 2271 O O . TYR B 1 17 ? -23.29686 0.73233 10.77186 1.000 52.84751 16 TYR B O 1
ATOM 2280 N N . SER B 1 18 ? -25.03185 2.11821 11.15899 1.000 48.85718 17 SER B N 1
ATOM 2281 C CA . SER B 1 18 ? -25.90237 1.02290 11.56803 1.000 53.20768 17 SER B CA 1
ATOM 2282 C C . SER B 1 18 ? -26.09767 0.03188 10.42695 1.000 55.05746 17 SER B C 1
ATOM 2283 O O . SER B 1 18 ? -26.06572 -1.18716 10.63888 1.000 52.50831 17 SER B O 1
ATOM 2286 N N . LEU B 1 19 ? -26.27857 0.53908 9.20278 1.000 52.48595 18 LEU B N 1
ATOM 2287 C CA . LEU B 1 19 ? -26.39876 -0.34056 8.04216 1.000 54.62070 18 LEU B CA 1
ATOM 2288 C C . LEU B 1 19 ? -25.09202 -1.07601 7.76960 1.000 52.52920 18 LEU B C 1
ATOM 2289 O O . LEU B 1 19 ? -25.09267 -2.27973 7.47207 1.000 54.83743 18 LEU B O 1
ATOM 2294 N N . TRP B 1 20 ? -23.96637 -0.36376 7.87797 1.000 50.30646 19 TRP B N 1
ATOM 2295 C CA . TRP B 1 20 ? -22.66094 -0.97335 7.64907 1.000 51.50803 19 TRP B CA 1
ATOM 2296 C C . TRP B 1 20 ? -22.42538 -2.13784 8.60406 1.000 56.08818 19 TRP B C 1
ATOM 2297 O O . TRP B 1 20 ? -21.95780 -3.20726 8.19091 1.000 55.56707 19 TRP B O 1
ATOM 2308 N N . ARG B 1 21 ? -22.76142 -1.95483 9.88375 1.000 53.60341 20 ARG B N 1
ATOM 2309 C CA . ARG B 1 21 ? -22.54969 -3.01231 10.86321 1.000 55.11797 20 ARG B CA 1
ATOM 2310 C C . ARG B 1 21 ? -23.57831 -4.13090 10.71949 1.000 56.42461 20 ARG B C 1
ATOM 2311 O O . ARG B 1 21 ? -23.24327 -5.30191 10.93593 1.000 55.99110 20 ARG B O 1
ATOM 2319 N N . SER B 1 22 ? -24.82165 -3.80453 10.33943 1.000 50.45740 21 SER B N 1
ATOM 2320 C CA . SER B 1 22 ? -25.81964 -4.83843 10.09895 1.000 54.53180 21 SER B CA 1
ATOM 2321 C C . SER B 1 22 ? -25.49705 -5.65859 8.85887 1.000 55.71418 21 SER B C 1
ATOM 2322 O O . SER B 1 22 ? -25.98941 -6.78417 8.72791 1.000 61.06084 21 SER B O 1
ATOM 2325 N N . LEU B 1 23 ? -24.67649 -5.12374 7.95468 1.000 56.16035 22 LEU B N 1
ATOM 2326 C CA . LEU B 1 23 ? -24.27728 -5.83027 6.74460 1.000 60.96479 22 LEU B CA 1
ATOM 2327 C C . LEU B 1 23 ? -22.98114 -6.61133 6.90873 1.000 58.11669 22 LEU B C 1
ATOM 2328 O O . LEU B 1 23 ? -22.86528 -7.71972 6.37619 1.000 59.40334 22 LEU B O 1
ATOM 2333 N N . LYS B 1 24 ? -21.99830 -6.06371 7.62328 1.000 51.38292 23 LYS B N 1
ATOM 2334 C CA . LYS B 1 24 ? -20.74839 -6.76915 7.83616 1.000 54.43312 23 LYS B CA 1
ATOM 2335 C C . LYS B 1 24 ? -20.35453 -6.70043 9.30434 1.000 61.79980 23 LYS B C 1
ATOM 2336 O O . LYS B 1 24 ? -20.47096 -5.64294 9.93604 1.000 60.91366 23 LYS B O 1
ATOM 2342 N N . PRO B 1 25 ? -19.89720 -7.81043 9.87275 1.000 60.32672 24 PRO B N 1
ATOM 2343 C CA . PRO B 1 25 ? -19.45783 -7.80090 11.26834 1.000 59.96650 24 PRO B CA 1
ATOM 2344 C C . PRO B 1 25 ? -18.10050 -7.13922 11.42366 1.000 61.77507 24 PRO B C 1
ATOM 2345 O O . PRO B 1 25 ? -17.25681 -7.16668 10.52397 1.000 68.46344 24 PRO B O 1
ATOM 2349 N N . ALA B 1 26 ? -17.89568 -6.54693 12.59599 1.000 63.23505 25 ALA B N 1
ATOM 2350 C CA . ALA B 1 26 ? -16.56970 -6.07656 12.95343 1.000 64.55012 25 ALA B CA 1
ATOM 2351 C C . ALA B 1 26 ? -15.62528 -7.26527 13.09878 1.000 66.81645 25 ALA B C 1
ATOM 2352 O O . ALA B 1 26 ? -16.05028 -8.41220 13.25985 1.000 65.80166 25 ALA B O 1
ATOM 2354 N N . ILE B 1 27 ? -14.32585 -6.98660 13.03153 1.000 73.38800 26 ILE B N 1
ATOM 2355 C CA . ILE B 1 27 ? -13.33950 -8.05129 13.16696 1.000 73.40674 26 ILE B CA 1
ATOM 2356 C C . ILE B 1 27 ? -13.34195 -8.52577 14.61456 1.000 71.57785 26 ILE B C 1
ATOM 2357 O O . ILE B 1 27 ? -13.14576 -7.73221 15.54107 1.000 68.51280 26 ILE B O 1
ATOM 2362 N N . GLY B 1 28 ? -13.57793 -9.82099 14.81636 1.000 65.92521 27 GLY B N 1
ATOM 2363 C CA . GLY B 1 28 ? -13.64226 -10.40202 16.14029 1.000 72.01695 27 GLY B CA 1
ATOM 2364 C C . GLY B 1 28 ? -15.04139 -10.67724 16.64801 1.000 69.44765 27 GLY B C 1
ATOM 2365 O O . GLY B 1 28 ? -15.18656 -11.30138 17.70748 1.000 73.27225 27 GLY B O 1
ATOM 2366 N N . TYR B 1 29 ? -16.07031 -10.21630 15.93566 1.000 62.74696 28 TYR B N 1
ATOM 2367 C CA . TYR B 1 29 ? -17.45956 -10.41661 16.32813 1.000 62.94642 28 TYR B CA 1
ATOM 2368 C C . TYR B 1 29 ? -18.23662 -11.17383 15.25633 1.000 59.23036 28 TYR B C 1
ATOM 2369 O O . TYR B 1 29 ? -19.46555 -11.06156 15.18501 1.000 54.84287 28 TYR B O 1
ATOM 2378 N N . GLU B 1 30 ? -17.53232 -11.95476 14.42960 1.000 58.39473 29 GLU B N 1
ATOM 2379 C CA . GLU B 1 30 ? -18.15588 -12.60672 13.28197 1.000 61.85811 29 GLU B CA 1
ATOM 2380 C C . GLU B 1 30 ? -19.23652 -13.59378 13.71007 1.000 62.49972 29 GLU B C 1
ATOM 2381 O O . GLU B 1 30 ? -20.30491 -13.66280 13.09077 1.000 62.79204 29 GLU B O 1
ATOM 2387 N N . ASN B 1 31 ? -18.98315 -14.36476 14.76872 1.000 62.76410 30 ASN B N 1
ATOM 2388 C CA . ASN B 1 31 ? -19.93976 -15.38368 15.18656 1.000 63.66208 30 ASN B CA 1
ATOM 2389 C C . ASN B 1 31 ? -21.20395 -14.78998 15.79423 1.000 60.27973 30 ASN B C 1
ATOM 2390 O O . ASN B 1 31 ? -22.16503 -15.52934 16.03048 1.000 65.22307 30 ASN B O 1
ATOM 2395 N N . TRP B 1 32 ? -21.23209 -13.48162 16.03543 1.000 67.98198 31 TRP B N 1
ATOM 2396 C CA . TRP B 1 32 ? -22.38751 -12.82989 16.63739 1.000 68.26774 31 TRP B CA 1
ATOM 2397 C C . TRP B 1 32 ? -23.02046 -11.84728 15.65805 1.000 66.64339 31 TRP B C 1
ATOM 2398 O O . TRP B 1 32 ? -23.33717 -10.71290 16.03051 1.000 68.39885 31 TRP B O 1
ATOM 2409 N N . HIS B 1 33 ? -23.20756 -12.26554 14.40621 1.000 63.65283 32 HIS B N 1
ATOM 2410 C CA . HIS B 1 33 ? -23.72414 -11.39016 13.35636 1.000 57.88560 32 HIS B CA 1
ATOM 2411 C C . HIS B 1 33 ? -24.74490 -12.16946 12.53784 1.000 66.07214 32 HIS B C 1
ATOM 2412 O O . HIS B 1 33 ? -24.37346 -13.07893 11.79079 1.000 69.95994 32 HIS B O 1
ATOM 2419 N N . CYS B 1 34 ? -26.02370 -11.82139 12.66904 1.000 64.56517 33 CYS B N 1
ATOM 2420 C CA . CYS B 1 34 ? -27.09844 -12.51176 11.96107 1.000 64.18092 33 CYS B CA 1
ATOM 2421 C C . CYS B 1 34 ? -27.71465 -11.60008 10.90118 1.000 60.79391 33 CYS B C 1
ATOM 2422 O O . CYS B 1 34 ? -28.23225 -10.52363 11.22351 1.000 58.42873 33 CYS B O 1
ATOM 2425 N N . GLN B 1 35 ? -27.68295 -12.05206 9.64153 1.000 59.75629 34 GLN B N 1
ATOM 2426 C CA . GLN B 1 35 ? -28.28096 -11.29981 8.54115 1.000 53.51533 34 GLN B CA 1
ATOM 2427 C C . GLN B 1 35 ? -29.80554 -11.27084 8.60397 1.000 49.70389 34 GLN B C 1
ATOM 2428 O O . GLN B 1 35 ? -30.41835 -10.32620 8.09071 1.000 41.73980 34 GLN B O 1
ATOM 2434 N N . THR B 1 36 ? -30.43201 -12.28025 9.21493 1.000 54.49395 35 THR B N 1
ATOM 2435 C CA . THR B 1 36 ? -31.87924 -12.24303 9.40094 1.000 55.64442 35 THR B CA 1
ATOM 2436 C C . THR B 1 36 ? -32.28735 -11.08140 10.29595 1.000 56.75014 35 THR B C 1
ATOM 2437 O O . THR B 1 36 ? -33.40314 -10.56291 10.17420 1.000 57.12238 35 THR B O 1
ATOM 2441 N N . LYS B 1 37 ? -31.39245 -10.64139 11.18428 1.000 52.02500 36 LYS B N 1
ATOM 2442 C CA . LYS B 1 37 ? -31.70271 -9.47493 12.00223 1.000 65.17235 36 LYS B CA 1
ATOM 2443 C C . LYS B 1 37 ? -31.75072 -8.20883 11.15617 1.000 57.92521 36 LYS B C 1
ATOM 2444 O O . LYS B 1 37 ? -32.64947 -7.37742 11.33046 1.000 57.91111 36 LYS B O 1
ATOM 2450 N N . ARG B 1 38 ? -30.79831 -8.04439 10.23058 1.000 57.76456 37 ARG B N 1
ATOM 2451 C CA . ARG B 1 38 ? -30.89074 -6.93708 9.28413 1.000 59.28362 37 ARG B CA 1
ATOM 2452 C C . ARG B 1 38 ? -32.13667 -7.06665 8.41711 1.000 62.22977 37 ARG B C 1
ATOM 2453 O O . ARG B 1 38 ? -32.76243 -6.06290 8.06307 1.000 70.32218 37 ARG B O 1
ATOM 2461 N N . GLY B 1 39 ? -32.50848 -8.29541 8.05530 1.000 50.91232 38 GLY B N 1
ATOM 2462 C CA . GLY B 1 39 ? -33.73055 -8.48343 7.28785 1.000 57.46345 38 GLY B CA 1
ATOM 2463 C C . GLY B 1 39 ? -34.95701 -8.00122 8.03652 1.000 59.55902 38 GLY B C 1
ATOM 2464 O O . GLY B 1 39 ? -35.81660 -7.31771 7.47676 1.000 69.62892 38 GLY B O 1
ATOM 2465 N N . PHE B 1 40 ? -35.04708 -8.34812 9.32083 1.000 59.27701 39 PHE B N 1
ATOM 2466 C CA . PHE B 1 40 ? -36.15223 -7.86877 10.14521 1.000 66.99667 39 PHE B CA 1
ATOM 2467 C C . PHE B 1 40 ? -36.10203 -6.35542 10.31750 1.000 66.41457 39 PHE B C 1
ATOM 2468 O O . PHE B 1 40 ? -37.14258 -5.68746 10.31419 1.000 64.78990 39 PHE B O 1
ATOM 2476 N N . GLU B 1 41 ? -34.90254 -5.79700 10.47482 1.000 63.61837 40 GLU B N 1
ATOM 2477 C CA . GLU B 1 41 ? -34.75519 -4.37478 10.74901 1.000 63.57684 40 GLU B CA 1
ATOM 2478 C C . GLU B 1 41 ? -34.91389 -3.49956 9.51416 1.000 71.65815 40 GLU B C 1
ATOM 2479 O O . GLU B 1 41 ? -35.13440 -2.29255 9.66478 1.000 69.80544 40 GLU B O 1
ATOM 2485 N N . LYS B 1 42 ? -34.80676 -4.06527 8.31006 1.000 65.15802 41 LYS B N 1
ATOM 2486 C CA . LYS B 1 42 ? -34.82204 -3.25536 7.09459 1.000 65.62106 41 LYS B CA 1
ATOM 2487 C C . LYS B 1 42 ? -35.70003 -3.78682 5.97196 1.000 69.13024 41 LYS B C 1
ATOM 2488 O O . LYS B 1 42 ? -35.97281 -3.02791 5.03588 1.000 72.64657 41 LYS B O 1
ATOM 2494 N N . ALA B 1 43 ? -36.16300 -5.03731 6.00772 1.000 67.32439 42 ALA B N 1
ATOM 2495 C CA . ALA B 1 43 ? -37.00217 -5.56269 4.94056 1.000 66.17698 42 ALA B CA 1
ATOM 2496 C C . ALA B 1 43 ? -38.38299 -5.98868 5.40891 1.000 67.49103 42 ALA B C 1
ATOM 2497 O O . ALA B 1 43 ? -39.30132 -6.06463 4.58412 1.000 67.94313 42 ALA B O 1
ATOM 2499 N N . ARG B 1 44 ? -38.55328 -6.27847 6.69801 1.000 66.22377 43 ARG B N 1
ATOM 2500 C CA . ARG B 1 44 ? -39.86257 -6.51489 7.29161 1.000 71.01836 43 ARG B CA 1
ATOM 2501 C C . ARG B 1 44 ? -40.20371 -5.43195 8.30406 1.000 75.60899 43 ARG B C 1
ATOM 2502 O O . ARG B 1 44 ? -41.10386 -5.61542 9.12681 1.000 79.59013 43 ARG B O 1
ATOM 2510 N N . ASN B 1 45 ? -39.49877 -4.29943 8.24120 1.000 72.17059 44 ASN B N 1
ATOM 2511 C CA . ASN B 1 45 ? -39.65922 -3.24188 9.23431 1.000 76.42513 44 ASN B CA 1
ATOM 2512 C C . ASN B 1 45 ? -41.09168 -2.72579 9.29440 1.000 77.97217 44 ASN B C 1
ATOM 2513 O O . ASN B 1 45 ? -41.63258 -2.49740 10.38205 1.000 76.02317 44 ASN B O 1
ATOM 2518 N N . LYS B 1 46 ? -41.72640 -2.54195 8.14022 1.000 84.02301 45 LYS B N 1
ATOM 2519 C CA . LYS B 1 46 ? -43.07084 -1.98688 8.09528 1.000 82.06662 45 LYS B CA 1
ATOM 2520 C C . LYS B 1 46 ? -44.15224 -3.02759 8.36455 1.000 78.43640 45 LYS B C 1
ATOM 2521 O O . LYS B 1 46 ? -45.31420 -2.80734 8.00565 1.000 84.34114 45 LYS B O 1
ATOM 2527 N N . GLU B 1 47 ? -43.79715 -4.16189 8.97691 1.000 76.88243 46 GLU B N 1
ATOM 2528 C CA . GLU B 1 47 ? -44.82790 -5.09009 9.40739 1.000 78.95190 46 GLU B CA 1
ATOM 2529 C C . GLU B 1 47 ? -45.23359 -4.78460 10.84832 1.000 80.49283 46 GLU B C 1
ATOM 2530 O O . GLU B 1 47 ? -44.41806 -4.29409 11.63606 1.000 77.79979 46 GLU B O 1
ATOM 2536 N N . PRO B 1 48 ? -46.49564 -5.04449 11.21271 1.000 80.65214 47 PRO B N 1
ATOM 2537 C CA . PRO B 1 48 ? -46.97310 -4.63374 12.55056 1.000 79.99224 47 PRO B CA 1
ATOM 2538 C C . PRO B 1 48 ? -46.13969 -5.14945 13.71357 1.000 86.14421 47 PRO B C 1
ATOM 2539 O O . PRO B 1 48 ? -45.70141 -4.35473 14.55708 1.000 89.15001 47 PRO B O 1
ATOM 2543 N N . GLU B 1 49 ? -45.92049 -6.46416 13.79461 1.000 86.56091 48 GLU B N 1
ATOM 2544 C CA . GLU B 1 49 ? -45.19352 -7.01440 14.93372 1.000 81.92755 48 GLU B CA 1
ATOM 2545 C C . GLU B 1 49 ? -43.74093 -6.56299 14.94514 1.000 80.19105 48 GLU B C 1
ATOM 2546 O O . GLU B 1 49 ? -43.17753 -6.31923 16.01838 1.000 83.49970 48 GLU B O 1
ATOM 2552 N N . VAL B 1 50 ? -43.11943 -6.45911 13.76985 1.000 75.40760 49 VAL B N 1
ATOM 2553 C CA . VAL B 1 50 ? -41.74465 -5.97908 13.69600 1.000 75.67059 49 VAL B CA 1
ATOM 2554 C C . VAL B 1 50 ? -41.67068 -4.54447 14.19718 1.000 82.46755 49 VAL B C 1
ATOM 2555 O O . VAL B 1 50 ? -40.78324 -4.18587 14.98043 1.000 81.10399 49 VAL B O 1
ATOM 2559 N N . GLN B 1 51 ? -42.62072 -3.70720 13.76543 1.000 83.83789 50 GLN B N 1
ATOM 2560 C CA . GLN B 1 51 ? -42.65879 -2.32124 14.22275 1.000 82.46432 50 GLN B CA 1
ATOM 2561 C C . GLN B 1 51 ? -42.84736 -2.24634 15.73335 1.000 84.15713 50 GLN B C 1
ATOM 2562 O O . GLN B 1 51 ? -42.24201 -1.39908 16.39947 1.000 83.64379 50 GLN B O 1
ATOM 2568 N N . ARG B 1 52 ? -43.69141 -3.11876 16.29289 1.000 84.79626 51 ARG B N 1
ATOM 2569 C CA . ARG B 1 52 ? -43.89576 -3.11854 17.73979 1.000 84.40766 51 ARG B CA 1
ATOM 2570 C C . ARG B 1 52 ? -42.62396 -3.51617 18.48031 1.000 86.75209 51 ARG B C 1
ATOM 2571 O O . ARG B 1 52 ? -42.15306 -2.78861 19.36288 1.000 98.00717 51 ARG B O 1
ATOM 2579 N N . LEU B 1 53 ? -42.03654 -4.65974 18.11537 1.000 82.07575 52 LEU B N 1
ATOM 2580 C CA . LEU B 1 53 ? -40.82109 -5.11216 18.78303 1.000 80.20234 52 LEU B CA 1
ATOM 2581 C C . LEU B 1 53 ? -39.66187 -4.15147 18.55817 1.000 80.49778 52 LEU B C 1
ATOM 2582 O O . LEU B 1 53 ? -38.69173 -4.18064 19.32245 1.000 78.16970 52 LEU B O 1
ATOM 2587 N N . LEU B 1 54 ? -39.74358 -3.30056 17.53195 1.000 84.34301 53 LEU B N 1
ATOM 2588 C CA . LEU B 1 54 ? -38.73491 -2.28712 17.27235 1.000 83.12420 53 LEU B CA 1
ATOM 2589 C C . LEU B 1 54 ? -39.08029 -0.93364 17.87974 1.000 87.88223 53 LEU B C 1
ATOM 2590 O O . LEU B 1 54 ? -38.23360 -0.03443 17.86215 1.000 92.57686 53 LEU B O 1
ATOM 2595 N N . SER B 1 55 ? -40.29752 -0.76054 18.40769 1.000 91.31710 54 SER B N 1
ATOM 2596 C CA . SER B 1 55 ? -40.65548 0.51016 19.03142 1.000 98.72205 54 SER B CA 1
ATOM 2597 C C . SER B 1 55 ? -40.07463 0.61886 20.43543 1.000 102.77367 54 SER B C 1
ATOM 2598 O O . SER B 1 55 ? -39.59688 1.68832 20.83047 1.000 99.11349 54 SER B O 1
ATOM 2601 N N . GLU B 1 56 ? -40.11715 -0.46858 21.20291 1.000 97.87244 55 GLU B N 1
ATOM 2602 C CA . GLU B 1 56 ? -39.50186 -0.47756 22.52072 1.000 99.98356 55 GLU B CA 1
ATOM 2603 C C . GLU B 1 56 ? -37.98379 -0.52954 22.39073 1.000 98.35801 55 GLU B C 1
ATOM 2604 O O . GLU B 1 56 ? -37.43689 -1.11554 21.45272 1.000 94.61441 55 GLU B O 1
ATOM 2610 N N . ASP B 1 57 ? -37.30392 0.10654 23.33818 1.000 97.96848 56 ASP B N 1
ATOM 2611 C CA . ASP B 1 57 ? -35.85131 0.12431 23.39732 1.000 92.91168 56 ASP B CA 1
ATOM 2612 C C . ASP B 1 57 ? -35.38551 -0.66643 24.61216 1.000 92.85001 56 ASP B C 1
ATOM 2613 O O . ASP B 1 57 ? -36.05984 -0.69213 25.64645 1.000 89.08219 56 ASP B O 1
ATOM 2618 N N . ASN B 1 58 ? -34.22960 -1.31714 24.48406 1.000 86.77788 57 ASN B N 1
ATOM 2619 C CA . ASN B 1 58 ? -33.69462 -2.04986 25.62010 1.000 79.50242 57 ASN B CA 1
ATOM 2620 C C . ASN B 1 58 ? -33.08699 -1.08328 26.63736 1.000 85.03736 57 ASN B C 1
ATOM 2621 O O . ASN B 1 58 ? -32.96847 0.12338 26.40210 1.000 85.07825 57 ASN B O 1
ATOM 2626 N N . GLN B 1 59 ? -32.72394 -1.63170 27.79433 1.000 80.16493 58 GLN B N 1
ATOM 2627 C CA . GLN B 1 59 ? -32.10213 -0.82009 28.83553 1.000 75.68764 58 GLN B CA 1
ATOM 2628 C C . GLN B 1 59 ? -30.77804 -0.19689 28.40582 1.000 77.66208 58 GLN B C 1
ATOM 2629 O O . GLN B 1 59 ? -30.55500 0.98160 28.73307 1.000 76.39470 58 GLN B O 1
ATOM 2635 N N . PRO B 1 60 ? -29.86961 -0.89514 27.70945 1.000 80.00920 59 PRO B N 1
ATOM 2636 C CA . PRO B 1 60 ? -28.66244 -0.20824 27.21361 1.000 80.44471 59 PRO B CA 1
ATOM 2637 C C . PRO B 1 60 ? -28.96399 1.03485 26.39632 1.000 76.67916 59 PRO B C 1
ATOM 2638 O O . PRO B 1 60 ? -28.29800 2.06902 26.56301 1.000 77.04705 59 PRO B O 1
ATOM 2642 N N . GLN B 1 61 ? -29.97662 0.96684 25.53141 1.000 75.86789 60 GLN B N 1
ATOM 2643 C CA . GLN B 1 61 ? -30.30983 2.11195 24.69311 1.000 80.33574 60 GLN B CA 1
ATOM 2644 C C . GLN B 1 61 ? -30.83586 3.27846 25.52159 1.000 78.33807 60 GLN B C 1
ATOM 2645 O O . GLN B 1 61 ? -30.42755 4.42744 25.30774 1.000 75.09244 60 GLN B O 1
ATOM 2651 N N . LYS B 1 62 ? -31.73226 3.00721 26.47735 1.000 79.16966 61 LYS B N 1
ATOM 2652 C CA . LYS B 1 62 ? -32.25620 4.08662 27.30917 1.000 83.61704 61 LYS B CA 1
ATOM 2653 C C . LYS B 1 62 ? -31.16651 4.68360 28.19233 1.000 76.26602 61 LYS B C 1
ATOM 2654 O O . LYS B 1 62 ? -31.16510 5.89501 28.44000 1.000 71.62144 61 LYS B O 1
ATOM 2660 N N . ILE B 1 63 ? -30.22858 3.85904 28.66367 1.000 69.69001 62 ILE B N 1
ATOM 2661 C CA . ILE B 1 63 ? -29.09320 4.38256 29.41617 1.000 66.42892 62 ILE B CA 1
ATOM 2662 C C . ILE B 1 63 ? -28.30784 5.36329 28.55555 1.000 72.31505 62 ILE B C 1
ATOM 2663 O O . ILE B 1 63 ? -27.97520 6.47051 28.99442 1.000 62.86831 62 ILE B O 1
ATOM 2668 N N . GLY B 1 64 ? -28.01360 4.97454 27.30871 1.000 67.11197 63 GLY B N 1
ATOM 2669 C CA . GLY B 1 64 ? -27.29251 5.87340 26.41482 1.000 61.05229 63 GLY B CA 1
ATOM 2670 C C . GLY B 1 64 ? -28.03026 7.17343 26.15353 1.000 61.39949 63 GLY B C 1
ATOM 2671 O O . GLY B 1 64 ? -27.43653 8.25649 26.19454 1.000 64.36273 63 GLY B O 1
ATOM 2672 N N . LYS B 1 65 ? -29.33569 7.08484 25.88996 1.000 61.72366 64 LYS B N 1
ATOM 2673 C CA . LYS B 1 65 ? -30.12713 8.28430 25.61495 1.000 65.22965 64 LYS B CA 1
ATOM 2674 C C . LYS B 1 65 ? -30.12371 9.23019 26.81256 1.000 63.64846 64 LYS B C 1
ATOM 2675 O O . LYS B 1 65 ? -29.89811 10.44439 26.67075 1.000 63.26772 64 LYS B O 1
ATOM 2681 N N . LEU B 1 66 ? -30.37142 8.68338 28.00804 1.000 66.16707 65 LEU B N 1
ATOM 2682 C CA . LEU B 1 66 ? -30.42333 9.50923 29.20755 1.000 66.96096 65 LEU B CA 1
ATOM 2683 C C . LEU B 1 66 ? -29.06473 10.12866 29.50915 1.000 61.26245 65 LEU B C 1
ATOM 2684 O O . LEU B 1 66 ? -28.98839 11.28372 29.94309 1.000 59.09915 65 LEU B O 1
ATOM 2689 N N . ALA B 1 67 ? -27.97732 9.38584 29.26769 1.000 57.25607 66 ALA B N 1
ATOM 2690 C CA . ALA B 1 67 ? -26.64538 9.95401 29.46065 1.000 60.22743 66 ALA B CA 1
ATOM 2691 C C . ALA B 1 67 ? -26.39325 11.12027 28.51041 1.000 61.93676 66 ALA B C 1
ATOM 2692 O O . ALA B 1 67 ? -25.83860 12.15572 28.91180 1.000 57.44622 66 ALA B O 1
ATOM 2694 N N . GLN B 1 68 ? -26.78130 10.96655 27.24216 1.000 57.22387 67 GLN B N 1
ATOM 2695 C CA . GLN B 1 68 ? -26.58902 12.04802 26.28068 1.000 66.51139 67 GLN B CA 1
ATOM 2696 C C . GLN B 1 68 ? -27.34988 13.29883 26.70683 1.000 58.05768 67 GLN B C 1
ATOM 2697 O O . GLN B 1 68 ? -26.80147 14.41291 26.69559 1.000 62.44910 67 GLN B O 1
ATOM 2703 N N . ARG B 1 69 ? -28.61828 13.13572 27.10573 1.000 57.01783 68 ARG B N 1
ATOM 2704 C CA . ARG B 1 69 ? -29.36597 14.32440 27.50855 1.000 59.04968 68 ARG B CA 1
ATOM 2705 C C . ARG B 1 69 ? -28.82688 14.90287 28.81408 1.000 62.63264 68 ARG B C 1
ATOM 2706 O O . ARG B 1 69 ? -28.90939 16.11576 29.03053 1.000 61.97853 68 ARG B O 1
ATOM 2714 N N . GLY B 1 70 ? -28.26562 14.05905 29.68533 1.000 61.04415 69 GLY B N 1
ATOM 2715 C CA . GLY B 1 70 ? -27.64154 14.56130 30.90038 1.000 56.86589 69 GLY B CA 1
ATOM 2716 C C . GLY B 1 70 ? -26.45681 15.46485 30.61867 1.000 67.09272 69 GLY B C 1
ATOM 2717 O O . GLY B 1 70 ? -26.31855 16.53402 31.21883 1.000 65.61497 69 GLY B O 1
ATOM 2718 N N . VAL B 1 71 ? -25.57767 15.04156 29.70712 1.000 62.24800 70 VAL B N 1
ATOM 2719 C CA . VAL B 1 71 ? -24.47093 15.91158 29.30414 1.000 66.72708 70 VAL B CA 1
ATOM 2720 C C . VAL B 1 71 ? -25.00752 17.20573 28.69519 1.000 66.18842 70 VAL B C 1
ATOM 2721 O O . VAL B 1 71 ? -24.53400 18.31577 29.01270 1.000 72.01775 70 VAL B O 1
ATOM 2725 N N . PHE B 1 72 ? -26.01839 17.08213 27.82430 1.000 64.47792 71 PHE B N 1
ATOM 2726 C CA . PHE B 1 72 ? -26.61352 18.25640 27.19010 1.000 67.14475 71 PHE B CA 1
ATOM 2727 C C . PHE B 1 72 ? -27.11708 19.24893 28.23130 1.000 68.48294 71 PHE B C 1
ATOM 2728 O O . PHE B 1 72 ? -26.88010 20.45799 28.12300 1.000 70.64144 71 PHE B O 1
ATOM 2736 N N . GLU B 1 73 ? -27.81688 18.75113 29.25299 1.000 64.44387 72 GLU B N 1
ATOM 2737 C CA . GLU B 1 73 ? -28.35585 19.63232 30.28250 1.000 69.61523 72 GLU B CA 1
ATOM 2738 C C . GLU B 1 73 ? -27.24278 20.24529 31.12186 1.000 69.98049 72 GLU B C 1
ATOM 2739 O O . GLU B 1 73 ? -27.28037 21.44138 31.43635 1.000 70.35625 72 GLU B O 1
ATOM 2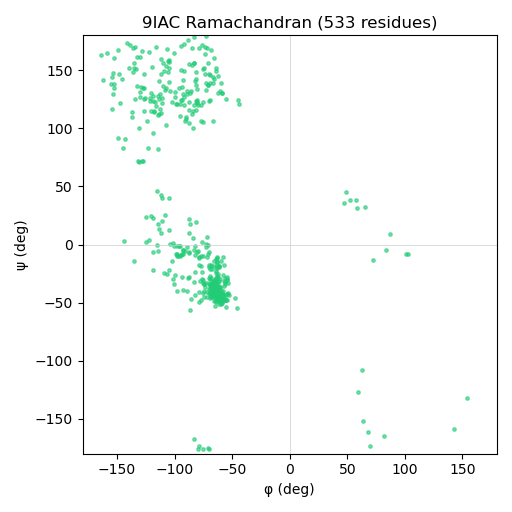745 N N . PHE B 1 74 ? -26.24664 19.43755 31.50644 1.000 68.44890 73 PHE B N 1
ATOM 2746 C CA . PHE B 1 74 ? -25.12782 19.96619 32.27861 1.000 60.19516 73 PHE B CA 1
ATOM 2747 C C . PHE B 1 74 ? -24.47136 21.13893 31.57260 1.000 65.23043 73 PHE B C 1
ATOM 2748 O O . PHE B 1 74 ? -23.94111 22.04268 32.22980 1.000 68.12962 73 PHE B O 1
ATOM 2756 N N . HIS B 1 75 ? -24.49657 21.14994 30.24055 1.000 68.00756 74 HIS B N 1
ATOM 2757 C CA . HIS B 1 75 ? -23.92391 22.28603 29.52983 1.000 66.88535 74 HIS B CA 1
ATOM 2758 C C . HIS B 1 75 ? -24.95087 23.33574 29.11209 1.000 67.68804 74 HIS B C 1
ATOM 2759 O O . HIS B 1 75 ? -24.55550 24.42819 28.68500 1.000 60.13160 74 HIS B O 1
ATOM 2766 N N . GLN B 1 76 ? -26.24883 23.04588 29.23741 1.000 61.95458 75 GLN B N 1
ATOM 2767 C CA . GLN B 1 76 ? -27.25751 24.07238 28.99562 1.000 62.03721 75 GLN B CA 1
ATOM 2768 C C . GLN B 1 76 ? -27.14207 25.19084 30.01891 1.000 66.79760 75 GLN B C 1
ATOM 2769 O O . GLN B 1 76 ? -27.18241 26.37521 29.67226 1.000 72.84353 75 GLN B O 1
ATOM 2775 N N . GLU B 1 77 ? -27.00072 24.83079 31.29111 1.000 74.56204 76 GLU B N 1
ATOM 2776 C CA . GLU B 1 77 ? -26.86763 25.79522 32.38070 1.000 71.80385 76 GLU B CA 1
ATOM 2777 C C . GLU B 1 77 ? -25.66507 25.36791 33.21653 1.000 61.81028 76 GLU B C 1
ATOM 2778 O O . GLU B 1 77 ? -25.77023 24.46130 34.04833 1.000 58.15923 76 GLU B O 1
ATOM 2784 N N . LEU B 1 78 ? -24.52514 26.02983 32.99815 1.000 55.56563 77 LEU B N 1
ATOM 2785 C CA . LEU B 1 78 ? -23.28156 25.65047 33.66023 1.000 60.13946 77 LEU B CA 1
ATOM 2786 C C . LEU B 1 78 ? -23.38892 25.67010 35.18244 1.000 67.27467 77 LEU B C 1
ATOM 2787 O O . LEU B 1 78 ? -22.48702 25.15167 35.85610 1.000 60.35660 77 LEU B O 1
ATOM 2792 N N . VAL B 1 79 ? -24.47914 26.21576 35.73347 1.000 65.00306 78 VAL B N 1
ATOM 2793 C CA . VAL B 1 79 ? -24.70353 26.15068 37.17516 1.000 64.98304 78 VAL B CA 1
ATOM 2794 C C . VAL B 1 79 ? -24.63234 24.70388 37.64165 1.000 66.20940 78 VAL B C 1
ATOM 2795 O O . VAL B 1 79 ? -24.01090 24.38448 38.66021 1.000 61.03003 78 VAL B O 1
ATOM 2799 N N . ARG B 1 80 ? -25.23294 23.79914 36.86809 1.000 65.47464 79 ARG B N 1
ATOM 2800 C CA . ARG B 1 80 ? -25.30142 22.38859 37.22989 1.000 65.68490 79 ARG B CA 1
ATOM 2801 C C . ARG B 1 80 ? -23.92528 21.73380 37.28402 1.000 57.32623 79 ARG B C 1
ATOM 2802 O O . ARG B 1 80 ? -23.81018 20.61069 37.79027 1.000 66.35789 79 ARG B O 1
ATOM 2810 N N . LEU B 1 81 ? -22.88686 22.39604 36.76780 1.000 55.53128 80 LEU B N 1
ATOM 2811 C CA . LEU B 1 81 ? -21.51087 21.96458 36.97730 1.000 62.34028 80 LEU B CA 1
ATOM 2812 C C . LEU B 1 81 ? -20.80847 22.76632 38.06518 1.000 71.42125 80 LEU B C 1
ATOM 2813 O O . LEU B 1 81 ? -19.97801 22.21616 38.79607 1.000 70.48333 80 LEU B O 1
ATOM 2818 N N . SER B 1 82 ? -21.12827 24.05621 38.19181 1.000 66.46522 81 SER B N 1
ATOM 2819 C CA . SER B 1 82 ? -20.51545 24.90086 39.20773 1.000 69.90339 81 SER B CA 1
ATOM 2820 C C . SER B 1 82 ? -21.26676 24.85384 40.53033 1.000 69.27815 81 SER B C 1
ATOM 2821 O O . SER B 1 82 ? -20.65335 25.04740 41.58846 1.000 69.89567 81 SER B O 1
ATOM 2824 N N . GLY B 1 83 ? -22.57278 24.60169 40.49864 1.000 72.70459 82 GLY B N 1
ATOM 2825 C CA . GLY B 1 83 ? -23.34016 24.46835 41.71818 1.000 67.11938 82 GLY B CA 1
ATOM 2826 C C . GLY B 1 83 ? -22.99810 23.17823 42.43739 1.000 77.50984 82 GLY B C 1
ATOM 2827 O O . GLY B 1 83 ? -22.11594 22.41354 42.04346 1.000 88.29918 82 GLY B O 1
ATOM 2828 N N . SER B 1 84 ? -23.73426 22.92814 43.51774 1.000 78.21561 83 SER B N 1
ATOM 2829 C CA . SER B 1 84 ? -23.48926 21.75531 44.34730 1.000 78.35982 83 SER B CA 1
ATOM 2830 C C . SER B 1 84 ? -24.47492 20.62257 44.10016 1.000 70.54077 83 SER B C 1
ATOM 2831 O O . SER B 1 84 ? -24.10963 19.45094 44.25505 1.000 76.06125 83 SER B O 1
ATOM 2834 N N . HIS B 1 85 ? -25.70809 20.93917 43.70697 1.000 68.41027 84 HIS B N 1
ATOM 2835 C CA . HIS B 1 85 ? -26.75521 19.94054 43.54488 1.000 77.09372 84 HIS B CA 1
ATOM 2836 C C . HIS B 1 85 ? -27.09723 19.68325 42.07876 1.000 80.43401 84 HIS B C 1
ATOM 2837 O O . HIS B 1 85 ? -28.20663 19.23739 41.77729 1.000 77.50813 84 HIS B O 1
ATOM 2844 N N . GLY B 1 86 ? -26.15217 19.92849 41.16638 1.000 79.13714 85 GLY B N 1
ATOM 2845 C CA . GLY B 1 86 ? -26.45260 19.84615 39.74206 1.000 75.59996 85 GLY B CA 1
ATOM 2846 C C . GLY B 1 86 ? -26.86537 18.46033 39.27881 1.000 72.03444 85 GLY B C 1
ATOM 2847 O O . GLY B 1 86 ? -27.73683 18.32103 38.41819 1.000 77.60751 85 GLY B O 1
ATOM 2848 N N . VAL B 1 87 ? -26.22658 17.41921 39.81805 1.000 69.49738 86 VAL B N 1
ATOM 2849 C CA . VAL B 1 87 ? -26.58059 16.05207 39.44373 1.000 72.72892 86 VAL B CA 1
ATOM 2850 C C . VAL B 1 87 ? -28.03638 15.77229 39.78313 1.000 76.02719 86 VAL B C 1
ATOM 2851 O O . VAL B 1 87 ? -28.76264 15.15115 38.99955 1.000 81.40373 86 VAL B O 1
ATOM 2855 N N . GLU B 1 88 ? -28.48613 16.22558 40.95471 1.000 70.73861 87 GLU B N 1
ATOM 2856 C CA . GLU B 1 88 ? -29.88122 16.03035 41.33495 1.000 73.75994 87 GLU B CA 1
ATOM 2857 C C . GLU B 1 88 ? -30.81724 16.78494 40.39819 1.000 75.99049 87 GLU B C 1
ATOM 2858 O O . GLU B 1 88 ? -31.86334 16.25617 39.99497 1.000 79.62833 87 GLU B O 1
ATOM 2864 N N . GLN B 1 89 ? -30.44482 18.01348 40.02266 1.000 74.36897 88 GLN B N 1
ATOM 2865 C CA . GLN B 1 89 ? -31.26664 18.78719 39.09746 1.000 78.03674 88 GLN B CA 1
ATOM 2866 C C . GLN B 1 89 ? -31.39531 18.07570 37.75690 1.000 82.55903 88 GLN B C 1
ATOM 2867 O O . GLN B 1 89 ? -32.49428 17.96069 37.20238 1.000 85.26032 88 GLN B O 1
ATOM 2873 N N . VAL B 1 90 ? -30.27152 17.59592 37.21749 1.000 81.40237 89 VAL B N 1
ATOM 2874 C CA . VAL B 1 90 ? -30.28685 16.93941 35.91385 1.000 80.03960 89 VAL B CA 1
ATOM 2875 C C . VAL B 1 90 ? -31.06569 15.63497 35.98865 1.000 82.75727 89 VAL B C 1
ATOM 2876 O O . VAL B 1 90 ? -31.82536 15.29515 35.07250 1.000 88.02157 89 VAL B O 1
ATOM 2880 N N . ALA B 1 91 ? -30.91344 14.89648 37.09178 1.000 78.56885 90 ALA B N 1
ATOM 2881 C CA . ALA B 1 91 ? -31.67499 13.66866 37.26490 1.000 77.48596 90 ALA B CA 1
ATOM 2882 C C . ALA B 1 91 ? -33.16389 13.95431 37.36305 1.000 77.97737 90 ALA B C 1
ATOM 2883 O O . ALA B 1 91 ? -33.98361 13.11159 36.98139 1.000 79.20058 90 ALA B O 1
ATOM 2885 N N . GLU B 1 92 ? -33.53030 15.12962 37.87506 1.000 80.77795 91 GLU B N 1
ATOM 2886 C CA . GLU B 1 92 ? -34.93394 15.51639 37.88436 1.000 83.50268 91 GLU B CA 1
ATOM 2887 C C . GLU B 1 92 ? -35.40913 15.93129 36.50006 1.000 85.54900 91 GLU B C 1
ATOM 2888 O O . GLU B 1 92 ? -36.58085 15.72120 36.16047 1.000 91.07372 91 GLU B O 1
ATOM 2894 N N . ILE B 1 93 ? -34.52172 16.52868 35.70103 1.000 84.66922 92 ILE B N 1
ATOM 2895 C CA . ILE B 1 93 ? -34.86313 16.85234 34.32034 1.000 82.33359 92 ILE B CA 1
ATOM 2896 C C . ILE B 1 93 ? -34.98697 15.58027 33.49225 1.000 80.42754 92 ILE B C 1
ATOM 2897 O O . ILE B 1 93 ? -35.91470 15.43417 32.68738 1.000 78.25286 92 ILE B O 1
ATOM 2902 N N . LEU B 1 94 ? -34.06836 14.63229 33.68848 1.000 79.59491 93 LEU B N 1
ATOM 2903 C CA . LEU B 1 94 ? -34.12234 13.36048 32.97834 1.000 81.49946 93 LEU B CA 1
ATOM 2904 C C . LEU B 1 94 ? -35.25820 12.46790 33.45437 1.000 79.90379 93 LEU B C 1
ATOM 2905 O O . LEU B 1 94 ? -35.42066 11.36565 32.91488 1.000 87.55218 93 LEU B O 1
ATOM 2910 N N . GLN B 1 95 ? -36.04100 12.92266 34.43428 1.000 81.96934 94 GLN B N 1
ATOM 2911 C CA . GLN B 1 95 ? -37.13940 12.15254 35.00226 1.000 84.34089 94 GLN B CA 1
ATOM 2912 C C . GLN B 1 95 ? -36.69550 10.74101 35.35182 1.000 85.97303 94 GLN B C 1
ATOM 2913 O O . GLN B 1 95 ? -37.39287 9.77157 35.03954 1.000 89.80281 94 GLN B O 1
ATOM 2919 N N . LEU B 1 96 ? -35.53325 10.61470 35.99523 1.000 80.68196 95 LEU B N 1
ATOM 2920 C CA . LEU B 1 96 ? -35.04008 9.29478 36.36764 1.000 83.64604 95 LEU B CA 1
ATOM 2921 C C . LEU B 1 96 ? -35.98171 8.58022 37.32717 1.000 88.77651 95 LEU B C 1
ATOM 2922 O O . LEU B 1 96 ? -35.91077 7.35254 37.44207 1.000 87.03647 95 LEU B O 1
ATOM 2927 N N . ASN B 1 97 ? -36.87301 9.31800 37.99848 1.000 93.58945 96 ASN B N 1
ATOM 2928 C CA . ASN B 1 97 ? -37.88797 8.69066 38.84088 1.000 93.85604 96 ASN B CA 1
ATOM 2929 C C . ASN B 1 97 ? -38.72958 7.69768 38.04920 1.000 92.43972 96 ASN B C 1
ATOM 2930 O O . ASN B 1 97 ? -39.15408 6.66913 38.58624 1.000 94.28700 96 ASN B O 1
ATOM 2935 N N . GLN B 1 98 ? -38.96776 7.97834 36.76857 1.000 93.31986 97 GLN B N 1
ATOM 2936 C CA . GLN B 1 98 ? -39.77894 7.1239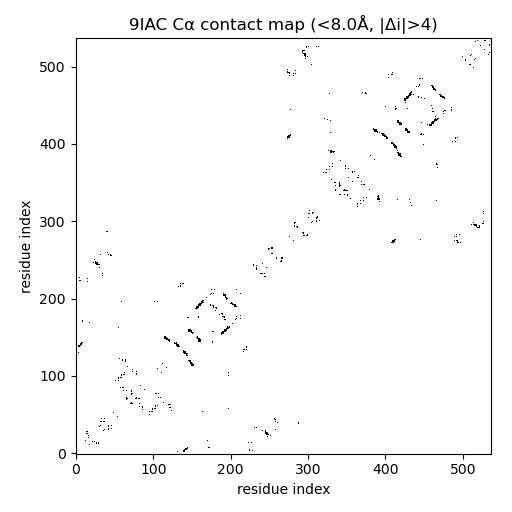5 35.91079 1.000 96.47325 97 GLN B CA 1
ATOM 2937 C C . GLN B 1 98 ? -38.97041 6.02333 35.23982 1.000 94.95584 97 GLN B C 1
ATOM 2938 O O . GLN B 1 98 ? -39.48613 5.35588 34.33681 1.000 104.63051 97 GLN B O 1
ATOM 2944 N N . GLU B 1 99 ? -37.72180 5.82473 35.64841 1.000 95.12021 98 GLU B N 1
ATOM 2945 C CA . GLU B 1 99 ? -36.86413 4.79768 35.08139 1.000 93.29309 98 GLU B CA 1
ATOM 2946 C C . GLU B 1 99 ? -36.74596 3.63484 36.05527 1.000 92.29522 98 GLU B C 1
ATOM 2947 O O . GLU B 1 99 ? -36.97851 3.78062 37.25722 1.000 96.83692 98 GLU B O 1
ATOM 2953 N N . SER B 1 100 ? -36.38355 2.47140 35.51998 1.000 93.33927 99 SER B N 1
ATOM 2954 C CA . SER B 1 100 ? -36.23077 1.29206 36.35600 1.000 93.29116 99 SER B CA 1
ATOM 2955 C C . SER B 1 100 ? -35.08754 1.50367 37.34951 1.000 94.54491 99 SER B C 1
ATOM 2956 O O . SER B 1 100 ? -34.13601 2.23690 37.06522 1.000 93.78384 99 SER B O 1
ATOM 2959 N N . PRO B 1 101 ? -35.17635 0.89825 38.54129 1.000 96.49108 100 PRO B N 1
ATOM 2960 C CA . PRO B 1 101 ? -34.13670 1.08984 39.56517 1.000 94.30926 100 PRO B CA 1
ATOM 2961 C C . PRO B 1 101 ? -32.71105 0.92831 39.05178 1.000 91.47445 100 PRO B C 1
ATOM 2962 O O . PRO B 1 101 ? -31.84295 1.75996 39.34930 1.000 94.40928 100 PRO B O 1
ATOM 2966 N N . GLU B 1 102 ? -32.45664 -0.12820 38.27436 1.000 89.89305 101 GLU B N 1
ATOM 2967 C CA . GLU B 1 102 ? -31.11725 -0.31771 37.72572 1.000 88.74321 101 GLU B CA 1
ATOM 2968 C C . GLU B 1 102 ? -30.75994 0.79801 36.75044 1.000 85.69364 101 GLU B C 1
ATOM 2969 O O . GLU B 1 102 ? -29.60894 1.25575 36.71669 1.000 81.73984 101 GLU B O 1
ATOM 2975 N N . ILE B 1 103 ? -31.72826 1.24337 35.94344 1.000 90.66208 102 ILE B N 1
ATOM 2976 C CA . ILE B 1 103 ? -31.48731 2.38614 35.06687 1.000 84.48096 102 ILE B CA 1
ATOM 2977 C C . ILE B 1 103 ? -31.07741 3.59378 35.89592 1.000 84.97565 102 ILE B C 1
ATOM 2978 O O . ILE B 1 103 ? -30.12383 4.30464 35.56001 1.000 80.14418 102 ILE B O 1
ATOM 2983 N N . GLN B 1 104 ? -31.79318 3.83937 36.99652 1.000 91.40939 103 GLN B N 1
ATOM 2984 C CA . GLN B 1 104 ? -31.46140 4.96689 37.85948 1.000 86.94506 103 GLN B CA 1
ATOM 2985 C C . GLN B 1 104 ? -30.03178 4.86390 38.36852 1.000 75.30146 103 GLN B C 1
ATOM 2986 O O . GLN B 1 104 ? -29.26923 5.83599 38.30690 1.000 72.87902 103 GLN B O 1
ATOM 2992 N N . ALA B 1 105 ? -29.64796 3.68489 38.87129 1.000 73.44684 104 ALA B N 1
ATOM 2993 C CA . ALA B 1 105 ? -28.30256 3.53399 39.41788 1.000 77.75780 104 ALA B CA 1
ATOM 2994 C C . ALA B 1 105 ? -27.24176 3.79501 38.35409 1.000 69.31578 104 ALA B C 1
ATOM 2995 O O . ALA B 1 105 ? -26.29336 4.56109 38.58156 1.000 67.13013 104 ALA B O 1
ATOM 2997 N N . ARG B 1 106 ? -27.39909 3.18864 37.17438 1.000 78.80139 105 ARG B N 1
ATOM 2998 C CA . ARG B 1 106 ? -26.41118 3.37575 36.11439 1.000 72.96153 105 ARG B CA 1
ATOM 2999 C C . ARG B 1 106 ? -26.31542 4.84138 35.70360 1.000 66.13911 105 ARG B C 1
ATOM 3000 O O . ARG B 1 106 ? -25.20938 5.40263 35.60541 1.000 68.85521 105 ARG B O 1
ATOM 3008 N N . VAL B 1 107 ? -27.46672 5.49004 35.50395 1.000 68.65668 106 VAL B N 1
ATOM 3009 C CA . VAL B 1 107 ? -27.46851 6.88544 35.07886 1.000 67.67917 106 VAL B CA 1
ATOM 3010 C C . VAL B 1 107 ? -26.79405 7.75801 36.12358 1.000 64.88793 106 VAL B C 1
ATOM 3011 O O . VAL B 1 107 ? -26.04750 8.67937 35.78703 1.000 65.26751 106 VAL B O 1
ATOM 3015 N N . LEU B 1 108 ? -27.09845 7.52531 37.40412 1.000 63.19538 107 LEU B N 1
ATOM 3016 C CA . LEU B 1 108 ? -26.50888 8.34715 38.45684 1.000 61.55949 107 LEU B CA 1
ATOM 3017 C C . LEU B 1 108 ? -24.99600 8.18598 38.49922 1.000 59.38818 107 LEU B C 1
ATOM 3018 O O . LEU B 1 108 ? -24.26612 9.16692 38.69414 1.000 60.17501 107 LEU B O 1
ATOM 3023 N N . VAL B 1 109 ? -24.50417 6.95793 38.30917 1.000 56.19699 108 VAL B N 1
ATOM 3024 C CA . VAL B 1 109 ? -23.05863 6.75551 38.22575 1.000 57.67162 108 VAL B CA 1
ATOM 3025 C C . VAL B 1 109 ? -22.47046 7.62534 37.11863 1.000 62.38347 108 VAL B C 1
ATOM 3026 O O . VAL B 1 109 ? -21.48612 8.34798 37.32530 1.000 63.19343 108 VAL B O 1
ATOM 3030 N N . ILE B 1 110 ? -23.09640 7.59977 35.93848 1.000 56.16445 109 ILE B N 1
ATOM 3031 C CA . ILE B 1 110 ? -22.56047 8.33473 34.78667 1.000 62.75508 109 ILE B CA 1
ATOM 3032 C C . ILE B 1 110 ? -22.65027 9.84825 35.00516 1.000 59.16647 109 ILE B C 1
ATOM 3033 O O . ILE B 1 110 ? -21.73716 10.61124 34.64359 1.000 61.03228 109 ILE B O 1
ATOM 3038 N N . LEU B 1 111 ? -23.77758 10.30743 35.55198 1.000 58.50388 110 LEU B N 1
ATOM 3039 C CA . LEU B 1 111 ? -23.97016 11.72659 35.82811 1.000 61.91512 110 LEU B CA 1
ATOM 3040 C C . LEU B 1 111 ? -22.91878 12.23785 36.79999 1.000 64.42696 110 LEU B C 1
ATOM 3041 O O . LEU B 1 111 ? -22.33741 13.31251 36.60533 1.000 66.43988 110 LEU B O 1
ATOM 3046 N N . ASN B 1 112 ? -22.66901 11.47730 37.86713 1.000 59.02243 111 ASN B N 1
ATOM 3047 C CA . ASN B 1 112 ? -21.61981 11.85540 38.80278 1.000 67.13429 111 ASN B CA 1
ATOM 3048 C C . ASN B 1 112 ? -20.25900 11.84548 38.12533 1.000 65.16510 111 ASN B C 1
ATOM 3049 O O . ASN B 1 112 ? -19.43071 12.72211 38.38296 1.000 65.35558 111 ASN B O 1
ATOM 3054 N N . ASN B 1 113 ? -20.02136 10.87967 37.23264 1.000 55.88755 112 ASN B N 1
ATOM 3055 C CA . ASN B 1 113 ? -18.75427 10.84835 36.50920 1.000 64.17095 112 ASN B CA 1
ATOM 3056 C C . ASN B 1 113 ? -18.52782 12.13912 35.73587 1.000 65.73839 112 ASN B C 1
ATOM 3057 O O . ASN B 1 113 ? -17.41379 12.67942 35.72919 1.000 64.37164 112 ASN B O 1
ATOM 3062 N N . TYR B 1 114 ? -19.57159 12.65233 35.07960 1.000 59.78333 113 TYR B N 1
ATOM 3063 C CA . TYR B 1 114 ? -19.37296 13.88729 34.32720 1.000 66.81739 113 TYR B CA 1
ATOM 3064 C C . TYR B 1 114 ? -19.29634 15.10483 35.24024 1.000 65.44061 113 TYR B C 1
ATOM 3065 O O . TYR B 1 114 ? -18.59944 16.07065 34.91112 1.000 62.54452 113 TYR B O 1
ATOM 3074 N N . TYR B 1 115 ? -19.99380 15.07977 36.38076 1.000 67.05832 114 TYR B N 1
ATOM 3075 C CA . TYR B 1 115 ? -19.85043 16.15966 37.35535 1.000 63.47894 114 TYR B CA 1
ATOM 3076 C C . TYR B 1 115 ? -18.43783 16.21044 37.92561 1.000 65.70880 114 TYR B C 1
ATOM 3077 O O . TYR B 1 115 ? -17.93348 17.29468 38.24185 1.000 79.27598 114 TYR B O 1
ATOM 3086 N N . GLN B 1 116 ? -17.78957 15.05165 38.07396 1.000 65.17431 115 GLN B N 1
ATOM 3087 C CA . GLN B 1 116 ? -16.40934 15.03097 38.54340 1.000 70.53557 115 GLN B CA 1
ATOM 3088 C C . GLN B 1 116 ? -15.44708 15.48968 37.45713 1.000 69.94370 115 GLN B C 1
ATOM 3089 O O . GLN B 1 116 ? -14.42756 16.11817 37.76168 1.000 75.43995 115 GLN B O 1
ATOM 3095 N N . GLN B 1 117 ? -15.74565 15.18252 36.19503 1.000 68.56638 116 GLN B N 1
ATOM 3096 C CA . GLN B 1 117 ? -14.85572 15.48581 35.07348 1.000 75.24349 116 GLN B CA 1
ATOM 3097 C C . GLN B 1 117 ? -15.68496 15.85502 33.85262 1.000 64.75172 116 GLN B C 1
ATOM 3098 O O . GLN B 1 117 ? -15.95587 15.01495 32.98608 1.000 64.53413 116 GLN B O 1
ATOM 3104 N N . PRO B 1 118 ? -16.12160 17.11528 33.75450 1.000 69.92657 117 PRO B N 1
ATOM 3105 C CA . PRO B 1 118 ? -16.77975 17.56361 32.51939 1.000 63.05415 117 PRO B CA 1
ATOM 3106 C C . PRO B 1 118 ? -15.75571 17.77378 31.41865 1.000 62.81372 117 PRO B C 1
ATOM 3107 O O . PRO B 1 118 ? -15.01512 18.76316 31.42996 1.000 63.25579 117 PRO B O 1
ATOM 3111 N N . ILE B 1 119 ? -15.71353 16.84952 30.45572 1.000 60.51754 118 ILE B N 1
ATOM 3112 C CA . ILE B 1 119 ? -14.64681 16.85663 29.46356 1.000 62.01041 118 ILE B CA 1
ATOM 3113 C C . ILE B 1 119 ? -14.84550 17.93777 28.41235 1.000 55.73242 118 ILE B C 1
ATOM 3114 O O . ILE B 1 119 ? -13.87251 18.37001 27.78533 1.000 60.72451 118 ILE B O 1
ATOM 3119 N N . LEU B 1 120 ? -16.07741 18.39564 28.20314 1.000 51.45031 119 LEU B N 1
ATOM 3120 C CA . LEU B 1 120 ? -16.35914 19.40368 27.19200 1.000 62.30767 119 LEU B CA 1
ATOM 3121 C C . LEU B 1 120 ? -16.32535 20.82759 27.73379 1.000 63.06406 119 LEU B C 1
ATOM 3122 O O . LEU B 1 120 ? -16.38995 21.77315 26.94194 1.000 60.82816 119 LEU B O 1
ATOM 3127 N N . LEU B 1 121 ? -16.21833 21.00456 29.05347 1.000 54.76506 120 LEU B N 1
ATOM 3128 C CA . LEU B 1 121 ? -16.12779 22.34861 29.61542 1.000 62.52885 120 LEU B CA 1
ATOM 3129 C C . LEU B 1 121 ? -14.85543 23.05361 29.16000 1.000 58.94509 120 LEU B C 1
ATOM 3130 O O . LEU B 1 121 ? -14.86940 24.26613 28.91916 1.000 60.82884 120 LEU B O 1
ATOM 3135 N N . ASN B 1 122 ? -13.75465 22.30963 29.02924 1.000 64.86744 121 ASN B N 1
ATOM 3136 C CA . ASN B 1 122 ? -12.50290 22.87050 28.53826 1.000 68.91878 121 ASN B CA 1
ATOM 3137 C C . ASN B 1 122 ? -12.59026 23.27468 27.07488 1.000 76.55571 121 ASN B C 1
ATOM 3138 O O . ASN B 1 122 ? -11.79943 24.11115 26.62746 1.000 80.38703 121 ASN B O 1
ATOM 3143 N N . LYS B 1 123 ? -13.53882 22.71592 26.33115 1.000 78.22462 122 LYS B N 1
ATOM 3144 C CA . LYS B 1 123 ? -13.52337 22.74936 24.87776 1.000 70.38726 122 LYS B CA 1
ATOM 3145 C C . LYS B 1 123 ? -14.54312 23.73984 24.32557 1.000 72.04659 122 LYS B C 1
ATOM 3146 O O . LYS B 1 123 ? -15.51819 24.10353 24.98640 1.000 71.93479 122 LYS B O 1
ATOM 3152 N N . GLU B 1 124 ? -14.29679 24.17212 23.08850 1.000 64.21671 123 GLU B N 1
ATOM 3153 C CA . GLU B 1 124 ? -15.16884 25.10760 22.37535 1.000 66.15415 123 GLU B CA 1
ATOM 3154 C C . GLU B 1 124 ? -16.19676 24.29653 21.59177 1.000 64.21657 123 GLU B C 1
ATOM 3155 O O . GLU B 1 124 ? -15.87400 23.69311 20.56636 1.000 60.93649 123 GLU B O 1
ATOM 3161 N N . ILE B 1 125 ? -17.44094 24.29184 22.06478 1.000 63.98558 124 ILE B N 1
ATOM 3162 C CA . ILE B 1 125 ? -18.46727 23.39338 21.54236 1.000 55.63777 124 ILE B CA 1
ATOM 3163 C C . ILE B 1 125 ? -19.09414 24.01816 20.29806 1.000 53.13925 124 ILE B C 1
ATOM 3164 O O . ILE B 1 125 ? -19.73783 25.06826 20.37477 1.000 62.70710 124 ILE B O 1
ATOM 3169 N N . ILE B 1 126 ? -18.90300 23.37339 19.14374 1.000 60.30453 125 ILE B N 1
ATOM 3170 C CA . ILE B 1 126 ? -19.66260 23.75940 17.95918 1.000 52.52444 125 ILE B CA 1
ATOM 3171 C C . ILE B 1 126 ? -21.10146 23.27018 18.07093 1.000 53.45697 125 ILE B C 1
ATOM 3172 O O . ILE B 1 126 ? -22.04002 23.98870 17.71122 1.000 50.53373 125 ILE B O 1
ATOM 3177 N N . ASN B 1 127 ? -21.30517 22.05917 18.59522 1.000 53.05603 126 ASN B N 1
ATOM 3178 C CA . ASN B 1 127 ? -22.65809 21.55348 18.80254 1.000 56.31456 126 ASN B CA 1
ATOM 3179 C C . ASN B 1 127 ? -22.65104 20.39270 19.78925 1.000 58.77484 126 ASN B C 1
ATOM 3180 O O . ASN B 1 127 ? -21.74538 19.55682 19.76494 1.000 66.65233 126 ASN B O 1
ATOM 3185 N N . LEU B 1 128 ? -23.67713 20.34204 20.64127 1.000 51.09881 127 LEU B N 1
ATOM 3186 C CA . LEU B 1 128 ? -23.92826 19.20242 21.51416 1.000 51.09796 127 LEU B CA 1
ATOM 3187 C C . LEU B 1 128 ? -25.38315 18.78961 21.35635 1.000 54.85100 127 LEU B C 1
ATOM 3188 O O . LEU B 1 128 ? -26.28202 19.63329 21.41972 1.000 59.05756 127 LEU B O 1
ATOM 3193 N N . SER B 1 129 ? -25.61058 17.49879 21.14978 1.000 57.58060 128 SER B N 1
ATOM 3194 C CA . SER B 1 129 ? -26.94734 16.97277 20.91992 1.000 62.53747 128 SER B CA 1
ATOM 3195 C C . SER B 1 129 ? -27.57656 16.48239 22.21699 1.000 61.23058 128 SER B C 1
ATOM 3196 O O . SER B 1 129 ? -26.88446 16.03556 23.13489 1.000 55.44440 128 SER B O 1
ATOM 3199 N N . ARG B 1 130 ? -28.90553 16.57088 22.28375 1.000 62.12468 129 ARG B N 1
ATOM 3200 C CA . ARG B 1 130 ? -29.64529 15.97918 23.38925 1.000 66.75566 129 ARG B CA 1
ATOM 3201 C C . ARG B 1 130 ? -30.00378 14.51760 23.14915 1.000 74.25717 129 ARG B C 1
ATOM 3202 O O . ARG B 1 130 ? -30.49585 13.85701 24.07233 1.000 67.64245 129 ARG B O 1
ATOM 3210 N N . GLY B 1 131 ? -29.76017 13.99719 21.94721 1.000 76.95459 130 GLY B N 1
ATOM 3211 C CA . GLY B 1 131 ? -29.99538 12.59810 21.66213 1.000 68.82621 130 GLY B CA 1
ATOM 3212 C C . GLY B 1 131 ? -31.39455 12.23711 21.22265 1.000 73.73021 130 GLY B C 1
ATOM 3213 O O . GLY B 1 131 ? -31.70533 11.04407 21.13359 1.000 75.79779 130 GLY B O 1
ATOM 3214 N N . ASP B 1 132 ? -32.25416 13.21499 20.95083 1.000 77.66788 131 ASP B N 1
ATOM 3215 C CA . ASP B 1 132 ? -33.58813 12.93353 20.44176 1.000 82.71165 131 ASP B CA 1
ATOM 3216 C C . ASP B 1 132 ? -33.80138 13.45669 19.02866 1.000 83.63125 131 ASP B C 1
ATOM 3217 O O . ASP B 1 132 ? -34.89137 13.27829 18.47283 1.000 84.25645 131 ASP B O 1
ATOM 3222 N N . GLU B 1 133 ? -32.79774 14.10473 18.43343 1.000 82.63573 132 GLU B N 1
ATOM 3223 C CA . GLU B 1 133 ? -32.96999 14.63021 17.08359 1.000 87.22280 132 GLU B CA 1
ATOM 3224 C C . GLU B 1 133 ? -32.92347 13.52332 16.03462 1.000 88.95665 132 GLU B C 1
ATOM 3225 O O . GLU B 1 133 ? -33.72295 13.52674 15.09147 1.000 88.75932 132 GLU B O 1
ATOM 3231 N N . GLY B 1 134 ? -32.01105 12.56637 16.18719 1.000 91.68098 133 GLY B N 1
ATOM 3232 C CA . GLY B 1 134 ? -31.88640 11.48891 15.22451 1.000 91.90503 133 GLY B CA 1
ATOM 3233 C C . GLY B 1 134 ? -31.07442 11.88597 14.00280 1.000 91.91046 133 GLY B C 1
ATOM 3234 O O . GLY B 1 134 ? -30.38019 12.90752 13.98050 1.000 87.86154 133 GLY B O 1
ATOM 3235 N N . TYR B 1 135 ? -31.18502 11.06181 12.96395 1.000 77.85033 134 TYR B N 1
ATOM 3236 C CA . TYR B 1 135 ? -30.37672 11.24910 11.75966 1.000 76.98456 134 TYR B CA 1
ATOM 3237 C C . TYR B 1 135 ? -30.69963 12.58298 11.09230 1.000 74.05172 134 TYR B C 1
ATOM 3238 O O . TYR B 1 135 ? -31.87499 12.88069 10.84918 1.000 71.96484 134 TYR B O 1
ATOM 3247 N N . PRO B 1 136 ? -29.69274 13.39504 10.75134 1.000 74.09390 135 PRO B N 1
ATOM 3248 C CA . PRO B 1 136 ? -29.96754 14.67143 10.08131 1.000 71.26909 135 PRO B CA 1
ATOM 3249 C C . PRO B 1 136 ? -30.14793 14.51317 8.58064 1.000 71.45895 135 PRO B C 1
ATOM 3250 O O . PRO B 1 136 ? -30.32266 13.39779 8.07736 1.000 69.21147 135 PRO B O 1
ATOM 3254 N N . GLU B 1 137 ? -30.14308 15.64188 7.86895 1.000 73.43667 136 GLU B N 1
ATOM 3255 C CA . GLU B 1 137 ? -30.14405 15.70116 6.41033 1.000 75.11275 136 GLU B CA 1
ATOM 3256 C C . GLU B 1 137 ? -29.16119 14.68932 5.83053 1.000 68.64654 136 GLU B C 1
ATOM 3257 O O . GLU B 1 137 ? -27.96513 14.73958 6.15038 1.000 69.09790 136 GLU B O 1
ATOM 3263 N N . PRO B 1 138 ? -29.61302 13.74906 5.00142 1.000 61.60905 137 PRO B N 1
ATOM 3264 C CA . PRO B 1 138 ? -28.65876 12.87721 4.31188 1.000 62.77768 137 PRO B CA 1
ATOM 3265 C C . PRO B 1 138 ? -27.76876 13.70698 3.40247 1.000 62.53201 137 PRO B C 1
ATOM 3266 O O . PRO B 1 138 ? -28.20032 14.70981 2.83332 1.000 63.37910 137 PRO B O 1
ATOM 3270 N N . ILE B 1 139 ? -26.51221 13.29904 3.28315 1.000 59.06268 138 ILE B N 1
ATOM 3271 C CA . ILE B 1 139 ? -25.57240 13.94216 2.37359 1.000 59.25458 138 ILE B CA 1
ATOM 3272 C C . ILE B 1 139 ? -25.28919 12.98105 1.22652 1.000 58.80754 138 ILE B C 1
ATOM 3273 O O . ILE B 1 139 ? -25.13281 11.77137 1.43572 1.000 45.60485 138 ILE B O 1
ATOM 3278 N N . VAL B 1 140 ? -25.26933 13.51143 0.00835 1.000 55.72585 139 VAL B N 1
ATOM 3279 C CA . VAL B 1 140 ? -25.11462 12.68959 -1.18633 1.000 50.09213 139 VAL B CA 1
ATOM 3280 C C . VAL B 1 140 ? -23.63005 12.42881 -1.40456 1.000 55.26649 139 VAL B C 1
ATOM 3281 O O . VAL B 1 140 ? -22.84560 13.37020 -1.56743 1.000 53.13635 139 VAL B O 1
ATOM 3285 N N . ILE B 1 141 ? -23.23913 11.15450 -1.39832 1.000 50.68627 140 ILE B N 1
ATOM 3286 C CA . ILE B 1 141 ? -21.85600 10.75830 -1.61770 1.000 54.05322 140 ILE B CA 1
ATOM 3287 C C . ILE B 1 141 ? -21.73146 10.21818 -3.03246 1.000 57.68778 140 ILE B C 1
ATOM 3288 O O . ILE B 1 141 ? -22.53948 9.38058 -3.45885 1.000 58.74647 140 ILE B O 1
ATOM 3293 N N . GLU B 1 142 ? -20.71906 10.69231 -3.75616 1.000 61.38982 141 GLU B N 1
ATOM 3294 C CA . GLU B 1 142 ? -20.49534 10.32876 -5.15082 1.000 63.32976 141 GLU B CA 1
ATOM 3295 C C . GLU B 1 142 ? -19.19843 9.54004 -5.24085 1.000 65.02891 141 GLU B C 1
ATOM 3296 O O . GLU B 1 142 ? -18.11681 10.09323 -5.01833 1.000 61.93741 141 GLU B O 1
ATOM 3302 N N . GLN B 1 143 ? -19.30078 8.25418 -5.56061 1.000 67.65297 142 GLN B N 1
ATOM 3303 C CA . GLN B 1 143 ? -18.13732 7.44510 -5.91014 1.000 68.80653 142 GLN B CA 1
ATOM 3304 C C . GLN B 1 143 ? -18.32207 6.98019 -7.34837 1.000 70.90837 142 GLN B C 1
ATOM 3305 O O . GLN B 1 143 ? -19.24599 6.21126 -7.64244 1.000 62.37630 142 GLN B O 1
ATOM 3311 N N . GLY B 1 144 ? -17.45325 7.45562 -8.24091 1.000 75.59006 143 GLY B N 1
ATOM 3312 C CA . GLY B 1 144 ? -17.57045 7.13565 -9.64914 1.000 77.81628 143 GLY B CA 1
ATOM 3313 C C . GLY B 1 144 ? -18.86165 7.67553 -10.22602 1.000 78.03239 143 GLY B C 1
ATOM 3314 O O . GLY B 1 144 ? -19.01367 8.88602 -10.41399 1.000 88.50232 143 GLY B O 1
ATOM 3315 N N . ASN B 1 145 ? -19.80365 6.77675 -10.51338 1.000 77.88234 144 ASN B N 1
ATOM 3316 C CA . ASN B 1 145 ? -21.14755 7.15880 -10.91854 1.000 87.55752 144 ASN B CA 1
ATOM 3317 C C . ASN B 1 145 ? -22.17826 6.95405 -9.82116 1.000 79.21914 144 ASN B C 1
ATOM 3318 O O . ASN B 1 145 ? -23.23106 7.59787 -9.85341 1.000 76.31612 144 ASN B O 1
ATOM 3323 N N . TYR B 1 146 ? -21.89700 6.08772 -8.85441 1.000 74.16777 145 TYR B N 1
ATOM 3324 C CA . TYR B 1 146 ? -22.86338 5.78695 -7.80981 1.000 66.85477 145 TYR B CA 1
ATOM 3325 C C . TYR B 1 146 ? -22.99042 6.95503 -6.84111 1.000 63.55439 145 TYR B C 1
ATOM 3326 O O . TYR B 1 146 ? -21.99921 7.59094 -6.47011 1.000 66.71425 145 TYR B O 1
ATOM 3335 N N . LYS B 1 147 ? -24.22629 7.24354 -6.44250 1.000 61.35707 146 LYS B N 1
ATOM 3336 C CA . LYS B 1 147 ? -24.51768 8.25375 -5.43337 1.000 68.22901 146 LYS B CA 1
ATOM 3337 C C . LYS B 1 147 ? -25.36884 7.60484 -4.35654 1.000 65.50022 146 LYS B C 1
ATOM 3338 O O . LYS B 1 147 ? -26.41721 7.02554 -4.65872 1.000 62.64738 146 LYS B O 1
ATOM 3344 N N . PHE B 1 148 ? -24.92017 7.68844 -3.11048 1.000 59.13776 147 PHE B N 1
ATOM 3345 C CA . PHE B 1 148 ? -25.68578 7.13139 -2.00523 1.000 58.60413 147 PHE B CA 1
ATOM 3346 C C . PHE B 1 148 ? -25.90393 8.17631 -0.91836 1.000 54.18320 147 PHE B C 1
ATOM 3347 O O . PHE B 1 148 ? -25.06527 9.05234 -0.68924 1.000 50.99272 147 PHE B O 1
ATOM 3355 N N . ASN B 1 149 ? -27.05756 8.07537 -0.26124 1.000 51.97467 148 ASN B N 1
ATOM 3356 C CA . ASN B 1 149 ? -27.46734 9.02134 0.77365 1.000 51.27956 148 ASN B CA 1
ATOM 3357 C C . ASN B 1 149 ? -26.90147 8.54728 2.10770 1.000 54.59062 148 ASN B C 1
ATOM 3358 O O . ASN B 1 149 ? -27.38096 7.57095 2.69246 1.000 54.31104 148 ASN B O 1
ATOM 3363 N N . LEU B 1 150 ? -25.84729 9.21556 2.56933 1.000 48.24632 149 LEU B N 1
ATOM 3364 C CA . LEU B 1 150 ? -25.23135 8.89258 3.84673 1.000 52.11884 149 LEU B CA 1
ATOM 3365 C C . LEU B 1 150 ? -25.90388 9.68174 4.96272 1.000 49.90673 149 LEU B C 1
ATOM 3366 O O . LEU B 1 150 ? -26.11580 10.89224 4.84050 1.000 53.73007 149 LEU B O 1
ATOM 3371 N N . SER B 1 151 ? -26.24871 8.98962 6.04444 1.000 48.33528 150 SER B N 1
ATOM 3372 C CA . SER B 1 151 ? -26.84990 9.59622 7.22374 1.000 52.58844 150 SER B CA 1
ATOM 3373 C C . SER B 1 151 ? -25.94923 9.33184 8.42044 1.000 56.02225 150 SER B C 1
ATOM 3374 O O . SER B 1 151 ? -25.53903 8.18751 8.65185 1.000 59.18635 150 SER B O 1
ATOM 3377 N N . ALA B 1 152 ? -25.63636 10.39050 9.16887 1.000 54.97249 151 ALA B N 1
ATOM 3378 C CA . ALA B 1 152 ? -24.73924 10.29048 10.31258 1.000 56.46327 151 ALA B CA 1
ATOM 3379 C C . ALA B 1 152 ? -25.06969 11.38801 11.30881 1.000 69.59672 151 ALA B C 1
ATOM 3380 O O . ALA B 1 152 ? -25.13155 12.56042 10.93318 1.000 72.83443 151 ALA B O 1
ATOM 3382 N N . ALA B 1 153 ? -25.24253 11.01198 12.57307 1.000 66.21945 152 ALA B N 1
ATOM 3383 C CA . ALA B 1 153 ? -25.54832 11.94632 13.64989 1.000 63.93566 152 ALA B CA 1
ATOM 3384 C C . ALA B 1 153 ? -24.36965 12.02175 14.61183 1.000 64.25947 152 ALA B C 1
ATOM 3385 O O . ALA B 1 153 ? -23.87206 10.98743 15.07424 1.000 62.78020 152 ALA B O 1
ATOM 3387 N N . PHE B 1 154 ? -23.92781 13.24282 14.91096 1.000 62.61371 153 PHE B N 1
ATOM 3388 C CA . PHE B 1 154 ? -22.74632 13.46694 15.73336 1.000 65.75351 153 PHE B CA 1
ATOM 3389 C C . PHE B 1 154 ? -23.19217 13.76169 17.16121 1.000 56.13195 153 PHE B C 1
ATOM 3390 O O . PHE B 1 154 ? -23.94598 14.71204 17.39465 1.000 63.45916 153 PHE B O 1
ATOM 3398 N N . ASP B 1 155 ? -22.74038 12.93635 18.10905 1.000 60.56832 154 ASP B N 1
ATOM 3399 C CA . ASP B 1 155 ? -23.06640 13.17341 19.51282 1.000 58.86961 154 ASP B CA 1
ATOM 3400 C C . ASP B 1 155 ? -22.52889 14.51933 19.97696 1.000 55.17452 154 ASP B C 1
ATOM 3401 O O . ASP B 1 155 ? -23.23791 15.28530 20.63876 1.000 57.38405 154 ASP B O 1
ATOM 3406 N N . CYS B 1 156 ? -21.28342 14.83487 19.62513 1.000 53.71045 155 CYS B N 1
ATOM 3407 C CA . CYS B 1 156 ? -20.73859 16.14621 19.93899 1.000 55.67742 155 CYS B CA 1
ATOM 3408 C C . CYS B 1 156 ? -19.74556 16.56369 18.86863 1.000 48.36784 155 CYS B C 1
ATOM 3409 O O . CYS B 1 156 ? -19.03425 15.73237 18.29992 1.000 52.44599 155 CYS B O 1
ATOM 3412 N N . ILE B 1 157 ? -19.69638 17.86691 18.61070 1.000 45.01683 156 ILE B N 1
ATOM 3413 C CA . ILE B 1 157 ? -18.69531 18.46652 17.74108 1.000 57.65522 156 ILE B CA 1
ATOM 3414 C C . ILE B 1 157 ? -18.08523 19.64209 18.48596 1.000 59.90890 156 ILE B C 1
ATOM 3415 O O . ILE B 1 157 ? -18.81504 20.53127 18.94280 1.000 59.08614 156 ILE B O 1
ATOM 3420 N N . PHE B 1 158 ? -16.75569 19.66123 18.59380 1.000 58.50355 157 PHE B N 1
ATOM 3421 C CA . PHE B 1 158 ? -16.07512 20.81588 19.16885 1.000 57.27895 157 PHE B CA 1
ATOM 3422 C C . PHE B 1 158 ? -14.86382 21.15881 18.30936 1.000 65.19680 157 PHE B C 1
ATOM 3423 O O . PHE B 1 158 ? -14.50648 20.42919 17.38196 1.000 64.59931 157 PHE B O 1
ATOM 3431 N N . ARG B 1 159 ? -14.27039 22.32070 18.57619 1.000 63.23767 158 ARG B N 1
ATOM 3432 C CA . ARG B 1 159 ? -13.11876 22.79909 17.82228 1.000 67.22306 158 ARG B CA 1
ATOM 3433 C C . ARG B 1 159 ? -11.93283 22.95858 18.76341 1.000 68.39128 158 ARG B C 1
ATOM 3434 O O . ARG B 1 159 ? -12.04106 23.62138 19.79880 1.000 64.30074 158 ARG B O 1
ATOM 3442 N N . GLU B 1 160 ? -10.80351 22.35795 18.39703 1.000 74.41579 159 GLU B N 1
ATOM 3443 C CA . GLU B 1 160 ? -9.62022 22.34423 19.24340 1.000 73.71874 159 GLU B CA 1
ATOM 3444 C C . GLU B 1 160 ? -8.91885 23.70127 19.21587 1.000 77.82679 159 GLU B C 1
ATOM 3445 O O . GLU B 1 160 ? -9.39198 24.67180 18.61573 1.000 83.80180 159 GLU B O 1
ATOM 3451 N N . ALA B 1 161 ? -7.76622 23.76374 19.88952 1.000 81.76536 160 ALA B N 1
ATOM 3452 C CA . ALA B 1 161 ? -6.98307 24.99366 19.92972 1.000 81.16935 160 ALA B CA 1
ATOM 3453 C C . ALA B 1 161 ? -6.36680 25.31462 18.57574 1.000 84.88069 160 ALA B C 1
ATOM 3454 O O . ALA B 1 161 ? -6.24337 26.49047 18.21479 1.000 98.10535 160 ALA B O 1
ATOM 3456 N N . ASP B 1 162 ? -5.97308 24.29291 17.81741 1.000 86.65547 161 ASP B N 1
ATOM 3457 C CA . ASP B 1 162 ? -5.43400 24.48038 16.47962 1.000 82.92722 161 ASP B CA 1
ATOM 3458 C C . ASP B 1 162 ? -6.52138 24.51507 15.41437 1.000 81.52153 161 ASP B C 1
ATOM 3459 O O . ASP B 1 162 ? -6.23114 24.26358 14.23897 1.000 84.45711 161 ASP B O 1
ATOM 3464 N N . ASP B 1 163 ? -7.76103 24.82099 15.80313 1.000 79.70107 162 ASP B N 1
ATOM 3465 C CA . ASP B 1 163 ? -8.88663 24.91053 14.87279 1.000 90.89503 162 ASP B CA 1
ATOM 3466 C C . ASP B 1 163 ? -9.08976 23.60231 14.10884 1.000 78.69193 162 ASP B C 1
ATOM 3467 O O . ASP B 1 163 ? -9.40010 23.60020 12.91650 1.000 81.50182 162 ASP B O 1
ATOM 3472 N N . THR B 1 164 ? -8.90747 22.48048 14.80117 1.000 78.17051 163 THR B N 1
ATOM 3473 C CA . THR B 1 164 ? -9.15189 21.15697 14.24362 1.000 74.75462 163 THR B CA 1
ATOM 3474 C C . THR B 1 164 ? -10.53608 20.69662 14.68647 1.000 70.54802 163 THR B C 1
ATOM 3475 O O . THR B 1 164 ? -10.81050 20.61004 15.88824 1.000 69.34163 163 THR B O 1
ATOM 3479 N N . ILE B 1 165 ? -11.40919 20.41861 13.72098 1.000 68.54751 164 ILE B N 1
ATOM 3480 C CA . ILE B 1 165 ? -12.75837 19.96568 14.04486 1.000 66.59355 164 ILE B CA 1
ATOM 3481 C C . ILE B 1 165 ? -12.67465 18.56323 14.63448 1.000 66.06261 164 ILE B C 1
ATOM 3482 O O . ILE B 1 165 ? -12.11059 17.64888 14.02076 1.000 63.33700 164 ILE B O 1
ATOM 3487 N N . HIS B 1 166 ? -13.22005 18.39020 15.83806 1.000 62.34567 165 HIS B N 1
ATOM 3488 C CA . HIS B 1 166 ? -13.17309 17.12936 16.56335 1.000 59.55134 165 HIS B CA 1
ATOM 3489 C C . HIS B 1 166 ? -14.59431 16.61107 16.72726 1.000 58.68167 165 HIS B C 1
ATOM 3490 O O . HIS B 1 166 ? -15.44195 17.28539 17.33086 1.000 62.73396 165 HIS B O 1
ATOM 3497 N N . ILE B 1 167 ? -14.85202 15.43176 16.16327 1.000 50.76708 166 ILE B N 1
ATOM 3498 C CA . ILE B 1 167 ? -16.10832 14.71820 16.34687 1.000 54.18551 166 ILE B CA 1
ATOM 3499 C C . ILE B 1 167 ? -15.93742 13.78101 17.53241 1.000 54.38076 166 ILE B C 1
ATOM 3500 O O . ILE B 1 167 ? -14.98425 12.99378 17.58103 1.000 53.55655 166 ILE B O 1
ATOM 3505 N N . LEU B 1 168 ? -16.84214 13.87467 18.49882 1.000 51.96983 167 LEU B N 1
ATOM 3506 C CA . LEU B 1 168 ? -16.78457 13.06807 19.70900 1.000 56.60318 167 LEU B CA 1
ATOM 3507 C C . LEU B 1 168 ? -18.05864 12.24181 19.78670 1.000 57.60458 167 LEU B C 1
ATOM 3508 O O . LEU B 1 168 ? -19.15730 12.79645 19.91660 1.000 56.73264 167 LEU B O 1
ATOM 3513 N N . ASP B 1 169 ? -17.91185 10.92490 19.68826 1.000 45.09498 168 ASP B N 1
ATOM 3514 C CA . ASP B 1 169 ? -19.01442 10.00524 19.92013 1.000 56.34862 168 ASP B CA 1
ATOM 3515 C C . ASP B 1 169 ? -18.96685 9.55505 21.37363 1.000 58.04915 168 ASP B C 1
ATOM 3516 O O . ASP B 1 169 ? -17.94362 9.04369 21.83829 1.000 55.93143 168 ASP B O 1
ATOM 3521 N N . LEU B 1 170 ? -20.06321 9.75666 22.08986 1.000 58.69150 169 LEU B N 1
ATOM 3522 C CA . LEU B 1 170 ? -20.13772 9.43902 23.50687 1.000 56.82156 169 LEU B CA 1
ATOM 3523 C C . LEU B 1 170 ? -20.84655 8.10428 23.68292 1.000 62.96984 169 LEU B C 1
ATOM 3524 O O . LEU B 1 170 ? -21.94976 7.90946 23.16250 1.000 65.09001 169 LEU B O 1
ATOM 3529 N N . LYS B 1 171 ? -20.20945 7.18990 24.40811 1.000 66.46373 170 LYS B N 1
ATOM 3530 C CA . LYS B 1 171 ? -20.71240 5.83673 24.58176 1.000 63.21822 170 LYS B CA 1
ATOM 3531 C C . LYS B 1 171 ? -21.04392 5.57204 26.04404 1.000 67.72675 170 LYS B C 1
ATOM 3532 O O . LYS B 1 171 ? -20.72466 6.36002 26.93717 1.000 65.45143 170 LYS B O 1
ATOM 3538 N N . THR B 1 172 ? -21.71149 4.44431 26.27609 1.000 63.26317 171 THR B N 1
ATOM 3539 C CA . THR B 1 172 ? -22.01711 3.97349 27.61926 1.000 66.95668 171 THR B CA 1
ATOM 3540 C C . THR B 1 172 ? -21.79820 2.46953 27.66748 1.000 69.51518 171 THR B C 1
ATOM 3541 O O . THR B 1 172 ? -21.56424 1.82182 26.64399 1.000 64.30182 171 THR B O 1
ATOM 3545 N N . GLY B 1 173 ? -21.87116 1.92112 28.87697 1.000 75.58324 172 GLY B N 1
ATOM 3546 C CA . GLY B 1 173 ? -21.78997 0.49508 29.09423 1.000 66.63356 172 GLY B CA 1
ATOM 3547 C C . GLY B 1 173 ? -20.45028 -0.07917 28.67596 1.000 73.15594 172 GLY B C 1
ATOM 3548 O O . GLY B 1 173 ? -19.41505 0.59652 28.67752 1.000 76.96015 172 GLY B O 1
ATOM 3549 N N . GLN B 1 174 ? -20.48021 -1.35666 28.29199 1.000 77.56276 173 GLN B N 1
ATOM 3550 C CA . GLN B 1 174 ? -19.30982 -2.08275 27.82407 1.000 80.68874 173 GLN B CA 1
ATOM 3551 C C . GLN B 1 174 ? -19.07971 -1.89353 26.33027 1.000 83.25125 173 GLN B C 1
ATOM 3552 O O . GLN B 1 174 ? -18.35719 -2.68759 25.71457 1.000 85.07259 173 GLN B O 1
ATOM 3558 N N . SER B 1 175 ? -19.69233 -0.87338 25.73029 1.000 83.43356 174 SER B N 1
ATOM 3559 C CA . SER B 1 175 ? -19.60061 -0.69076 24.28839 1.000 85.35142 174 SER B CA 1
ATOM 3560 C C . SER B 1 175 ? -18.15371 -0.53000 23.84783 1.000 87.92774 174 SER B C 1
ATOM 3561 O O . SER B 1 175 ? -17.39599 0.26329 24.41619 1.000 90.52126 174 SER B O 1
ATOM 3564 N N . ASN B 1 176 ? -17.78024 -1.29833 22.83177 1.000 88.59350 175 ASN B N 1
ATOM 3565 C CA . ASN B 1 176 ? -16.48700 -1.16004 22.19335 1.000 87.11846 175 ASN B CA 1
ATOM 3566 C C . ASN B 1 176 ? -16.51902 0.02924 21.23559 1.000 80.11579 175 ASN B C 1
ATOM 3567 O O . ASN B 1 176 ? -17.57454 0.59693 20.94670 1.000 84.00557 175 ASN B O 1
ATOM 3572 N N . PHE B 1 177 ? -15.34757 0.41720 20.74280 1.000 75.93445 176 PHE B N 1
ATOM 3573 C CA . PHE B 1 177 ? -15.22725 1.54675 19.82125 1.000 71.01612 176 PHE B CA 1
ATOM 3574 C C . PHE B 1 177 ? -14.91383 1.00186 18.43255 1.000 72.46672 176 PHE B C 1
ATOM 3575 O O . PHE B 1 177 ? -13.77239 0.63137 18.14569 1.000 74.76278 176 PHE B O 1
ATOM 3583 N N . ASP B 1 178 ? -15.92425 0.97858 17.56711 1.000 68.61138 177 ASP B N 1
ATOM 3584 C CA . ASP B 1 178 ? -15.76278 0.51342 16.19312 1.000 59.63604 177 ASP B CA 1
ATOM 3585 C C . ASP B 1 178 ? -15.25391 1.67139 15.34046 1.000 57.02670 177 ASP B C 1
ATOM 3586 O O . ASP B 1 178 ? -15.97819 2.64474 15.10483 1.000 57.72131 177 ASP B O 1
ATOM 3591 N N . ARG B 1 179 ? -14.00802 1.56428 14.86884 1.000 55.62325 178 ARG B N 1
ATOM 3592 C CA . ARG B 1 179 ? -13.39513 2.64030 14.09623 1.000 63.81647 178 ARG B CA 1
ATOM 3593 C C . ARG B 1 179 ? -14.12406 2.91388 12.78770 1.000 60.50283 178 ARG B C 1
ATOM 3594 O O . ARG B 1 179 ? -13.90425 3.97073 12.18430 1.000 60.60804 178 ARG B O 1
ATOM 3602 N N . ARG B 1 180 ? -14.98727 1.99579 12.34434 1.000 52.98665 179 ARG B N 1
ATOM 3603 C CA . ARG B 1 180 ? -15.79842 2.23685 11.15653 1.000 62.14816 179 ARG B CA 1
ATOM 3604 C C . ARG B 1 180 ? -16.82984 3.33554 11.39996 1.000 56.17028 179 ARG B C 1
ATOM 3605 O O . ARG B 1 180 ? -17.17009 4.08523 10.47354 1.000 50.76548 179 ARG B O 1
ATOM 3613 N N . GLN B 1 181 ? -17.33222 3.45263 12.63489 1.000 54.40005 180 GLN B N 1
ATOM 3614 C CA . GLN B 1 181 ? -18.23196 4.55565 12.96082 1.000 52.43400 180 GLN B CA 1
ATOM 3615 C C . GLN B 1 181 ? -17.50347 5.89034 12.86291 1.000 56.01096 180 GLN B C 1
ATOM 3616 O O . GLN B 1 181 ? -18.03831 6.86746 12.31666 1.000 58.29938 180 GLN B O 1
ATOM 3622 N N . ALA B 1 182 ? -16.26793 5.93930 13.36806 1.000 56.10326 181 ALA B N 1
ATOM 3623 C CA . ALA B 1 182 ? -15.45694 7.14192 13.22886 1.000 56.32037 181 ALA B CA 1
ATOM 3624 C C . ALA B 1 182 ? -15.14443 7.42333 11.76583 1.000 56.72447 181 ALA B C 1
ATOM 3625 O O . ALA B 1 182 ? -15.06470 8.58553 11.35460 1.000 52.61186 181 ALA B O 1
ATOM 3627 N N . HIS B 1 183 ? -14.95835 6.36932 10.96555 1.000 53.59016 182 HIS B N 1
ATOM 3628 C CA . HIS B 1 183 ? -14.74826 6.55550 9.53354 1.000 58.37823 182 HIS B CA 1
ATOM 3629 C C . HIS B 1 183 ? -15.96900 7.20017 8.87671 1.000 48.40572 182 HIS B C 1
ATOM 3630 O O . HIS B 1 183 ? -15.83625 8.13921 8.07892 1.000 49.34015 182 HIS B O 1
ATOM 3637 N N . VAL B 1 184 ? -17.16798 6.71725 9.21790 1.000 45.77621 183 VAL B N 1
ATOM 3638 C CA . VAL B 1 184 ? -18.40190 7.30832 8.69820 1.000 47.33012 183 VAL B CA 1
ATOM 3639 C C . VAL B 1 184 ? -18.47923 8.78211 9.07541 1.000 48.22066 183 VAL B C 1
ATOM 3640 O O . VAL B 1 184 ? -18.77279 9.64893 8.23698 1.000 50.57760 183 VAL B O 1
ATOM 3644 N N . TYR B 1 185 ? -18.21827 9.08319 10.35234 1.000 53.09974 184 TYR B N 1
ATOM 3645 C CA . TYR B 1 185 ? -18.34077 10.45741 10.82838 1.000 49.41879 184 TYR B CA 1
ATOM 3646 C C . TYR B 1 185 ? -17.30665 11.37155 10.17857 1.000 52.18910 184 TYR B C 1
ATOM 3647 O O . TYR B 1 185 ? -17.61385 12.51774 9.84531 1.000 44.01279 184 TYR B O 1
ATOM 3656 N N . LEU B 1 186 ? -16.07632 10.88719 9.98729 1.000 54.38429 185 LEU B N 1
ATOM 3657 C CA . LEU B 1 186 ? -15.05062 11.70642 9.34401 1.000 48.86393 185 LEU B CA 1
ATOM 3658 C C . LEU B 1 186 ? -15.39866 11.98222 7.88587 1.000 58.34470 185 LEU B C 1
ATOM 3659 O O . LEU B 1 186 ? -15.24412 13.11671 7.40080 1.000 61.00615 185 LEU B O 1
ATOM 3664 N N . LEU B 1 187 ? -15.89672 10.96248 7.17634 1.000 51.32652 186 LEU B N 1
ATOM 3665 C CA . LEU B 1 187 ? -16.32068 11.17508 5.79753 1.000 61.14036 186 LEU B CA 1
ATOM 3666 C C . LEU B 1 187 ? -17.42064 12.22429 5.73073 1.000 52.70084 186 LEU B C 1
ATOM 3667 O O . LEU B 1 187 ? -17.35820 13.16116 4.92516 1.000 54.51473 186 LEU B O 1
ATOM 3672 N N . ALA B 1 188 ? -18.43635 12.08516 6.58855 1.000 52.20619 187 ALA B N 1
ATOM 3673 C CA . ALA B 1 188 ? -19.53865 13.04070 6.59158 1.000 46.52166 187 ALA B CA 1
ATOM 3674 C C . ALA B 1 188 ? -19.05792 14.43907 6.96327 1.000 57.85048 187 ALA B C 1
ATOM 3675 O O . ALA B 1 188 ? -19.50325 15.43312 6.37925 1.000 52.46302 187 ALA B O 1
ATOM 3677 N N . ALA B 1 189 ? -18.14909 14.53167 7.93803 1.000 53.21547 188 ALA B N 1
ATOM 3678 C CA . ALA B 1 189 ? -17.61297 15.81468 8.37157 1.000 59.52738 188 ALA B CA 1
ATOM 3679 C C . ALA B 1 189 ? -16.84820 16.50989 7.25954 1.000 55.69470 188 ALA B C 1
ATOM 3680 O O . ALA B 1 189 ? -16.82724 17.74470 7.20279 1.000 61.69845 188 ALA B O 1
ATOM 3682 N N . SER B 1 190 ? -16.21469 15.74006 6.36947 1.000 58.58898 189 SER B N 1
ATOM 3683 C CA . SER B 1 190 ? -15.49982 16.35453 5.25564 1.000 60.39950 189 SER B CA 1
ATOM 3684 C C . SER B 1 190 ? -16.41469 17.19668 4.36696 1.000 67.00481 189 SER B C 1
ATOM 3685 O O . SER B 1 190 ? -15.91132 17.99456 3.57017 1.000 59.70390 189 SER B O 1
ATOM 3688 N N . TYR B 1 191 ? -17.73884 17.06525 4.50059 1.000 63.49317 190 TYR B N 1
ATOM 3689 C CA . TYR B 1 191 ? -18.68844 17.81134 3.68447 1.000 62.24416 190 TYR B CA 1
ATOM 3690 C C . TYR B 1 191 ? -19.31223 19.00080 4.40861 1.000 65.62003 190 TYR B C 1
ATOM 3691 O O . TYR B 1 191 ? -19.91401 19.85328 3.74779 1.000 69.08238 190 TYR B O 1
ATOM 3700 N N . ARG B 1 192 ? -19.18291 19.09100 5.73515 1.000 64.32224 191 ARG B N 1
ATOM 3701 C CA . ARG B 1 192 ? -19.61758 20.27549 6.46752 1.000 63.45650 191 ARG B CA 1
ATOM 3702 C C . ARG B 1 192 ? -18.47095 21.21215 6.80659 1.000 63.22127 191 ARG B C 1
ATOM 3703 O O . ARG B 1 192 ? -18.69337 22.41598 6.95195 1.000 65.47243 191 ARG B O 1
ATOM 3711 N N . TYR B 1 193 ? -17.25175 20.68763 6.91624 1.000 58.62498 192 TYR B N 1
ATOM 3712 C CA . TYR B 1 193 ? -16.04155 21.49009 7.09076 1.000 58.42868 192 TYR B CA 1
ATOM 3713 C C . TYR B 1 193 ? -15.02277 21.05646 6.04756 1.000 57.84840 192 TYR B C 1
ATOM 3714 O O . TYR B 1 193 ? -14.00710 20.42452 6.36540 1.000 56.54530 192 TYR B O 1
ATOM 3723 N N . PRO B 1 194 ? -15.26113 21.39897 4.77851 1.000 61.16356 193 PRO B N 1
ATOM 3724 C CA . PRO B 1 194 ? -14.42270 20.87608 3.69073 1.000 59.77448 193 PRO B CA 1
ATOM 3725 C C . PRO B 1 194 ? -13.03398 21.48496 3.62989 1.000 66.67808 193 PRO B C 1
ATOM 3726 O O . PRO B 1 194 ? -12.25379 21.11452 2.74395 1.000 69.62301 193 PRO B O 1
ATOM 3730 N N . GLN B 1 195 ? -12.70049 22.39962 4.53706 1.000 74.14832 194 GLN B N 1
ATOM 3731 C CA . GLN B 1 195 ? -11.41664 23.08024 4.52242 1.000 72.95936 194 GLN B CA 1
ATOM 3732 C C . GLN B 1 195 ? -10.59412 22.82162 5.77574 1.000 76.90324 194 GLN B C 1
ATOM 3733 O O . GLN B 1 195 ? -9.42674 23.22712 5.82802 1.000 83.12118 194 GLN B O 1
ATOM 3739 N N . GLU B 1 196 ? -11.15744 22.15025 6.77512 1.000 75.75201 195 GLU B N 1
ATOM 3740 C CA . GLU B 1 196 ? -10.52833 21.97998 8.07363 1.000 76.86743 195 GLU B CA 1
ATOM 3741 C C . GLU B 1 196 ? -10.01023 20.55781 8.23588 1.000 74.00876 195 GLU B C 1
ATOM 3742 O O . GLU B 1 196 ? -10.56472 19.60692 7.67816 1.000 80.89837 195 GLU B O 1
ATOM 3748 N N . LYS B 1 197 ? -8.92535 20.42428 8.99204 1.000 71.71671 196 LYS B N 1
ATOM 3749 C CA . LYS B 1 197 ? -8.48528 19.10396 9.41296 1.000 73.23476 196 LYS B CA 1
ATOM 3750 C C . LYS B 1 197 ? -9.44871 18.59254 10.47276 1.000 69.07947 196 LYS B C 1
ATOM 3751 O O . LYS B 1 197 ? -9.82401 19.32663 11.39084 1.000 71.44220 196 LYS B O 1
ATOM 3757 N N . ILE B 1 198 ? -9.87940 17.34604 10.32690 1.000 71.56382 197 ILE B N 1
ATOM 3758 C CA . ILE B 1 198 ? -10.96886 16.79794 11.12286 1.000 67.28850 197 ILE B CA 1
ATOM 3759 C C . ILE B 1 198 ? -10.50280 15.50661 11.77721 1.000 66.60220 197 ILE B C 1
ATOM 3760 O O . ILE B 1 198 ? -9.86760 14.66627 11.13191 1.000 69.55412 197 ILE B O 1
ATOM 3765 N N . VAL B 1 199 ? -10.81006 15.35307 13.06459 1.000 62.76922 198 VAL B N 1
ATOM 3766 C CA . VAL B 1 199 ? -10.43306 14.17086 13.82514 1.000 62.51321 198 VAL B CA 1
ATOM 3767 C C . VAL B 1 199 ? -11.66497 13.65049 14.55525 1.000 64.77244 198 VAL B C 1
ATOM 3768 O O . VAL B 1 199 ? -12.65392 14.36333 14.73890 1.000 56.94871 198 VAL B O 1
ATOM 3772 N N . ALA B 1 200 ? -11.59865 12.38377 14.96695 1.000 59.77764 199 ALA B N 1
ATOM 3773 C CA . ALA B 1 200 ? -12.71154 11.73595 15.64759 1.000 60.45718 199 ALA B CA 1
ATOM 3774 C C . ALA B 1 200 ? -12.19838 10.96088 16.85450 1.000 54.16765 199 ALA B C 1
ATOM 3775 O O . ALA B 1 200 ? -11.02546 10.58547 16.91970 1.000 53.16418 199 ALA B O 1
ATOM 3777 N N . SER B 1 201 ? -13.08599 10.73954 17.82043 1.000 47.26475 200 SER B N 1
ATOM 3778 C CA . SER B 1 201 ? -12.72610 9.99347 19.01813 1.000 57.54783 200 SER B CA 1
ATOM 3779 C C . SER B 1 201 ? -13.99298 9.55004 19.73106 1.000 57.87610 200 SER B C 1
ATOM 3780 O O . SER B 1 201 ? -15.08420 10.07527 19.49230 1.000 55.65702 200 SER B O 1
ATOM 3783 N N . PHE B 1 202 ? -13.82148 8.57612 20.61685 1.000 52.83120 201 PHE B N 1
ATOM 3784 C CA . PHE B 1 202 ? -14.87497 8.05800 21.47100 1.000 56.54066 201 PHE B CA 1
ATOM 3785 C C . PHE B 1 202 ? -14.59969 8.43346 22.92086 1.000 54.45798 201 PHE B C 1
ATOM 3786 O O . PHE B 1 202 ? -13.46807 8.74571 23.30435 1.000 57.15548 201 PHE B O 1
ATOM 3794 N N . TYR B 1 203 ? -15.66088 8.40330 23.72313 1.000 54.89423 202 TYR B N 1
ATOM 3795 C CA . TYR B 1 203 ? -15.55295 8.58688 25.16661 1.000 59.90925 202 TYR B CA 1
ATOM 3796 C C . TYR B 1 203 ? -16.74193 7.89536 25.80924 1.000 51.91720 202 TYR B C 1
ATOM 3797 O O . TYR B 1 203 ? -17.88718 8.27865 25.56132 1.000 55.59594 202 TYR B O 1
ATOM 3806 N N . ASN B 1 204 ? -16.47853 6.87273 26.61186 1.000 54.14824 203 ASN B N 1
ATOM 3807 C CA . ASN B 1 204 ? -17.53246 6.15749 27.31709 1.000 55.27883 203 ASN B CA 1
ATOM 3808 C C . ASN B 1 204 ? -17.77846 6.86808 28.64033 1.000 58.28430 203 ASN B C 1
ATOM 3809 O O . ASN B 1 204 ? -16.89155 6.92220 29.49768 1.000 51.67363 203 ASN B O 1
ATOM 3814 N N . LEU B 1 205 ? -18.97879 7.42406 28.79425 1.000 55.74337 204 LEU B N 1
ATOM 3815 C CA . LEU B 1 205 ? -19.27404 8.24741 29.95733 1.000 51.45307 204 LEU B CA 1
ATOM 3816 C C . LEU B 1 205 ? -19.32785 7.43859 31.24892 1.000 64.26385 204 LEU B C 1
ATOM 3817 O O . LEU B 1 205 ? -19.22780 8.02075 32.33506 1.000 64.13417 204 LEU B O 1
ATOM 3822 N N . GLU B 1 206 ? -19.46721 6.11550 31.15790 1.000 62.36492 205 GLU B N 1
ATOM 3823 C CA . GLU B 1 206 ? -19.54441 5.26059 32.33801 1.000 59.91240 205 GLU B CA 1
ATOM 3824 C C . GLU B 1 206 ? -18.15210 4.85527 32.81386 1.000 61.47646 205 GLU B C 1
ATOM 3825 O O . GLU B 1 206 ? -17.78969 5.08689 33.97134 1.000 65.63312 205 GLU B O 1
ATOM 3831 N N . THR B 1 207 ? -17.36331 4.24821 31.92751 1.000 64.43662 206 THR B N 1
ATOM 3832 C CA . THR B 1 207 ? -16.00080 3.86776 32.27211 1.000 62.67551 206 THR B CA 1
ATOM 3833 C C . THR B 1 207 ? -15.04259 5.05082 32.26792 1.000 57.34628 206 THR B C 1
ATOM 3834 O O . THR B 1 207 ? -13.89944 4.89747 32.71267 1.000 55.15394 206 THR B O 1
ATOM 3838 N N . GLN B 1 208 ? -15.47345 6.21035 31.76618 1.000 59.07715 207 GLN B N 1
ATOM 3839 C CA . GLN B 1 208 ? -14.64018 7.41100 31.69937 1.000 57.75220 207 GLN B CA 1
ATOM 3840 C C . GLN B 1 208 ? -13.36933 7.17966 30.88576 1.000 62.38108 207 GLN B C 1
ATOM 3841 O O . GLN B 1 208 ? -12.33210 7.79008 31.15175 1.000 63.15295 207 GLN B O 1
ATOM 3847 N N . THR B 1 209 ? -13.44294 6.30805 29.88391 1.000 59.84913 208 THR B N 1
ATOM 3848 C CA . THR B 1 209 ? -12.31443 6.00537 29.01500 1.000 59.74234 208 THR B CA 1
ATOM 3849 C C . THR B 1 209 ? -12.50077 6.67361 27.65687 1.000 65.98345 208 THR B C 1
ATOM 3850 O O . THR B 1 209 ? -13.60725 6.69878 27.10757 1.000 60.48018 208 THR B O 1
ATOM 3854 N N . SER B 1 210 ? -11.40924 7.20999 27.11967 1.000 64.69533 209 SER B N 1
ATOM 3855 C CA . SER B 1 210 ? -11.39389 7.84974 25.81458 1.000 65.02840 209 SER B CA 1
ATOM 3856 C C . SER B 1 210 ? -10.62096 6.98453 24.82755 1.000 67.80347 209 SER B C 1
ATOM 3857 O O . SER B 1 210 ? -9.69884 6.25579 25.20458 1.000 71.75144 209 SER B O 1
ATOM 3860 N N . SER B 1 211 ? -11.01395 7.05802 23.56000 1.000 67.13125 210 SER B N 1
ATOM 3861 C CA . SER B 1 211 ? -10.27681 6.39204 22.49617 1.000 59.96154 210 SER B CA 1
ATOM 3862 C C . SER B 1 211 ? -9.05807 7.23929 22.14140 1.000 65.22726 210 SER B C 1
ATOM 3863 O O . SER B 1 211 ? -8.75357 8.23996 22.79601 1.000 72.63642 210 SER B O 1
ATOM 3866 N N . GLU B 1 212 ? -8.34682 6.84695 21.09333 1.000 68.63155 211 GLU B N 1
ATOM 3867 C CA . GLU B 1 212 ? -7.31026 7.68460 20.51753 1.000 74.49674 211 GLU B CA 1
ATOM 3868 C C . GLU B 1 212 ? -7.91223 8.54510 19.41208 1.000 69.35958 211 GLU B C 1
ATOM 3869 O O . GLU B 1 212 ? -9.06669 8.37429 19.01684 1.000 65.31721 211 GLU B O 1
ATOM 3875 N N . LYS B 1 213 ? -7.11389 9.47571 18.90180 1.000 72.23750 212 LYS B N 1
ATOM 3876 C CA . LYS B 1 213 ? -7.58505 10.36747 17.85129 1.000 69.10607 212 LYS B CA 1
ATOM 3877 C C . LYS B 1 213 ? -7.51097 9.65181 16.50935 1.000 67.24519 212 LYS B C 1
ATOM 3878 O O . LYS B 1 213 ? -6.44636 9.16558 16.11570 1.000 71.30488 212 LYS B O 1
ATOM 3884 N N . ILE B 1 214 ? -8.64006 9.58840 15.81017 1.000 66.10841 213 ILE B N 1
ATOM 3885 C CA . ILE B 1 214 ? -8.75552 8.87698 14.54305 1.000 61.56077 213 ILE B CA 1
ATOM 3886 C C . ILE B 1 214 ? -8.87340 9.90200 13.42408 1.000 70.14508 213 ILE B C 1
ATOM 3887 O O . ILE B 1 214 ? -9.65692 10.85442 13.52650 1.000 66.57061 213 ILE B O 1
ATOM 3892 N N . SER B 1 215 ? -8.09556 9.70930 12.35965 1.000 66.80845 214 SER B N 1
ATOM 3893 C CA . SER B 1 215 ? -8.12869 10.60273 11.21111 1.000 58.97916 214 SER B CA 1
ATOM 3894 C C . SER B 1 215 ? -7.88837 9.79415 9.94583 1.000 64.56217 214 SER B C 1
ATOM 3895 O O . SER B 1 215 ? -7.08968 8.85449 9.94660 1.000 68.63701 214 SER B O 1
ATOM 3898 N N . LEU B 1 216 ? -8.58872 10.15921 8.87825 1.000 59.06480 215 LEU B N 1
ATOM 3899 C CA . LEU B 1 216 ? -8.48263 9.48746 7.59338 1.000 63.01698 215 LEU B CA 1
ATOM 3900 C C . LEU B 1 216 ? -7.68481 10.33313 6.60720 1.000 63.02409 215 LEU B C 1
ATOM 3901 O O . LEU B 1 216 ? -7.57380 11.55398 6.74200 1.000 70.06661 215 LEU B O 1
ATOM 3906 N N . SER B 1 217 ? -7.12065 9.65852 5.61261 1.000 61.99060 216 SER B N 1
ATOM 3907 C CA . SER B 1 217 ? -6.38043 10.28749 4.53020 1.000 71.95933 216 SER B CA 1
ATOM 3908 C C . SER B 1 217 ? -7.21681 10.24092 3.25948 1.000 67.50426 216 SER B C 1
ATOM 3909 O O . SER B 1 217 ? -8.23222 9.54428 3.19174 1.000 68.10621 216 SER B O 1
ATOM 3912 N N . SER B 1 218 ? -6.78280 10.99543 2.24364 1.000 71.86001 217 SER B N 1
ATOM 3913 C CA . SER B 1 218 ? -7.47843 10.96063 0.95969 1.000 74.61884 217 SER B CA 1
ATOM 3914 C C . SER B 1 218 ? -7.63164 9.52582 0.46529 1.000 71.09869 217 SER B C 1
ATOM 3915 O O . SER B 1 218 ? -8.71461 9.12374 0.01545 1.000 69.01805 217 SER B O 1
ATOM 3918 N N . GLU B 1 219 ? -6.56550 8.72629 0.58582 1.000 74.76895 218 GLU B N 1
ATOM 3919 C CA . GLU B 1 219 ? -6.64665 7.30882 0.24239 1.000 70.35086 218 GLU B CA 1
ATOM 3920 C C . GLU B 1 219 ? -7.68857 6.59573 1.09781 1.000 72.44208 218 GLU B C 1
ATOM 3921 O O . GLU B 1 219 ? -8.55236 5.87594 0.57964 1.000 71.14602 218 GLU B O 1
ATOM 3927 N N . ALA B 1 220 ? -7.61579 6.77786 2.41997 1.000 69.82315 219 ALA B N 1
ATOM 3928 C CA . ALA B 1 220 ? -8.55632 6.10653 3.30982 1.000 66.41153 219 ALA B CA 1
ATOM 3929 C C . ALA B 1 220 ? -9.98218 6.58708 3.08859 1.000 64.93496 219 ALA B C 1
ATOM 3930 O O . ALA B 1 220 ? -10.92125 5.78411 3.15336 1.000 62.76914 219 ALA B O 1
ATOM 3932 N N . ILE B 1 221 ? -10.16365 7.88418 2.82940 1.000 58.33951 220 ILE B N 1
ATOM 3933 C CA . ILE B 1 221 ? -11.49959 8.41371 2.57688 1.000 60.79328 220 ILE B CA 1
ATOM 3934 C C . ILE B 1 221 ? -12.09371 7.77092 1.32973 1.000 66.73094 220 ILE B C 1
ATOM 3935 O O . ILE B 1 221 ? -13.25588 7.33724 1.32469 1.000 63.91101 220 ILE B O 1
ATOM 3940 N N . GLU B 1 222 ? -11.29994 7.68726 0.25581 1.000 59.38147 221 GLU B N 1
ATOM 3941 C CA . GLU B 1 222 ? -11.79835 7.06388 -0.96452 1.000 68.41183 221 GLU B CA 1
ATOM 3942 C C . GLU B 1 222 ? -12.09251 5.58330 -0.74613 1.000 64.58356 221 GLU B C 1
ATOM 3943 O O . GLU B 1 222 ? -13.06014 5.04671 -1.30664 1.000 60.94952 221 GLU B O 1
ATOM 3949 N N . ALA B 1 223 ? -11.28139 4.90908 0.07706 1.000 66.76537 222 ALA B N 1
ATOM 3950 C CA . ALA B 1 223 ? -11.53796 3.49958 0.35961 1.000 64.49123 222 ALA B CA 1
ATOM 3951 C C . ALA B 1 223 ? -12.85454 3.31263 1.11047 1.000 56.88935 222 ALA B C 1
ATOM 3952 O O . ALA B 1 223 ? -13.64555 2.41119 0.78594 1.000 66.68261 222 ALA B O 1
ATOM 3954 N N . VAL B 1 224 ? -13.10643 4.15053 2.11849 1.000 47.95062 223 VAL B N 1
ATOM 3955 C CA . VAL B 1 224 ? -14.36191 4.05079 2.85757 1.000 57.26747 223 VAL B CA 1
ATOM 3956 C C . VAL B 1 224 ? -15.53492 4.31517 1.92813 1.000 50.34708 223 VAL B C 1
ATOM 3957 O O . VAL B 1 224 ? -16.56777 3.63316 1.99563 1.000 51.76217 223 VAL B O 1
ATOM 3961 N N . LYS B 1 225 ? -15.38883 5.29913 1.03485 1.000 52.87535 224 LYS B N 1
ATOM 3962 C CA . LYS B 1 225 ? -16.44892 5.57598 0.07182 1.000 59.60889 224 LYS B CA 1
ATOM 3963 C C . LYS B 1 225 ? -16.72528 4.36259 -0.80822 1.000 57.07216 224 LYS B C 1
ATOM 3964 O O . LYS B 1 225 ? -17.88909 4.01591 -1.05441 1.000 56.87093 224 LYS B O 1
ATOM 3970 N N . ILE B 1 226 ? -15.66672 3.69229 -1.27140 1.000 51.13167 225 ILE B N 1
ATOM 3971 C CA . ILE B 1 226 ? -15.84000 2.51103 -2.11579 1.000 62.16439 225 ILE B CA 1
ATOM 3972 C C . ILE B 1 226 ? -16.63771 1.43725 -1.38144 1.000 60.40621 225 ILE B C 1
ATOM 3973 O O . ILE B 1 226 ? -17.62980 0.90593 -1.90514 1.000 63.24321 225 ILE B O 1
ATOM 3978 N N . GLU B 1 227 ? -16.22203 1.10462 -0.15235 1.000 56.79448 226 GLU B N 1
ATOM 3979 C CA . GLU B 1 227 ? -16.90370 0.02000 0.55624 1.000 58.07060 226 GLU B CA 1
ATOM 3980 C C . GLU B 1 227 ? -18.35359 0.38392 0.86165 1.000 57.08258 226 GLU B C 1
ATOM 3981 O O . GLU B 1 227 ? -19.24835 -0.46891 0.76778 1.000 53.61005 226 GLU B O 1
ATOM 3987 N N . LEU B 1 228 ? -18.61063 1.64532 1.22613 1.000 55.05805 227 LEU B N 1
ATOM 3988 C CA . LEU B 1 228 ? -19.98019 2.04463 1.53860 1.000 56.03455 227 LEU B CA 1
ATOM 3989 C C . LEU B 1 228 ? -20.87549 1.97836 0.30699 1.000 55.51253 227 LEU B C 1
ATOM 3990 O O . LEU B 1 228 ? -22.03899 1.55681 0.39719 1.000 58.17817 227 LEU B O 1
ATOM 3995 N N . ALA B 1 229 ? -20.34956 2.37932 -0.85625 1.000 56.23023 228 ALA B N 1
ATOM 3996 C CA . ALA B 1 229 ? -21.11142 2.22068 -2.09046 1.000 60.10248 228 ALA B CA 1
ATOM 3997 C C . ALA B 1 229 ? -21.41403 0.75038 -2.36457 1.000 55.91149 228 ALA B C 1
ATOM 3998 O O . ALA B 1 229 ? -22.54482 0.39800 -2.73490 1.000 57.01151 228 ALA B O 1
ATOM 4000 N N . SER B 1 230 ? -20.41791 -0.12320 -2.17676 1.000 57.44131 229 SER B N 1
ATOM 4001 C CA . SER B 1 230 ? -20.62890 -1.55117 -2.41023 1.000 57.85327 229 SER B CA 1
ATOM 4002 C C . SER B 1 230 ? -21.75100 -2.09118 -1.52916 1.000 61.74427 229 SER B C 1
ATOM 4003 O O . SER B 1 230 ? -22.65126 -2.79907 -2.00301 1.000 63.41943 229 SER B O 1
ATOM 4006 N N . LEU B 1 231 ? -21.71672 -1.75420 -0.23726 1.000 52.26281 230 LEU B N 1
ATOM 4007 C CA . LEU B 1 231 ? -22.72121 -2.27236 0.68715 1.000 56.06646 230 LEU B CA 1
ATOM 4008 C C . LEU B 1 231 ? -24.10466 -1.69774 0.40899 1.000 53.22247 230 LEU B C 1
ATOM 4009 O O . LEU B 1 231 ? -25.10637 -2.40183 0.57878 1.000 54.34351 230 LEU B O 1
ATOM 4014 N N . ALA B 1 232 ? -24.19345 -0.42515 0.00904 1.000 49.96208 231 ALA B N 1
ATOM 4015 C CA . ALA B 1 232 ? -25.50042 0.11325 -0.35214 1.000 52.72757 231 ALA B CA 1
ATOM 4016 C C . ALA B 1 232 ? -26.07648 -0.62098 -1.55654 1.000 51.91515 231 ALA B C 1
ATOM 4017 O O . ALA B 1 232 ? -27.27115 -0.96794 -1.57280 1.000 53.06505 231 ALA B O 1
ATOM 4019 N N . LYS B 1 233 ? -25.23497 -0.88506 -2.56489 1.000 56.22368 232 LYS B N 1
ATOM 4020 C CA . LYS B 1 233 ? -25.69577 -1.65047 -3.71896 1.000 63.34733 232 LYS B CA 1
ATOM 4021 C C . LYS B 1 233 ? -26.22561 -3.00795 -3.28248 1.000 65.43706 232 LYS B C 1
ATOM 4022 O O . LYS B 1 233 ? -27.32579 -3.41643 -3.67476 1.000 57.47500 232 LYS B O 1
ATOM 4028 N N . LYS B 1 234 ? -25.45237 -3.71361 -2.45072 1.000 59.39536 233 LYS B N 1
ATOM 4029 C CA . LYS B 1 234 ? -25.84418 -5.05545 -2.03036 1.000 57.16432 233 LYS B CA 1
ATOM 4030 C C . LYS B 1 234 ? -27.13026 -5.03346 -1.20811 1.000 57.63773 233 LYS B C 1
ATOM 4031 O O . LYS B 1 234 ? -27.98307 -5.91690 -1.35150 1.000 53.83701 233 LYS B O 1
ATOM 4037 N N . HIS B 1 235 ? -27.28808 -4.03243 -0.34082 1.000 55.82355 234 HIS B N 1
ATOM 4038 C CA . HIS B 1 235 ? -28.49954 -3.92806 0.46610 1.000 56.89853 234 HIS B CA 1
ATOM 4039 C C . HIS B 1 235 ? -29.73025 -3.72699 -0.40721 1.000 56.14144 234 HIS B C 1
ATOM 4040 O O . HIS B 1 235 ? -30.76282 -4.38040 -0.20056 1.000 56.57605 234 HIS B O 1
ATOM 4047 N N . GLN B 1 236 ? -29.63608 -2.84160 -1.40384 1.000 55.39464 235 GLN B N 1
ATOM 4048 C CA . GLN B 1 236 ? -30.78045 -2.64277 -2.29035 1.000 56.95936 235 GLN B CA 1
ATOM 4049 C C . GLN B 1 236 ? -31.03622 -3.87608 -3.14988 1.000 54.84325 235 GLN B C 1
ATOM 4050 O O . GLN B 1 236 ? -32.19928 -4.21776 -3.41421 1.000 58.12848 235 GLN B O 1
ATOM 4056 N N . GLN B 1 237 ? -29.97007 -4.57504 -3.55686 1.000 57.16165 236 GLN B N 1
ATOM 4057 C CA . GLN B 1 237 ? -30.13828 -5.82505 -4.29050 1.000 64.80474 236 GLN B CA 1
ATOM 4058 C C . GLN B 1 237 ? -30.91294 -6.84186 -3.46383 1.000 62.87549 236 GLN B C 1
ATOM 4059 O O . GLN B 1 237 ? -31.82278 -7.50758 -3.97386 1.000 64.65106 236 GLN B O 1
ATOM 4065 N N . GLN B 1 238 ? -30.57014 -6.96774 -2.17799 1.000 54.65368 237 GLN B N 1
ATOM 4066 C CA . GLN B 1 238 ? -31.23078 -7.95596 -1.33110 1.000 55.16488 237 GLN B CA 1
ATOM 4067 C C . GLN B 1 238 ? -32.68015 -7.57308 -1.05300 1.000 54.73651 237 GLN B C 1
ATOM 4068 O O . GLN B 1 238 ? -33.56285 -8.44070 -1.01785 1.000 57.01861 237 GLN B O 1
ATOM 4074 N N . LEU B 1 239 ? -32.94794 -6.28089 -0.85345 1.000 61.06255 238 LEU B N 1
ATOM 4075 C CA . LEU B 1 239 ? -34.33022 -5.84271 -0.67367 1.000 66.81937 238 LEU B CA 1
ATOM 4076 C C . LEU B 1 239 ? -35.16996 -6.14386 -1.91252 1.000 60.66578 238 LEU B C 1
ATOM 4077 O O . LEU B 1 239 ? -36.32012 -6.60294 -1.80507 1.000 59.95882 238 LEU B O 1
ATOM 4082 N N . GLN B 1 240 ? -34.60984 -5.89518 -3.10259 1.000 56.51366 239 GLN B N 1
ATOM 4083 C CA . GLN B 1 240 ? -35.33592 -6.21201 -4.32841 1.000 63.75358 239 GLN B CA 1
ATOM 4084 C C . GLN B 1 240 ? -35.51960 -7.71691 -4.49323 1.000 59.10155 239 GLN B C 1
ATOM 4085 O O . GLN B 1 240 ? -36.54099 -8.16930 -5.02287 1.000 57.64888 239 GLN B O 1
ATOM 4091 N N . LYS B 1 241 ? -34.52959 -8.50846 -4.07338 1.000 54.36660 240 LYS B N 1
ATOM 4092 C CA . LYS B 1 241 ? -34.67891 -9.96081 -4.11271 1.000 59.62883 240 LYS B CA 1
ATOM 4093 C C . LYS B 1 241 ? -35.83641 -10.41088 -3.22867 1.000 59.68958 240 LYS B C 1
ATOM 4094 O O . LYS B 1 241 ? -36.62276 -11.28844 -3.60524 1.000 59.37544 240 LYS B O 1
ATOM 4100 N N . TYR B 1 242 ? -35.94825 -9.81924 -2.03666 1.000 59.52427 241 TYR B N 1
ATOM 4101 C CA . TYR B 1 242 ? -37.06976 -10.14815 -1.15953 1.000 60.38143 241 TYR B CA 1
ATOM 4102 C C . TYR B 1 242 ? -38.39976 -9.74266 -1.78479 1.000 62.19929 241 TYR B C 1
ATOM 4103 O O . TYR B 1 242 ? -39.40052 -10.45835 -1.65391 1.000 61.28508 241 TYR B O 1
ATOM 4112 N N . LYS B 1 243 ? -38.43705 -8.59011 -2.45669 1.000 61.79666 242 LYS B N 1
ATOM 4113 C CA . LYS B 1 243 ? -39.67645 -8.19713 -3.12424 1.000 68.74883 242 LYS B CA 1
ATOM 4114 C C . LYS B 1 243 ? -39.99313 -9.11111 -4.30689 1.000 67.17634 242 LYS B C 1
ATOM 4115 O O . LYS B 1 243 ? -41.16834 -9.30592 -4.64159 1.000 68.02163 242 LYS B O 1
ATOM 4121 N N . ASP B 1 244 ? -38.96773 -9.68696 -4.94170 1.000 64.27504 243 ASP B N 1
ATOM 4122 C CA . ASP B 1 244 ? -39.17302 -10.62145 -6.04187 1.000 60.97936 243 ASP B CA 1
ATOM 4123 C C . ASP B 1 244 ? -39.46655 -12.03194 -5.55972 1.000 65.62128 243 ASP B C 1
ATOM 4124 O O . ASP B 1 244 ? -40.06389 -12.81638 -6.30426 1.000 64.91127 243 ASP B O 1
ATOM 4129 N N . HIS B 1 245 ? -39.05128 -12.37252 -4.34336 1.000 61.25069 244 HIS B N 1
ATOM 4130 C CA . HIS B 1 245 ? -39.24585 -13.70444 -3.77510 1.000 61.36237 244 HIS B CA 1
ATOM 4131 C C . HIS B 1 245 ? -39.81943 -13.54461 -2.37125 1.000 64.01746 244 HIS B C 1
ATOM 4132 O O . HIS B 1 245 ? -39.13188 -13.78428 -1.37053 1.000 52.40856 244 HIS B O 1
ATOM 4139 N N . PRO B 1 246 ? -41.08984 -13.13902 -2.26497 1.000 65.42467 245 PRO B N 1
ATOM 4140 C CA . PRO B 1 246 ? -41.63349 -12.72105 -0.95820 1.000 65.07546 245 PRO B CA 1
ATOM 4141 C C . PRO B 1 246 ? -41.66689 -13.80697 0.10641 1.000 63.05127 245 PRO B C 1
ATOM 4142 O O . PRO B 1 246 ? -41.76123 -13.47140 1.29400 1.000 62.86335 245 PRO B O 1
ATOM 4146 N N . LYS B 1 247 ? -41.60873 -15.08524 -0.26445 1.000 65.08113 246 LYS B N 1
ATOM 4147 C CA . LYS B 1 247 ? -41.71518 -16.17623 0.69773 1.000 57.85257 246 LYS B CA 1
ATOM 4148 C C . LYS B 1 247 ? -40.36829 -16.78799 1.06901 1.000 56.36943 246 LYS B C 1
ATOM 4149 O O . LYS B 1 247 ? -40.32742 -17.70631 1.89520 1.000 52.97324 246 LYS B O 1
ATOM 4155 N N . ASP B 1 248 ? -39.26874 -16.30343 0.49053 1.000 54.45447 247 ASP B N 1
ATOM 4156 C CA . ASP B 1 248 ? -37.94130 -16.86099 0.72109 1.000 54.92501 247 ASP B CA 1
ATOM 4157 C C . ASP B 1 248 ? -37.11132 -15.97196 1.64261 1.000 45.93908 247 ASP B C 1
ATOM 4158 O O . ASP B 1 248 ? -35.90655 -15.80210 1.43846 1.000 43.77735 247 ASP B O 1
ATOM 4163 N N . PHE B 1 249 ? -37.75489 -15.41561 2.67138 1.000 50.58779 248 PHE B N 1
ATOM 4164 C CA . PHE B 1 249 ? -37.11836 -14.41229 3.51801 1.000 51.08749 248 PHE B CA 1
ATOM 4165 C C . PHE B 1 249 ? -35.85599 -14.94346 4.18627 1.000 47.63806 248 PHE B C 1
ATOM 4166 O O . PHE B 1 249 ? -34.83960 -14.24312 4.25299 1.000 45.53401 248 PHE B O 1
ATOM 4174 N N . TYR B 1 250 ? -35.89965 -16.17215 4.69896 1.000 53.26930 249 TYR B N 1
ATOM 4175 C CA . TYR B 1 250 ? -34.74697 -16.70970 5.40945 1.000 50.78621 249 TYR B CA 1
ATOM 4176 C C . TYR B 1 250 ? -33.62360 -17.13635 4.47400 1.000 48.97682 249 TYR B C 1
ATOM 4177 O O . TYR B 1 250 ? -32.52626 -17.44004 4.95035 1.000 46.02243 249 TYR B O 1
ATOM 4186 N N . HIS B 1 251 ? -33.87246 -17.16771 3.16410 1.000 46.87831 250 HIS B N 1
ATOM 4187 C CA . HIS B 1 251 ? -32.82400 -17.45182 2.19255 1.000 43.54342 250 HIS B CA 1
ATOM 4188 C C . HIS B 1 251 ? -32.07309 -16.18282 1.81435 1.000 44.10380 250 HIS B C 1
ATOM 4189 O O . HIS B 1 251 ? -30.83665 -16.16647 1.78538 1.000 41.81503 250 HIS B O 1
ATOM 4196 N N . ILE B 1 252 ? -32.81376 -15.10911 1.52740 1.000 50.44447 251 ILE B N 1
ATOM 4197 C CA . ILE B 1 252 ? -32.19723 -13.83228 1.18976 1.000 46.12812 251 ILE B CA 1
ATOM 4198 C C . ILE B 1 252 ? -31.42457 -13.27350 2.37890 1.000 51.65384 251 ILE B C 1
ATOM 4199 O O . ILE B 1 252 ? -30.35149 -12.68152 2.20831 1.000 61.06425 251 ILE B O 1
ATOM 4204 N N . PHE B 1 253 ? -31.93324 -13.46564 3.59608 1.000 51.13753 252 PHE B N 1
ATOM 4205 C CA . PHE B 1 253 ? -31.26024 -13.02308 4.81795 1.000 53.47348 252 PHE B CA 1
ATOM 4206 C C . PHE B 1 253 ? -31.06425 -14.25240 5.70035 1.000 49.33070 252 PHE B C 1
ATOM 4207 O O . PHE B 1 253 ? -31.86432 -14.52093 6.60872 1.000 50.57714 252 PHE B O 1
ATOM 4215 N N . PRO B 1 254 ? -30.00046 -15.01867 5.45693 1.000 49.62853 253 PRO B N 1
ATOM 4216 C CA . PRO B 1 254 ? -29.84147 -16.32446 6.11451 1.000 42.97991 253 PRO B CA 1
ATOM 4217 C C . PRO B 1 254 ? -29.56516 -16.17934 7.59696 1.000 47.99583 253 PRO B C 1
ATOM 4218 O O . PRO B 1 254 ? -28.89366 -15.22912 8.03060 1.000 49.95874 253 PRO B O 1
ATOM 4222 N N . PRO B 1 255 ? -30.05344 -17.11304 8.40925 1.000 50.15542 254 PRO B N 1
ATOM 4223 C CA . PRO B 1 255 ? -29.90909 -17.00986 9.86221 1.000 55.16362 254 PRO B CA 1
ATOM 4224 C C . PRO B 1 255 ? -28.61496 -17.61837 10.38292 1.000 51.36830 254 PRO B C 1
ATOM 4225 O O . PRO B 1 255 ? -28.02332 -18.51005 9.77555 1.000 53.88985 254 PRO B O 1
ATOM 4229 N N . GLN B 1 256 ? -28.19359 -17.11186 11.54276 1.000 52.21991 255 GLN B N 1
ATOM 4230 C CA . GLN B 1 256 ? -27.06034 -17.66120 12.29012 1.000 70.16172 255 GLN B CA 1
ATOM 4231 C C . GLN B 1 256 ? -27.42235 -17.54335 13.76901 1.000 67.81033 255 GLN B C 1
ATOM 4232 O O . GLN B 1 256 ? -27.14164 -16.52565 14.40617 1.000 68.66472 255 GLN B O 1
ATOM 4238 N N . SER B 1 257 ? -28.04149 -18.58831 14.30887 1.000 70.15644 256 SER B N 1
ATOM 4239 C CA . SER B 1 257 ? -28.60657 -18.49981 15.64676 1.000 76.00229 256 SER B CA 1
ATOM 4240 C C . SER B 1 257 ? -27.54052 -18.74426 16.71625 1.000 81.37965 256 SER B C 1
ATOM 4241 O O . SER B 1 257 ? -26.51122 -19.38416 16.47864 1.000 79.11457 256 SER B O 1
ATOM 4244 N N . GLY B 1 258 ? -27.80246 -18.22062 17.91299 1.000 89.80205 257 GLY B N 1
ATOM 4245 C CA . GLY B 1 258 ? -26.85635 -18.34401 19.00146 1.000 87.65392 257 GLY B CA 1
ATOM 4246 C C . GLY B 1 258 ? -26.94642 -17.24984 20.04385 1.000 92.27597 257 GLY B C 1
ATOM 4247 O O . GLY B 1 258 ? -28.03511 -16.94263 20.53972 1.000 93.64423 257 GLY B O 1
ATOM 4248 N N . TYR B 1 259 ? -25.80072 -16.66921 20.40789 1.000 90.31337 258 TYR B N 1
ATOM 4249 C CA . TYR B 1 259 ? -25.78794 -15.72018 21.51581 1.000 92.31154 258 TYR B CA 1
ATOM 4250 C C . TYR B 1 259 ? -26.42230 -14.38516 21.14417 1.000 91.33703 258 TYR B C 1
ATOM 4251 O O . TYR B 1 259 ? -27.04484 -13.74251 21.99803 1.000 92.71850 258 TYR B O 1
ATOM 4260 N N . VAL B 1 260 ? -26.28692 -13.95222 19.88751 1.000 91.06551 259 VAL B N 1
ATOM 4261 C CA . VAL B 1 260 ? -26.84402 -12.66478 19.49119 1.000 93.24406 259 VAL B CA 1
ATOM 4262 C C . VAL B 1 260 ? -28.35825 -12.66651 19.65626 1.000 95.73209 259 VAL B C 1
ATOM 4263 O O . VAL B 1 260 ? -28.96057 -11.60970 19.89299 1.000 95.69553 259 VAL B O 1
ATOM 4267 N N . CYS B 1 261 ? -28.98468 -13.85059 19.60277 1.000 99.21100 260 CYS B N 1
ATOM 4268 C CA . CYS B 1 261 ? -30.41783 -13.98512 19.84243 1.000 100.06274 260 CYS B CA 1
ATOM 4269 C C . CYS B 1 261 ? -30.83271 -13.45190 21.20323 1.000 97.96772 260 CYS B C 1
ATOM 4270 O O . CYS B 1 261 ? -32.02395 -13.20403 21.41114 1.000 94.53152 260 CYS B O 1
ATOM 4273 N N . ARG B 1 262 ? -29.89454 -13.28027 22.13486 1.000 95.81451 261 ARG B N 1
ATOM 4274 C CA . ARG B 1 262 ? -30.25144 -12.70217 23.42169 1.000 97.06382 261 ARG B CA 1
ATOM 4275 C C . ARG B 1 262 ? -30.55002 -11.22045 23.28184 1.000 94.79035 261 ARG B C 1
ATOM 4276 O O . ARG B 1 262 ? -31.53074 -10.72684 23.84693 1.000 92.24492 261 ARG B O 1
ATOM 4284 N N . TYR B 1 263 ? -29.70527 -10.49459 22.54863 1.000 93.81919 262 TYR B N 1
ATOM 4285 C CA . TYR B 1 263 ? -29.95242 -9.07821 22.31924 1.000 93.76283 262 TYR B CA 1
ATOM 4286 C C . TYR B 1 263 ? -30.79366 -8.83401 21.08095 1.000 95.69879 262 TYR B C 1
ATOM 4287 O O . TYR B 1 263 ? -31.11028 -7.67787 20.78248 1.000 97.12643 262 TYR B O 1
ATOM 4289 N N . CYS B 1 264 ? -31.14874 -9.88169 20.36052 1.000 103.27251 263 CYS B N 1
ATOM 4290 C CA . CYS B 1 264 ? -31.97291 -9.72887 19.17709 1.000 90.73586 263 CYS B CA 1
ATOM 4291 C C . CYS B 1 264 ? -33.41574 -9.49856 19.59599 1.000 82.31492 263 CYS B C 1
ATOM 4292 O O . CYS B 1 264 ? -34.00126 -10.35790 20.26811 1.000 82.40145 263 CYS B O 1
ATOM 4295 N N . PRO B 1 265 ? -34.02810 -8.36940 19.22783 1.000 72.40174 264 PRO B N 1
ATOM 4296 C CA . PRO B 1 265 ? -35.41034 -8.10503 19.64718 1.000 70.46412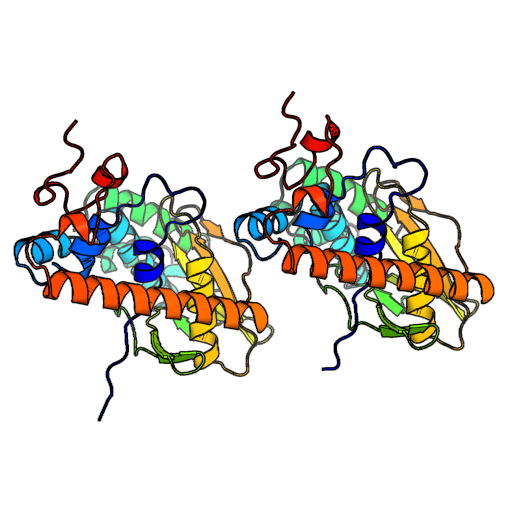 264 PRO B CA 1
ATOM 4297 C C . PRO B 1 265 ? -36.46058 -8.89190 18.88030 1.000 71.58061 264 PRO B C 1
ATOM 4298 O O . PRO B 1 265 ? -37.65381 -8.70137 19.14543 1.000 62.35162 264 PRO B O 1
ATOM 4302 N N . PHE B 1 266 ? -36.06949 -9.76351 17.94663 1.000 73.76336 265 PHE B N 1
ATOM 4303 C CA . PHE B 1 266 ? -37.01104 -10.47795 17.09242 1.000 72.06441 265 PHE B CA 1
ATOM 4304 C C . PHE B 1 266 ? -37.06156 -11.96875 17.40213 1.000 71.12541 265 PHE B C 1
ATOM 4305 O O . PHE B 1 266 ? -37.51468 -12.75498 16.56539 1.000 80.01319 265 PHE B O 1
ATOM 4313 N N . THR B 1 267 ? -36.61119 -12.36630 18.59482 1.000 75.82387 266 THR B N 1
ATOM 4314 C CA . THR B 1 267 ? -36.50791 -13.78348 18.93436 1.000 77.78280 266 THR B CA 1
ATOM 4315 C C . THR B 1 267 ? -37.85287 -14.49436 18.79906 1.000 73.10684 266 THR B C 1
ATOM 4316 O O . THR B 1 267 ? -37.90867 -15.65595 18.37807 1.000 75.46448 266 THR B O 1
ATOM 4320 N N . SER B 1 268 ? -38.95117 -13.80518 19.12301 1.000 76.46678 267 SER B N 1
ATOM 4321 C CA . SER B 1 268 ? -40.26467 -14.44520 19.08070 1.000 71.64867 267 SER B CA 1
ATOM 4322 C C . SER B 1 268 ? -40.73796 -14.66098 17.64797 1.000 67.18402 267 SER B C 1
ATOM 4323 O O . SER B 1 268 ? -41.36328 -15.68372 17.34564 1.000 82.47138 267 SER B O 1
ATOM 4326 N N . ILE B 1 269 ? -40.43899 -13.71692 16.74711 1.000 70.83488 268 ILE B N 1
ATOM 4327 C CA . ILE B 1 269 ? -40.92160 -13.79514 15.37043 1.000 69.48929 268 ILE B CA 1
ATOM 4328 C C . ILE B 1 269 ? -39.94050 -14.48792 14.43117 1.000 60.84237 268 ILE B C 1
ATOM 4329 O O . ILE B 1 269 ? -40.26998 -14.69824 13.25650 1.000 66.94851 268 ILE B O 1
ATOM 4334 N N . CYS B 1 270 ? -38.75095 -14.85178 14.90356 1.000 59.24449 269 CYS B N 1
ATOM 4335 C CA . CYS B 1 270 ? -37.78733 -15.58603 14.09087 1.000 64.09330 269 CYS B CA 1
ATOM 4336 C C . CYS B 1 270 ? -38.02182 -17.08477 14.24934 1.000 73.71555 269 CYS B C 1
ATOM 4337 O O . CYS B 1 270 ? -38.10494 -17.59430 15.37340 1.000 71.94288 269 CYS B O 1
ATOM 4340 N N . ASP B 1 271 ? -38.12065 -17.79004 13.12185 1.000 66.64524 270 ASP B N 1
ATOM 4341 C CA . ASP B 1 271 ? -38.36664 -19.22667 13.15724 1.000 67.94769 270 ASP B CA 1
ATOM 4342 C C . ASP B 1 271 ? -37.11871 -20.04271 13.46869 1.000 66.06343 270 ASP B C 1
ATOM 4343 O O . ASP B 1 271 ? -37.23501 -21.24481 13.73956 1.000 71.42855 270 ASP B O 1
ATOM 4348 N N . TYR B 1 272 ? -35.93921 -19.42582 13.44458 1.000 59.52116 271 TYR B N 1
ATOM 4349 C CA . TYR B 1 272 ? -34.68162 -20.12989 13.65111 1.000 62.41700 271 TYR B CA 1
ATOM 4350 C C . TYR B 1 272 ? -34.01175 -19.74422 14.96318 1.000 68.37390 271 TYR B C 1
ATOM 4351 O O . TYR B 1 272 ? -32.86108 -20.12774 15.19588 1.000 64.34614 271 TYR B O 1
ATOM 4360 N N . ALA B 1 273 ? -34.71021 -19.01669 15.83079 1.000 61.89741 272 ALA B N 1
ATOM 4361 C CA . ALA B 1 273 ? -34.09401 -18.41979 17.00725 1.000 78.27873 272 ALA B CA 1
ATOM 4362 C C . ALA B 1 273 ? -33.56848 -19.47988 17.96848 1.000 79.94714 272 ALA B C 1
ATOM 4363 O O . ALA B 1 273 ? -34.08134 -20.60003 18.03605 1.000 69.04927 272 ALA B O 1
ATOM 4365 N N . ASN B 1 274 ? -32.52812 -19.10919 18.71795 1.000 88.74933 273 ASN B N 1
ATOM 4366 C CA . ASN B 1 274 ? -31.97832 -19.97849 19.75494 1.000 92.94684 273 ASN B CA 1
ATOM 4367 C C . ASN B 1 274 ? -33.00941 -20.13352 20.86253 1.000 92.47341 273 ASN B C 1
ATOM 4368 O O . ASN B 1 274 ? -33.23570 -19.20454 21.64508 1.000 86.57788 273 ASN B O 1
ATOM 4373 N N . LYS B 1 275 ? -33.64170 -21.30331 20.92550 1.000 92.20960 274 LYS B N 1
ATOM 4374 C CA . LYS B 1 275 ? -34.64819 -21.58140 21.93792 1.000 94.91084 274 LYS B CA 1
ATOM 4375 C C . LYS B 1 275 ? -34.10071 -22.36191 23.12630 1.000 96.72697 274 LYS B C 1
ATOM 4376 O O . LYS B 1 275 ? -34.79761 -22.49059 24.13932 1.000 91.37968 274 LYS B O 1
ATOM 4382 N N . GLU B 1 276 ? -32.87575 -22.86639 23.03491 1.000 102.82434 275 GLU B N 1
ATOM 4383 C CA . GLU B 1 276 ? -32.22654 -23.53335 24.15203 1.000 94.56035 275 GLU B CA 1
ATOM 4384 C C . GLU B 1 276 ? -32.05832 -22.58520 25.34015 1.000 87.67150 275 GLU B C 1
ATOM 4385 O O . GLU B 1 276 ? -32.21699 -22.97975 26.49064 1.000 83.04156 275 GLU B O 1
#

B-factor: mean 68.3, std 13.81, range [36.08, 176.22]

Solvent-accessible surface area: 29995 Å² total; per-residue (Å²): 147,98,173,55,17,61,3,14,23,48,4,6,123,20,21,100,42,28,167,62,109,94,95,150,34,33,62,1,84,4,0,1,42,80,32,53,44,170,58,81,70,1,98,91,44,60,50,113,54,77,73,88,68,75,1,23,106,25,3,8,61,0,3,38,14,0,28,94,91,92,87,27,21,100,31,92,128,1,9,103,69,0,6,102,53,9,110,5,97,133,54,52,110,111,6,50,48,69,1,68,75,3,4,60,25,5,62,124,112,32,35,2,89,130,75,100,59,56,68,18,14,100,33,95,102,56,121,65,158,62,35,56,0,113,39,68,149,53,71,0,24,2,24,13,35,13,32,0,2,10,65,45,114,101,86,15,0,11,1,9,9,19,37,14,14,183,65,106,34,29,92,34,19,1,38,0,19,5,0,5,0,35,97,122,41,92,164,64,154,25,25,3,10,2,23,4,5,44,74,75,73,70,11,93,135,20,74,38,63,82,128,32,28,80,55,14,17,94,55,0,5,58,18,0,91,97,5,48,112,22,44,87,99,38,152,87,88,89,188,60,9,46,126,13,0,53,41,78,63,14,116,47,16,138,181,34,60,0,30,93,43,23,119,112,17,42,149,133,154,104,89,165,48,18,62,2,14,21,58,8,6,132,21,19,94,43,25,94,61,94,92,118,126,28,21,64,2,51,3,0,2,47,100,24,52,38,174,51,104,94,2,113,156,35,71,80,132,84,67,65,81,84,90,1,16,100,20,1,9,64,0,3,32,12,0,29,108,92,91,80,39,22,98,24,80,123,0,8,108,69,0,15,136,61,7,93,7,117,118,24,51,109,95,17,55,54,66,0,70,81,2,3,62,25,5,62,127,102,33,39,2,96,134,82,95,62,52,65,19,16,87,30,93,109,48,124,70,140,50,46,59,0,102,41,72,149,50,64,0,28,2,21,14,35,27,33,0,1,10,75,36,110,95,84,5,1,13,2,9,8,15,36,19,19,187,58,98,30,28,53,30,18,2,40,0,20,10,0,12,0,34,91,132,36,91,159,74,136,21,5,3,11,2,17,3,4,41,80,62,67,74,20,82,121,16,73,36,55,82,105,31,43,80,57,13,28,94,52,0,4,46,8,0,92,102,6,50,118,31,42,98,104,38,165,88,91,89,191,54,10,45,130,13,0,55,43,71,67,24,115,16,18,160,75,22,56,0,55,96,37,23,106,111,12,47,174,190

Radius of gyration: 27.91 Å; Cα contacts (8 Å, |Δi|>4): 744; chains: 2; bounding box: 80×50×59 Å

InterPro domains:
  IPR011604 PD-(D/E)XK endonuclease-like domain superfamily [G3DSA:3.90.320.10] (31-271)
  IPR038726 PD-(D/E)XK endonuclease-like domain, AddAB-type [PF12705] (119-270)

Foldseek 3Di:
DDDAQEFEPVLVCLQDPDVPCRLLHFLLLVCLVPLVCPPVVSVVLVVDDDLQVLLQLLLLLLLVQCVVPVVLLVPDCNLVVSCVVSVVVPDDPVSSVLNSLLSVLCSVPVPCPVFAWPDADSSPPPWDFFDWDQDPNHTHTYTADFRTWTADPVREIEGEDEHEDPDDDDCLNVLSVQLVVCVVVVPHHYWYKYAYSRVRDIGDIDGDDPVVNSVNVVVRSVSSVLVVVLSVVCVVVVPCSCVSRPGNEDPSLVVRSCLVPDPRYDPD/DDDDAQEFEVVLVCLQDPDPPCRLLHFLLLVCLVPQVCPPDVSVVLVVDDDLQVLLFLLLLLLLVVCVVDVCLLVPDCNLVVSCVVSVCVPPDPVSSVQNSLLSVLCSVPVPCVVFAWPDADSRPPPWDFFDWDDDPHHTHTYTADARTWTADPVREIEGEAEHEDPDDDDCLNVLSVQLVVCVVCVPHHYWYKYAYSNVRDIGDIHHDDPVRNSVSSVVRSVSSVLVVVLSVVCVVVVVCSCVSRPTNEDDSLVVRSCQPVDPPYDPD

Nearest PDB structures (foldseek):
  6ppr-assembly1_A  TM=6.837E-01  e=1.859E-05  Mycolicibacterium smegmatis
  6ppu-assembly1_A  TM=6.161E-01  e=1.065E-05  Mycolicibacterium smegmatis
  7sjr-assembly1_A  TM=6.399E-01  e=3.627E-05  Mycolicibacterium smegmatis
  4ic1-assembly1_D  TM=3.749E-01  e=4.533E-05  Saccharolobus solfataricus P2
  4ic1-assembly1_K  TM=3.855E-01  e=2.041E-04  Saccharolobus solfataricus P2

Secondary structure (DSSP, 8-state):
-----EE-HHHHHHHSPPTT-GGG--HHHHHHHSSSTTSHHHHHHTTSPPHHHHHHHHHHHHHHHHHHSTHHHHSSSHHHHHHHHTTGGGS-HHHHHHHHHHHHHHHH--TTTTSEEEEE--S-S---PPEEEEETTEEEEE----SEEEE-TTS-EEEEEEE-TT----HHHHHHHHHHHHTTSTTS-EEEEEEETTTTEE---B---HHHHHHHHHHHHHHHHHHHHHHHHHHHSTT-HHHHS----SGGGGS-TTTTT-TT----/------EE-HHHHHHHSPPTT-GGG--HHHHHHHHTSTTSHHHHHHHHS--HHHHHHHHHHHHHHHHHHSTHHHHSSSHHHHHHHHTTGGGS-HHHHHHHHHHHHHHHH--TTTTSEEEEE--S-S-S-S-EEEEETTEEEEE----SEEEE-TT--EEEEEEE-TT----HHHHHHHHHHHTTTSTTS-EEEEEEETTTTEE---B---HHHHHHHHHHHHHHHHHHHHHHHHHHHSTT-HHHHS----STHHHH-TTTTT-TT----

Sequence (537 aa):
KPWYPPMSYSLWRSLKPAIGYENWHCQTKRGFEKARNKEPEVQRLLSEDNQPQKIGKLAQRGVFEFHQELVRLSGSHGVEQVAEILQLNQESPEIQARVLVILNNYYQQPILLNKEIINLSRGDEGYPEPIVIEQGNYKFNLSAAFDCIFREADDTIHILDLKTGQSNFDRRQAHVYLLAASYRYPQEKIVASFYNLETQTSSEKISLSSEAIEAVKIELASLAKKHQQQLQKYKDHPKDFYHIFPPQSGYVCRYCPFTSICDYANKEKKPWYPPMSYSLWRSLKPAIGYENWHCQTKRGFEKARNKEPEVQRLLSEDNQPQKIGKLAQRGVFEFHQELVRLSGSHGVEQVAEILQLNQESPEIQARVLVILNNYYQQPILLNKEIINLSRGDEGYPEPIVIEQGNYKFNLSAAFDCIFREADDTIHILDLKTGQSNFDRRQAHVYLLAASYRYPQEKIVASFYNLETQTSSEKISLSSEAIEAVKIELASLAKKHQQQLQKYKDHPKDFYHIFPPQSGYVCRYCPFTSICDYANKE

Organism: Microcystis aeruginosa (strain PCC 7806) (NCBI:txid267872)